Protein 4Q2N (pdb70)

GO terms:
  GO:0005923 bicellular tight junction (C, IDA)
  GO:0048471 perinuclear region of cytoplasm (C, IDA)
  GO:0005515 protein binding (F, IPI)
  GO:0005886 plasma membrane (C, TAS)
  GO:0034451 centriolar satellite (C, IDA)
  GO:0030054 cell junction (C, IDA)
  GO:0016324 apical plasma membrane (C, EXP)
  GO:0070062 extracellular exosome (C, HDA)

B-factor: mean 36.15, std 13.15, range [9.66, 90.25]

Foldseek 3Di:
DFKDKDKFKFAADPPDDQQFDWDDDVAIWTQDGHPPGSVNVSPPDDGGWGWQDKPHRGCPPPDPVVVVVSCVPDDRIIMTMTMDDDDDDDDDD/DKDKDKDKFFDPDDQFFDKDFAQAADPVRHGGAIWGQDGHPPGSCVVRVPDDGGWGWQDKPHDGCGNPDPVVVVVSVVPDDRIIMTMTMDDDPDDDDDD/DKDKDKDKFFDPDDQFFDWDCDVAIWTQDGHPPGSVNVSVPHDGGWGWQDKPNHGCPPPDPVRVVVSVVPDDRIIMTMTMDDDDDDDDDD/DKDKDKDKDKQFADQDQFFDWDADPVVGAIWTQDGHDPHSVNVSVPHDGGWGWQDKQNDGCRPPDPVRVVVSVVPHPRIIMIMTMDMDDDDDDDD/DDKDKDKFKFFAAFPADQFFDWDADQDDVGAIFTQDGHPPGSNNVSPPDDGGWGWQDKPPDGCGNPDPVVVVVSCVVDGRMMMTMTMDDDDDDDDDD/DDKDKDKDKFFADPPGDQQFDWDADQDDCHGAIWTQDGHPPGSNVVSPPDDGGWGWQDKPPHGCGNPDPVRVVVSVVPDDRIIMTMTMDDDDDDDDDD

Secondary structure (DSSP, 8-state):
-EEEEEEEEEE--TT----EEEEE---EEEEEE-TTSHHHHH----TTPEEEEETTEE-TT--HHHHHHHHHT--SEEEEEEEEEE-SEEEE-/-EEEEEEEEE-----SEEEEEESS--TT-PPPEEEEEEE-TTSHHHHHS---TTPEEEEETTEE-TT--HHHHHHHHHT--SEEEEEEEEE---EEEE-/-EEEEEEEEE------EEEEE---EEEEEE-TTSHHHHHS---TTPEEEEETTEE-TT--HHHHHHHHHT--SEEEEEEEEE--SEEEE-/--EEEEEEEEEE------EEEEEE----EEEEEEE-TTSHHHHH----TTPEEEEETTEE-TT--HHHHHHHHHT--SEEEEEEEEEE-SEEEE-/-EEEEEEEEEE--TT---SEEEEEE-----EEEEEEE-TTSHHHHH----TTPEEEEETTEE-TT--HHHHHHHHTT--SEEEEEEEEEE-SEEEE-/-EEEEEEEEEE--TT----EEEEEESS----EEEEEEE-TTSHHHHH----TTPEEEEETTEE-TT--HHHHHHHHHH--SEEEEEEEEEE--EEEE-

Radius of gyration: 31.94 Å; Cα contacts (8 Å, |Δi|>4): 1294; chains: 6; bounding box: 65×60×93 Å

Nearest PDB structures (foldseek):
  4q2n-assembly1_A  TM=1.011E+00  e=4.414E-17  Homo sapiens
  4q2n-assembly3_F  TM=9.699E-01  e=9.865E-16  Homo sapiens
  4q2n-assembly2_C  TM=9.601E-01  e=2.020E-15  Homo sapiens
  4q2n-assembly1_B  TM=9.346E-01  e=7.282E-14  Homo sapiens
  7r2t-assembly1_A  TM=8.825E-01  e=4.309E-07  Homo sapiens

Sequence (572 aa):
SHMMETYNVELVRKDGQQSLGIRIVGYSGIIYVKSIIPGSAAYHNGHIQVNDKIVAVDGVNIQGFANHDVVEVLRNAGQVVHLTLVRRGGGWFLDIHMETYNVELVRKQSLGIRIVVGYVGTSHTGEASGIYVKSIIPGSAAYHNGHIQVNDKIVAVDGVNIQGFANHDVVEVLRNAGQVVHLTLVRRGGGWFLDIHMETYNVELVRKQSLGIRIVGYSGIYVKSIIPGSAAYHNGHIQVNDKIVAVDGVNIQGFANHDVVEVLRNAGQVVHLTLVRRGGGWFLDIGSHMMETYNVELVRKQSLGIRIVGYVGASGIYVKSIIPGSAAYHNGHIQVNDKIVAVDGVNIQGFANHDVVEVLRNAGQVVHLTLVRRGGGWFLDISHMMETYNVVELVRKDGQSLGIRIVGYVGTASGIYVKSIIPGSAAYHNGHIQVNDKIVAVDGVNIQGFANHDVVEVLRNAGQVVHLTLVRRGGGWFLDISHMMETYNVVELVRKDGQSLGIRIVGYVGTSASGIYVKSIIPGSAAYHNGHIQVNDKIVAVDGVNIQGFANHDVVEVLRNAGQVVHLTLVRRGGGWFFLDI

Solvent-accessible surface area: 30443 Å² total; per-residue (Å²): 86,41,40,36,23,20,104,7,95,1,94,39,146,119,94,87,55,2,0,2,89,1,9,0,76,87,20,12,15,1,59,47,39,94,109,49,18,15,1,119,130,37,58,116,10,69,46,51,1,26,6,14,20,3,58,83,64,97,9,107,87,75,46,65,128,56,3,60,87,28,26,157,107,19,40,105,68,0,86,3,27,0,19,41,47,10,37,31,56,118,36,88,17,154,72,32,9,73,105,8,92,0,97,56,191,153,62,0,1,1,82,1,9,3,22,144,36,100,19,79,62,55,47,52,48,16,6,16,1,61,47,26,99,103,78,19,28,0,121,152,34,50,120,9,56,39,46,1,43,3,17,22,4,56,56,52,64,2,98,80,63,46,45,121,62,2,30,92,20,25,183,128,16,40,129,66,0,86,3,30,0,16,38,98,12,72,29,77,96,65,86,23,140,140,67,80,41,108,5,110,3,89,52,191,142,61,0,0,2,101,1,5,1,61,113,19,8,40,2,56,48,32,101,105,48,8,29,1,120,134,44,58,116,11,73,52,51,3,72,4,42,14,2,48,76,69,98,4,157,79,56,36,59,118,47,2,48,97,22,14,184,114,16,48,116,56,0,71,0,24,0,24,41,93,9,30,52,52,84,32,87,15,123,39,56,73,17,50,26,105,8,107,3,86,69,186,149,59,5,0,1,101,1,4,1,30,146,77,99,52,11,10,22,2,50,49,41,92,104,44,6,22,2,121,131,44,61,115,13,59,36,69,5,60,5,51,15,2,50,73,59,57,1,120,70,50,36,48,131,47,0,59,83,18,20,167,103,12,45,125,58,0,77,1,31,0,20,41,101,18,34,35,60,101,40,88,16,83,52,77,33,8,15,92,8,102,2,93,35,137,116,87,52,60,1,1,3,87,2,10,2,20,137,36,155,83,52,16,8,24,3,79,50,36,106,105,50,15,17,1,114,129,42,55,115,9,71,46,54,2,59,4,16,22,5,54,82,56,97,2,106,83,64,58,52,124,68,2,49,64,15,31,176,127,23,32,95,64,0,83,2,23,0,22,41,57,6,24,36,61,86,35,91,23,99,96,136,68,84,42,116,9,99,2,95,42,132,126,93,80,65,0,1,1,100,1,4,2,23,157,27,109,107,70,58,12,6,23,2,57,47,40,95,106,50,16,21,1,123,137,44,55,113,8,68,39,64,1,56,3,20,20,4,47,80,56,94,1,95,80,61,42,51,118,51,2,68,88,23,14,174,116,16,48,115,54,0,91,2,28,0,23,39,78,8,38,38,50,126,33,89,21

Structure (mmCIF, N/CA/C/O backbone):
data_4Q2N
#
_entry.id   4Q2N
#
_cell.length_a   58.957
_cell.length_b   65.156
_cell.length_c   82.543
_cell.angle_alpha   90.000
_cell.angle_beta   101.100
_cell.angle_gamma   90.000
#
_symmetry.space_group_name_H-M   'P 1 21 1'
#
loop_
_entity.id
_entity.type
_entity.pdbx_description
1 polymer 'InaD-like protein'
2 non-polymer 1,2-ETHANEDIOL
3 water water
#
loop_
_atom_site.group_PDB
_atom_site.id
_atom_site.type_symbol
_atom_site.label_atom_id
_atom_site.label_alt_id
_atom_site.label_comp_id
_atom_site.label_asym_id
_atom_site.label_entity_id
_atom_site.label_seq_id
_atom_site.pdbx_PDB_ins_code
_atom_site.Cartn_x
_atom_site.Cartn_y
_atom_site.Cartn_z
_atom_site.occupancy
_atom_site.B_iso_or_equiv
_atom_site.auth_seq_id
_atom_site.auth_comp_id
_atom_site.auth_asym_id
_atom_site.auth_atom_id
_atom_site.pdbx_PDB_model_num
ATOM 1 N N . SER A 1 2 ? 34.795 15.035 31.419 1.00 44.60 359 SER A N 1
ATOM 2 C CA . SER A 1 2 ? 34.135 13.754 30.966 1.00 41.32 359 SER A CA 1
ATOM 3 C C . SER A 1 2 ? 34.659 12.515 31.711 1.00 43.10 359 SER A C 1
ATOM 4 O O . SER A 1 2 ? 35.865 12.353 31.904 1.00 41.93 359 SER A O 1
ATOM 7 N N . HIS A 1 3 ? 33.742 11.636 32.112 1.00 38.99 360 HIS A N 1
ATOM 8 C CA . HIS A 1 3 ? 34.091 10.542 32.979 1.00 31.07 360 HIS A CA 1
ATOM 9 C C . HIS A 1 3 ? 32.930 9.577 33.146 1.00 32.64 360 HIS A C 1
ATOM 10 O O . HIS A 1 3 ? 31.850 9.790 32.572 1.00 28.20 360 HIS A O 1
ATOM 17 N N . MET A 1 4 ? 33.178 8.512 33.922 1.00 18.92 361 MET A N 1
ATOM 18 C CA A MET A 1 4 ? 32.210 7.494 34.309 0.50 22.09 361 MET A CA 1
ATOM 19 C CA B MET A 1 4 ? 32.111 7.607 34.300 0.50 19.99 361 MET A CA 1
ATOM 20 C C . MET A 1 4 ? 31.950 7.664 35.812 1.00 19.08 361 MET A C 1
ATOM 21 O O . MET A 1 4 ? 32.889 7.891 36.558 1.00 18.03 361 MET A O 1
ATOM 30 N N . GLU A 1 5 ? 30.710 7.521 36.248 1.00 16.89 362 GLU A N 1
ATOM 31 C CA . GLU A 1 5 ? 30.387 7.549 37.644 1.00 20.62 362 GLU A CA 1
ATOM 32 C C . GLU A 1 5 ? 29.746 6.224 37.933 1.00 16.58 362 GLU A C 1
ATOM 33 O O . GLU A 1 5 ? 28.829 5.803 37.227 1.00 21.30 362 GLU A O 1
ATOM 39 N N . THR A 1 6 ? 30.223 5.592 38.986 1.00 20.70 363 THR A N 1
ATOM 40 C CA . THR A 1 6 ? 29.625 4.397 39.538 1.00 20.02 363 THR A CA 1
ATOM 41 C C . THR A 1 6 ? 28.957 4.690 40.871 1.00 18.74 363 THR A C 1
ATOM 42 O O . THR A 1 6 ? 29.570 5.261 41.757 1.00 20.70 363 THR A O 1
ATOM 46 N N . TYR A 1 7 ? 27.712 4.233 41.037 1.00 23.09 364 TYR A N 1
ATOM 47 C CA . TYR A 1 7 ? 26.981 4.520 42.269 1.00 21.62 364 TYR A CA 1
ATOM 48 C C . TYR A 1 7 ? 26.058 3.364 42.665 1.00 23.33 364 TYR A C 1
ATOM 49 O O . TYR A 1 7 ? 25.689 2.524 41.822 1.00 20.88 364 TYR A O 1
ATOM 58 N N . ASN A 1 8 ? 25.733 3.288 43.964 1.00 25.61 365 ASN A N 1
ATOM 59 C CA . ASN A 1 8 ? 24.867 2.238 44.512 1.00 26.60 365 ASN A CA 1
ATOM 60 C C . ASN A 1 8 ? 23.548 2.846 44.996 1.00 28.77 365 ASN A C 1
ATOM 61 O O . ASN A 1 8 ? 23.508 3.957 45.554 1.00 28.72 365 ASN A O 1
ATOM 66 N N . VAL A 1 9 ? 22.475 2.101 44.760 1.00 25.42 366 VAL A N 1
ATOM 67 C CA . VAL A 1 9 ? 21.143 2.474 45.216 1.00 31.92 366 VAL A CA 1
ATOM 68 C C . VAL A 1 9 ? 20.520 1.325 46.014 1.00 30.02 366 VAL A C 1
ATOM 69 O O . VAL A 1 9 ? 20.820 0.156 45.789 1.00 23.24 366 VAL A O 1
ATOM 73 N N . GLU A 1 10 ? 19.689 1.705 46.974 1.00 32.47 367 GLU A N 1
ATOM 74 C CA . GLU A 1 10 ? 18.824 0.782 47.689 1.00 35.96 367 GLU A CA 1
ATOM 75 C C . GLU A 1 10 ? 17.376 1.213 47.392 1.00 32.04 367 GLU A C 1
ATOM 76 O O . GLU A 1 10 ? 16.967 2.355 47.710 1.00 31.84 367 GLU A O 1
ATOM 82 N N . LEU A 1 11 ? 16.631 0.315 46.765 1.00 33.74 368 LEU A N 1
ATOM 83 C CA . LEU A 1 11 ? 15.249 0.581 46.349 1.00 34.58 368 LEU A CA 1
ATOM 84 C C . LEU A 1 11 ? 14.330 -0.187 47.260 1.00 33.87 368 LEU A C 1
ATOM 85 O O . LEU A 1 11 ? 14.499 -1.398 47.397 1.00 37.57 368 LEU A O 1
ATOM 90 N N . VAL A 1 12 ? 13.349 0.494 47.850 1.00 35.54 369 VAL A N 1
ATOM 91 C CA . VAL A 1 12 ? 12.423 -0.141 48.807 1.00 38.22 369 VAL A CA 1
ATOM 92 C C . VAL A 1 12 ? 10.993 -0.129 48.251 1.00 39.30 369 VAL A C 1
ATOM 93 O O . VAL A 1 12 ? 10.447 0.932 47.932 1.00 36.67 369 VAL A O 1
ATOM 97 N N . ARG A 1 13 ? 10.408 -1.320 48.132 1.00 38.47 370 ARG A N 1
ATOM 98 C CA . ARG A 1 13 ? 9.049 -1.520 47.608 1.00 40.35 370 ARG A CA 1
ATOM 99 C C . ARG A 1 13 ? 8.283 -2.486 48.510 1.00 44.17 370 ARG A C 1
ATOM 100 O O . ARG A 1 13 ? 8.862 -3.161 49.390 1.00 36.31 370 ARG A O 1
ATOM 108 N N . LYS A 1 14 ? 6.973 -2.508 48.289 1.00 45.88 371 LYS A N 1
ATOM 109 C CA . LYS A 1 14 ? 6.066 -3.429 48.958 1.00 47.03 371 LYS A CA 1
ATOM 110 C C . LYS A 1 14 ? 5.849 -4.677 48.133 1.00 41.95 371 LYS A C 1
ATOM 111 O O . LYS A 1 14 ? 6.157 -4.709 46.937 1.00 42.34 371 LYS A O 1
ATOM 117 N N . ASP A 1 15 ? 5.319 -5.704 48.797 1.00 49.47 372 ASP A N 1
ATOM 118 C CA . ASP A 1 15 ? 4.777 -6.898 48.143 1.00 48.46 372 ASP A CA 1
ATOM 119 C C . ASP A 1 15 ? 3.874 -6.512 46.991 1.00 43.58 372 ASP A C 1
ATOM 120 O O . ASP A 1 15 ? 3.106 -5.562 47.089 1.00 41.23 372 ASP A O 1
ATOM 125 N N . GLY A 1 16 ? 3.997 -7.232 45.886 1.00 44.01 373 GLY A N 1
ATOM 126 C CA . GLY A 1 16 ? 3.211 -6.940 44.709 1.00 43.05 373 GLY A CA 1
ATOM 127 C C . GLY A 1 16 ? 3.735 -5.846 43.792 1.00 41.10 373 GLY A C 1
ATOM 128 O O . GLY A 1 16 ? 3.302 -5.794 42.645 1.00 47.58 373 GLY A O 1
ATOM 129 N N . GLN A 1 17 ? 4.658 -4.986 44.264 1.00 39.25 374 GLN A N 1
ATOM 130 C CA A GLN A 1 17 ? 5.145 -3.837 43.492 0.50 33.73 374 GLN A CA 1
ATOM 131 C CA B GLN A 1 17 ? 5.115 -3.875 43.440 0.50 32.63 374 GLN A CA 1
ATOM 132 C C . GLN A 1 17 ? 6.406 -4.220 42.745 1.00 32.84 374 GLN A C 1
ATOM 133 O O . GLN A 1 17 ? 7.234 -4.959 43.280 1.00 35.52 374 GLN A O 1
ATOM 144 N N . SER A 1 18 ? 6.550 -3.680 41.537 1.00 28.14 375 SER A N 1
ATOM 145 C CA . SER A 1 18 ? 7.791 -3.721 40.782 1.00 26.67 375 SER A CA 1
ATOM 146 C C . SER A 1 18 ? 8.767 -2.666 41.313 1.00 23.42 375 SER A C 1
ATOM 147 O O . SER A 1 18 ? 8.411 -1.824 42.139 1.00 23.61 375 SER A O 1
ATOM 150 N N . LEU A 1 19 ? 9.983 -2.650 40.760 1.00 22.83 376 LEU A N 1
ATOM 151 C CA . LEU A 1 19 ? 10.952 -1.593 41.058 1.00 21.07 376 LEU A CA 1
ATOM 152 C C . LEU A 1 19 ? 10.570 -0.289 40.383 1.00 23.96 376 LEU A C 1
ATOM 153 O O . LEU A 1 19 ? 10.841 0.788 40.914 1.00 20.84 376 LEU A O 1
ATOM 158 N N . GLY A 1 20 ? 9.924 -0.401 39.216 1.00 20.07 377 GLY A N 1
ATOM 159 C CA . GLY A 1 20 ? 9.511 0.752 38.430 1.00 24.84 377 GLY A CA 1
ATOM 160 C C . GLY A 1 20 ? 10.483 1.095 37.341 1.00 22.32 377 GLY A C 1
ATOM 161 O O . GLY A 1 20 ? 10.481 2.215 36.853 1.00 22.75 377 GLY A O 1
ATOM 162 N N . ILE A 1 21 ? 11.290 0.120 36.930 1.00 19.27 378 ILE A N 1
ATOM 163 C CA . ILE A 1 21 ? 12.288 0.313 35.874 1.00 22.12 378 ILE A CA 1
ATOM 164 C C . ILE A 1 21 ? 12.002 -0.567 34.654 1.00 22.59 378 ILE A C 1
ATOM 165 O O . ILE A 1 21 ? 11.781 -1.785 34.785 1.00 21.56 378 ILE A O 1
ATOM 170 N N . ARG A 1 22 ? 11.961 0.060 33.477 1.00 21.08 379 ARG A N 1
ATOM 171 C CA . ARG A 1 22 ? 12.032 -0.672 32.232 1.00 20.34 379 ARG A CA 1
ATOM 172 C C . ARG A 1 22 ? 13.507 -0.704 31.818 1.00 13.42 379 ARG A C 1
ATOM 173 O O . ARG A 1 22 ? 14.137 0.332 31.676 1.00 17.72 379 ARG A O 1
ATOM 181 N N . ILE A 1 23 ? 14.075 -1.899 31.714 1.00 16.77 380 ILE A N 1
ATOM 182 C CA . ILE A 1 23 ? 15.438 -2.043 31.202 1.00 20.10 380 ILE A CA 1
ATOM 183 C C . ILE A 1 23 ? 15.417 -2.321 29.711 1.00 21.40 380 ILE A C 1
ATOM 184 O O . ILE A 1 23 ? 14.462 -2.852 29.158 1.00 21.02 380 ILE A O 1
ATOM 189 N N . VAL A 1 24 ? 16.515 -1.979 29.071 1.00 20.46 381 VAL A N 1
ATOM 190 C CA . VAL A 1 24 ? 16.734 -2.293 27.681 1.00 23.62 381 VAL A CA 1
ATOM 191 C C . VAL A 1 24 ? 18.091 -2.975 27.599 1.00 22.02 381 VAL A C 1
ATOM 192 O O . VAL A 1 24 ? 19.084 -2.522 28.200 1.00 23.19 381 VAL A O 1
ATOM 196 N N . GLY A 1 25 ? 18.097 -4.118 26.940 1.00 23.19 382 GLY A N 1
ATOM 197 C CA . GLY A 1 25 ? 19.285 -4.931 26.818 1.00 29.97 382 GLY A CA 1
ATOM 198 C C . GLY A 1 25 ? 19.748 -4.861 25.391 1.00 37.52 382 GLY A C 1
ATOM 199 O O . GLY A 1 25 ? 18.932 -4.686 24.467 1.00 35.44 382 GLY A O 1
ATOM 200 N N . TYR A 1 26 ? 21.069 -4.959 25.245 1.00 43.36 383 TYR A N 1
ATOM 201 C CA . TYR A 1 26 ? 21.775 -4.948 23.973 1.00 44.68 383 TYR A CA 1
ATOM 202 C C . TYR A 1 26 ? 22.856 -6.008 24.092 1.00 50.15 383 TYR A C 1
ATOM 203 O O . TYR A 1 26 ? 23.571 -6.018 25.100 1.00 44.02 383 TYR A O 1
ATOM 212 N N . SER A 1 36 ? 27.506 -5.880 25.874 1.00 54.67 393 SER A N 1
ATOM 213 C CA . SER A 1 36 ? 27.328 -4.427 26.034 1.00 55.54 393 SER A CA 1
ATOM 214 C C . SER A 1 36 ? 26.446 -3.996 27.219 1.00 49.26 393 SER A C 1
ATOM 215 O O . SER A 1 36 ? 26.671 -2.931 27.764 1.00 57.45 393 SER A O 1
ATOM 218 N N . GLY A 1 37 ? 25.428 -4.774 27.585 1.00 43.05 394 GLY A N 1
ATOM 219 C CA . GLY A 1 37 ? 24.792 -4.625 28.897 1.00 38.82 394 GLY A CA 1
ATOM 220 C C . GLY A 1 37 ? 23.320 -4.270 28.985 1.00 30.92 394 GLY A C 1
ATOM 221 O O . GLY A 1 37 ? 22.598 -4.311 27.997 1.00 27.52 394 GLY A O 1
ATOM 222 N N . ILE A 1 38 ? 22.875 -3.974 30.210 1.00 27.56 395 ILE A N 1
ATOM 223 C CA A ILE A 1 38 ? 21.498 -3.590 30.515 0.50 26.29 395 ILE A CA 1
ATOM 224 C CA B ILE A 1 38 ? 21.493 -3.543 30.408 0.50 24.49 395 ILE A CA 1
ATOM 225 C C . ILE A 1 38 ? 21.437 -2.113 30.935 1.00 18.05 395 ILE A C 1
ATOM 226 O O . ILE A 1 38 ? 22.239 -1.695 31.786 1.00 22.20 395 ILE A O 1
ATOM 235 N N . TYR A 1 39 ? 20.481 -1.362 30.385 1.00 19.63 396 TYR A N 1
ATOM 236 C CA . TYR A 1 39 ? 20.364 0.066 30.629 1.00 23.94 396 TYR A CA 1
ATOM 237 C C . TYR A 1 39 ? 18.967 0.378 31.083 1.00 23.08 396 TYR A C 1
ATOM 238 O O . TYR A 1 39 ? 18.022 -0.368 30.796 1.00 22.13 396 TYR A O 1
ATOM 247 N N . VAL A 1 40 ? 18.847 1.505 31.765 1.00 15.62 397 VAL A N 1
ATOM 248 C CA . VAL A 1 40 ? 17.575 2.018 32.218 1.00 20.78 397 VAL A CA 1
ATOM 249 C C . VAL A 1 40 ? 16.890 2.722 31.022 1.00 20.45 397 VAL A C 1
ATOM 250 O O . VAL A 1 40 ? 17.405 3.725 30.492 1.00 24.14 397 VAL A O 1
ATOM 254 N N . LYS A 1 41 ? 15.754 2.190 30.587 1.00 20.29 398 LYS A N 1
ATOM 255 C CA . LYS A 1 41 ? 15.004 2.785 29.467 1.00 22.60 398 LYS A CA 1
ATOM 256 C C . LYS A 1 41 ? 14.051 3.858 29.965 1.00 20.49 398 LYS A C 1
ATOM 257 O O . LYS A 1 41 ? 13.898 4.913 29.346 1.00 20.93 398 LYS A O 1
ATOM 263 N N . SER A 1 42 ? 13.410 3.581 31.090 1.00 22.35 399 SER A N 1
ATOM 264 C CA . SER A 1 42 ? 12.418 4.472 31.667 1.00 21.97 399 SER A CA 1
ATOM 265 C C . SER A 1 42 ? 12.151 4.082 33.125 1.00 22.71 399 SER A C 1
ATOM 266 O O . SER A 1 42 ? 12.557 3.023 33.589 1.00 20.30 399 SER A O 1
ATOM 269 N N . ILE A 1 43 ? 11.493 4.989 33.826 1.00 19.32 400 ILE A N 1
ATOM 270 C CA . ILE A 1 43 ? 11.252 4.893 35.256 1.00 20.80 400 ILE A CA 1
ATOM 271 C C . ILE A 1 43 ? 9.796 5.285 35.436 1.00 24.23 400 ILE A C 1
ATOM 272 O O . ILE A 1 43 ? 9.378 6.341 34.952 1.00 26.00 400 ILE A O 1
ATOM 277 N N . ILE A 1 44 ? 9.034 4.418 36.090 1.00 20.45 401 ILE A N 1
ATOM 278 C CA . ILE A 1 44 ? 7.599 4.685 36.365 1.00 25.36 401 ILE A CA 1
ATOM 279 C C . ILE A 1 44 ? 7.418 5.741 37.483 1.00 24.00 401 ILE A C 1
ATOM 280 O O . ILE A 1 44 ? 7.966 5.592 38.595 1.00 25.25 401 ILE A O 1
ATOM 285 N N . PRO A 1 45 ? 6.651 6.821 37.204 1.00 29.04 402 PRO A N 1
ATOM 286 C CA . PRO A 1 45 ? 6.559 7.825 38.254 1.00 30.71 402 PRO A CA 1
ATOM 287 C C . PRO A 1 45 ? 5.819 7.261 39.459 1.00 31.39 402 PRO A C 1
ATOM 288 O O . PRO A 1 45 ? 4.925 6.410 39.303 1.00 30.88 402 PRO A O 1
ATOM 292 N N . GLY A 1 46 ? 6.278 7.642 40.641 1.00 30.91 403 GLY A N 1
ATOM 293 C CA . GLY A 1 46 ? 5.696 7.164 41.888 1.00 35.75 403 GLY A CA 1
ATOM 294 C C . GLY A 1 46 ? 6.272 5.842 42.364 1.00 36.34 403 GLY A C 1
ATOM 295 O O . GLY A 1 46 ? 5.954 5.415 43.458 1.00 33.02 403 GLY A O 1
ATOM 296 N N . SER A 1 47 ? 7.114 5.194 41.549 1.00 29.73 404 SER A N 1
ATOM 297 C CA . SER A 1 47 ? 7.690 3.902 41.909 1.00 27.11 404 SER A CA 1
ATOM 298 C C . SER A 1 47 ? 8.838 4.045 42.905 1.00 26.98 404 SER A C 1
ATOM 299 O O . SER A 1 47 ? 9.296 5.158 43.179 1.00 33.62 404 SER A O 1
ATOM 302 N N . ALA A 1 48 ? 9.307 2.905 43.414 1.00 29.58 405 ALA A N 1
ATOM 303 C CA . ALA A 1 48 ? 10.508 2.814 44.238 1.00 28.72 405 ALA A CA 1
ATOM 304 C C . ALA A 1 48 ? 11.693 3.473 43.550 1.00 26.77 405 ALA A C 1
ATOM 305 O O . ALA A 1 48 ? 12.419 4.206 44.189 1.00 29.13 405 ALA A O 1
ATOM 307 N N . ALA A 1 49 ? 11.861 3.211 42.248 1.00 24.55 406 ALA A N 1
ATOM 308 C CA . ALA A 1 49 ? 12.953 3.812 41.449 1.00 23.20 406 ALA A CA 1
ATOM 309 C C . ALA A 1 49 ? 12.791 5.342 41.302 1.00 26.67 406 ALA A C 1
ATOM 310 O O . ALA A 1 49 ? 13.763 6.093 41.388 1.00 27.57 406 ALA A O 1
ATOM 312 N N . TYR A 1 50 ? 11.571 5.802 41.060 1.00 25.84 407 TYR A N 1
ATOM 313 C CA . TYR A 1 50 ? 11.301 7.236 41.000 1.00 27.07 407 TYR A CA 1
ATOM 314 C C . TYR A 1 50 ? 11.641 7.943 42.326 1.00 31.24 407 TYR A C 1
ATOM 315 O O . TYR A 1 50 ? 12.229 9.011 42.324 1.00 30.94 407 TYR A O 1
ATOM 324 N N . HIS A 1 51 ? 11.260 7.336 43.441 1.00 36.58 408 HIS A N 1
ATOM 325 C CA . HIS A 1 51 ? 11.384 7.963 44.769 1.00 37.95 408 HIS A CA 1
ATOM 326 C C . HIS A 1 51 ? 12.799 7.913 45.297 1.00 37.99 408 HIS A C 1
ATOM 327 O O . HIS A 1 51 ? 13.193 8.801 46.049 1.00 44.68 408 HIS A O 1
ATOM 334 N N . ASN A 1 52 ? 13.582 6.919 44.889 1.00 31.90 409 ASN A N 1
ATOM 335 C CA . ASN A 1 52 ? 15.025 6.957 45.140 1.00 30.99 409 ASN A CA 1
ATOM 336 C C . ASN A 1 52 ? 15.642 8.256 44.652 1.00 30.66 409 ASN A C 1
ATOM 337 O O . ASN A 1 52 ? 16.470 8.870 45.344 1.00 31.85 409 ASN A O 1
ATOM 342 N N . GLY A 1 53 ? 15.278 8.657 43.438 1.00 33.99 410 GLY A N 1
ATOM 343 C CA . GLY A 1 53 ? 15.697 9.956 42.913 1.00 34.99 410 GLY A CA 1
ATOM 344 C C . GLY A 1 53 ? 17.093 10.023 42.328 1.00 34.44 410 GLY A C 1
ATOM 345 O O . GLY A 1 53 ? 17.449 11.034 41.748 1.00 39.27 410 GLY A O 1
ATOM 346 N N . HIS A 1 54 ? 17.889 8.960 42.447 1.00 30.82 411 HIS A N 1
ATOM 347 C CA . HIS A 1 54 ? 19.265 8.994 41.916 1.00 31.92 411 HIS A CA 1
ATOM 348 C C . HIS A 1 54 ? 19.417 8.290 40.549 1.00 28.39 411 HIS A C 1
ATOM 349 O O . HIS A 1 54 ? 20.379 8.494 39.836 1.00 33.30 411 HIS A O 1
ATOM 356 N N . ILE A 1 55 ? 18.460 7.462 40.182 1.00 23.11 412 ILE A N 1
ATOM 357 C CA . ILE A 1 55 ? 18.522 6.744 38.894 1.00 24.12 412 ILE A CA 1
ATOM 358 C C . ILE A 1 55 ? 18.066 7.640 37.747 1.00 27.54 412 ILE A C 1
ATOM 359 O O . ILE A 1 55 ? 17.041 8.306 37.807 1.00 24.39 412 ILE A O 1
ATOM 364 N N . GLN A 1 56 ? 18.860 7.625 36.689 1.00 24.96 413 GLN A N 1
ATOM 365 C CA . GLN A 1 56 ? 18.586 8.348 35.478 1.00 25.96 413 GLN A CA 1
ATOM 366 C C . GLN A 1 56 ? 18.506 7.408 34.283 1.00 23.18 413 GLN A C 1
ATOM 367 O O . GLN A 1 56 ? 19.165 6.359 34.226 1.00 18.56 413 GLN A O 1
ATOM 373 N N . VAL A 1 57 ? 17.682 7.800 33.329 1.00 24.94 414 VAL A N 1
ATOM 374 C CA . VAL A 1 57 ? 17.564 7.090 32.063 1.00 22.60 414 VAL A CA 1
ATOM 375 C C . VAL A 1 57 ? 18.931 7.023 31.410 1.00 19.87 414 VAL A C 1
ATOM 376 O O . VAL A 1 57 ? 19.709 7.991 31.391 1.00 21.55 414 VAL A O 1
ATOM 380 N N . ASN A 1 58 ? 19.204 5.826 30.911 1.00 22.65 415 ASN A N 1
ATOM 381 C CA . ASN A 1 58 ? 20.417 5.421 30.259 1.00 20.37 415 ASN A CA 1
ATOM 382 C C . ASN A 1 58 ? 21.549 5.033 31.185 1.00 22.60 415 ASN A C 1
ATOM 383 O O . ASN A 1 58 ? 22.612 4.697 30.716 1.00 20.39 415 ASN A O 1
ATOM 388 N N . ASP A 1 59 ? 21.331 5.036 32.492 1.00 21.57 416 ASP A N 1
ATOM 389 C CA . ASP A 1 59 ? 22.309 4.417 33.401 1.00 17.19 416 ASP A CA 1
ATOM 390 C C . ASP A 1 59 ? 22.386 2.909 33.138 1.00 15.31 416 ASP A C 1
ATOM 391 O O . ASP A 1 59 ? 21.383 2.275 32.863 1.00 16.37 416 ASP A O 1
ATOM 396 N N . LYS A 1 60 ? 23.582 2.376 33.238 1.00 22.94 417 LYS A N 1
ATOM 397 C CA . LYS A 1 60 ? 23.875 0.998 32.937 1.00 22.06 417 LYS A CA 1
ATOM 398 C C . LYS A 1 60 ? 23.877 0.256 34.258 1.00 17.54 417 LYS A C 1
ATOM 399 O O . LYS A 1 60 ? 24.583 0.621 35.207 1.00 21.27 417 LYS A O 1
ATOM 405 N N . ILE A 1 61 ? 23.068 -0.787 34.335 1.00 19.70 418 ILE A N 1
ATOM 406 C CA . ILE A 1 61 ? 23.017 -1.623 35.534 1.00 21.81 418 ILE A CA 1
ATOM 407 C C . ILE A 1 61 ? 24.080 -2.692 35.415 1.00 26.33 418 ILE A C 1
ATOM 408 O O . ILE A 1 61 ? 24.004 -3.527 34.533 1.00 26.55 418 ILE A O 1
ATOM 413 N N . VAL A 1 62 ? 25.041 -2.682 36.347 1.00 26.77 419 VAL A N 1
ATOM 414 C CA . VAL A 1 62 ? 26.172 -3.596 36.317 1.00 26.89 419 VAL A CA 1
ATOM 415 C C . VAL A 1 62 ? 26.186 -4.612 37.471 1.00 20.82 419 VAL A C 1
ATOM 416 O O . VAL A 1 62 ? 26.899 -5.576 37.390 1.00 27.95 419 VAL A O 1
ATOM 420 N N . ALA A 1 63 ? 25.398 -4.400 38.529 1.00 27.48 420 ALA A N 1
ATOM 421 C CA . ALA A 1 63 ? 25.282 -5.352 39.656 1.00 26.23 420 ALA A CA 1
ATOM 422 C C . ALA A 1 63 ? 23.892 -5.268 40.281 1.00 26.79 420 ALA A C 1
ATOM 423 O O . ALA A 1 63 ? 23.330 -4.169 40.398 1.00 25.08 420 ALA A O 1
ATOM 425 N N . VAL A 1 64 ? 23.347 -6.423 40.674 1.00 25.48 421 VAL A N 1
ATOM 426 C CA . VAL A 1 64 ? 22.065 -6.523 41.404 1.00 26.14 421 VAL A CA 1
ATOM 427 C C . VAL A 1 64 ? 22.331 -7.368 42.667 1.00 30.14 421 VAL A C 1
ATOM 428 O O . VAL A 1 64 ? 22.929 -8.417 42.554 1.00 29.46 421 VAL A O 1
ATOM 432 N N . ASP A 1 65 ? 21.931 -6.886 43.854 1.00 29.86 422 ASP A N 1
ATOM 433 C CA . ASP A 1 65 ? 21.955 -7.676 45.123 1.00 33.86 422 ASP A CA 1
ATOM 434 C C . ASP A 1 65 ? 23.242 -8.486 45.341 1.00 38.57 422 ASP A C 1
ATOM 435 O O . ASP A 1 65 ? 23.213 -9.693 45.643 1.00 37.04 422 ASP A O 1
ATOM 440 N N . GLY A 1 66 ? 24.359 -7.789 45.165 1.00 36.45 423 GLY A N 1
ATOM 441 C CA . GLY A 1 66 ? 25.694 -8.344 45.342 1.00 43.03 423 GLY A CA 1
ATOM 442 C C . GLY A 1 66 ? 26.255 -9.118 44.166 1.00 42.61 423 GLY A C 1
ATOM 443 O O . GLY A 1 66 ? 27.384 -9.601 44.235 1.00 44.43 423 GLY A O 1
ATOM 444 N N . VAL A 1 67 ? 25.472 -9.282 43.106 1.00 38.39 424 VAL A N 1
ATOM 445 C CA . VAL A 1 67 ? 25.919 -10.085 41.963 1.00 37.13 424 VAL A CA 1
ATOM 446 C C . VAL A 1 67 ? 26.288 -9.212 40.769 1.00 35.44 424 VAL A C 1
ATOM 447 O O . VAL A 1 67 ? 25.490 -8.381 40.314 1.00 32.85 424 VAL A O 1
ATOM 451 N N . ASN A 1 68 ? 27.499 -9.419 40.261 1.00 32.21 425 ASN A N 1
ATOM 452 C CA . ASN A 1 68 ? 27.981 -8.758 39.049 1.00 35.79 425 ASN A CA 1
ATOM 453 C C . ASN A 1 68 ? 27.334 -9.380 37.806 1.00 36.03 425 ASN A C 1
ATOM 454 O O . ASN A 1 68 ? 27.648 -10.503 37.416 1.00 38.23 425 ASN A O 1
ATOM 459 N N . ILE A 1 69 ? 26.409 -8.646 37.195 1.00 33.39 426 ILE A N 1
ATOM 460 C CA . ILE A 1 69 ? 25.645 -9.156 36.031 1.00 32.14 426 ILE A CA 1
ATOM 461 C C . ILE A 1 69 ? 26.264 -8.820 34.649 1.00 34.64 426 ILE A C 1
ATOM 462 O O . ILE A 1 69 ? 25.662 -9.059 33.615 1.00 30.75 426 ILE A O 1
ATOM 467 N N . GLN A 1 70 ? 27.477 -8.297 34.605 1.00 40.19 427 GLN A N 1
ATOM 468 C CA . GLN A 1 70 ? 28.079 -7.953 33.302 1.00 41.54 427 GLN A CA 1
ATOM 469 C C . GLN A 1 70 ? 28.343 -9.209 32.431 1.00 43.43 427 GLN A C 1
ATOM 470 O O . GLN A 1 70 ? 28.893 -10.206 32.908 1.00 48.78 427 GLN A O 1
ATOM 476 N N . GLY A 1 71 ? 27.930 -9.175 31.160 1.00 43.99 428 GLY A N 1
ATOM 477 C CA . GLY A 1 71 ? 28.051 -10.360 30.269 1.00 42.63 428 GLY A CA 1
ATOM 478 C C . GLY A 1 71 ? 26.894 -11.370 30.319 1.00 46.16 428 GLY A C 1
ATOM 479 O O . GLY A 1 71 ? 26.876 -12.352 29.570 1.00 52.61 428 GLY A O 1
ATOM 480 N N . PHE A 1 72 ? 25.918 -11.123 31.189 1.00 41.70 429 PHE A N 1
ATOM 481 C CA . PHE A 1 72 ? 24.802 -12.053 31.413 1.00 36.19 429 PHE A CA 1
ATOM 482 C C . PHE A 1 72 ? 23.836 -12.110 30.242 1.00 33.33 429 PHE A C 1
ATOM 483 O O . PHE A 1 72 ? 23.528 -11.087 29.645 1.00 34.38 429 PHE A O 1
ATOM 491 N N . ALA A 1 73 ? 23.361 -13.313 29.927 1.00 32.69 430 ALA A N 1
ATOM 492 C CA . ALA A 1 73 ? 22.310 -13.513 28.939 1.00 32.85 430 ALA A CA 1
ATOM 493 C C . ALA A 1 73 ? 20.991 -13.058 29.580 1.00 31.50 430 ALA A C 1
ATOM 494 O O . ALA A 1 73 ? 20.915 -12.916 30.775 1.00 25.47 430 ALA A O 1
ATOM 496 N N . ASN A 1 74 ? 19.975 -12.778 28.777 1.00 30.30 431 ASN A N 1
ATOM 497 C CA . ASN A 1 74 ? 18.665 -12.390 29.301 1.00 27.00 431 ASN A CA 1
ATOM 498 C C . ASN A 1 74 ? 18.198 -13.284 30.457 1.00 22.09 431 ASN A C 1
ATOM 499 O O . ASN A 1 74 ? 17.783 -12.785 31.498 1.00 20.85 431 ASN A O 1
ATOM 504 N N . HIS A 1 75 ? 18.237 -14.599 30.275 1.00 24.88 432 HIS A N 1
ATOM 505 C CA . HIS A 1 75 ? 17.684 -15.491 31.284 1.00 31.40 432 HIS A CA 1
ATOM 506 C C . HIS A 1 75 ? 18.424 -15.455 32.639 1.00 29.03 432 HIS A C 1
ATOM 507 O O . HIS A 1 75 ? 17.825 -15.771 33.668 1.00 27.49 432 HIS A O 1
ATOM 514 N N . ASP A 1 76 ? 19.727 -15.148 32.596 1.00 30.73 433 ASP A N 1
ATOM 515 C CA . ASP A 1 76 ? 20.578 -15.020 33.772 1.00 35.57 433 ASP A CA 1
ATOM 516 C C . ASP A 1 76 ? 20.270 -13.719 34.517 1.00 33.82 433 ASP A C 1
ATOM 517 O O . ASP A 1 76 ? 20.189 -13.716 35.760 1.00 30.80 433 ASP A O 1
ATOM 522 N N . VAL A 1 77 ? 20.062 -12.629 33.768 1.00 32.65 434 VAL A N 1
ATOM 523 C CA . VAL A 1 77 ? 19.507 -11.388 34.364 1.00 28.58 434 VAL A CA 1
ATOM 524 C C . VAL A 1 77 ? 18.154 -11.582 35.044 1.00 28.24 434 VAL A C 1
ATOM 525 O O . VAL A 1 77 ? 17.916 -11.094 36.164 1.00 26.49 434 VAL A O 1
ATOM 529 N N . VAL A 1 78 ? 17.242 -12.258 34.356 1.00 26.16 435 VAL A N 1
ATOM 530 C CA . VAL A 1 78 ? 15.937 -12.587 34.952 1.00 27.03 435 VAL A CA 1
ATOM 531 C C . VAL A 1 78 ? 16.073 -13.391 36.259 1.00 30.70 435 VAL A C 1
ATOM 532 O O . VAL A 1 78 ? 15.396 -13.099 37.262 1.00 22.54 435 VAL A O 1
ATOM 536 N N . GLU A 1 79 ? 16.972 -14.365 36.251 1.00 28.60 436 GLU A N 1
ATOM 537 C CA . GLU A 1 79 ? 17.257 -15.179 37.429 1.00 32.18 436 GLU A CA 1
ATOM 538 C C . GLU A 1 79 ? 17.774 -14.378 38.635 1.00 32.31 436 GLU A C 1
ATOM 539 O O . GLU A 1 79 ? 17.313 -14.621 39.742 1.00 37.46 436 GLU A O 1
ATOM 545 N N . VAL A 1 80 ? 18.698 -13.429 38.435 1.00 33.48 437 VAL A N 1
ATOM 546 C CA . VAL A 1 80 ? 19.176 -12.585 39.572 1.00 33.93 437 VAL A CA 1
ATOM 547 C C . VAL A 1 80 ? 18.049 -11.728 40.175 1.00 36.31 437 VAL A C 1
ATOM 548 O O . VAL A 1 80 ? 17.973 -11.607 41.384 1.00 41.76 437 VAL A O 1
ATOM 552 N N . LEU A 1 81 ? 17.154 -11.174 39.350 1.00 30.63 438 LEU A N 1
ATOM 553 C CA . LEU A 1 81 ? 16.019 -10.371 39.840 1.00 34.16 438 LEU A CA 1
ATOM 554 C C . LEU A 1 81 ? 14.818 -11.151 40.399 1.00 37.64 438 LEU A C 1
ATOM 555 O O . LEU A 1 81 ? 14.004 -10.610 41.172 1.00 30.52 438 LEU A O 1
ATOM 560 N N . ARG A 1 82 ? 14.680 -12.410 40.001 1.00 34.47 439 ARG A N 1
ATOM 561 C CA . ARG A 1 82 ? 13.552 -13.199 40.432 1.00 38.09 439 ARG A CA 1
ATOM 562 C C . ARG A 1 82 ? 13.509 -13.322 41.960 1.00 40.96 439 ARG A C 1
ATOM 563 O O . ARG A 1 82 ? 12.434 -13.326 42.584 1.00 38.03 439 ARG A O 1
ATOM 571 N N . ASN A 1 83 ? 14.690 -13.424 42.555 1.00 33.99 440 ASN A N 1
ATOM 572 C CA . ASN A 1 83 ? 14.809 -13.625 43.989 1.00 46.09 440 ASN A CA 1
ATOM 573 C C . ASN A 1 83 ? 14.829 -12.304 44.803 1.00 45.16 440 ASN A C 1
ATOM 574 O O . ASN A 1 83 ? 14.768 -12.330 46.033 1.00 48.21 440 ASN A O 1
ATOM 579 N N . ALA A 1 84 ? 14.898 -11.176 44.093 1.00 41.71 441 ALA A N 1
ATOM 580 C CA . ALA A 1 84 ? 14.862 -9.819 44.666 1.00 40.16 441 ALA A CA 1
ATOM 581 C C . ALA A 1 84 ? 13.699 -9.633 45.631 1.00 38.01 441 ALA A C 1
ATOM 582 O O . ALA A 1 84 ? 12.546 -9.988 45.300 1.00 37.72 441 ALA A O 1
ATOM 584 N N . GLY A 1 85 ? 13.988 -9.081 46.803 1.00 31.87 442 GLY A N 1
ATOM 585 C CA . GLY A 1 85 ? 12.966 -8.938 47.856 1.00 35.63 442 GLY A CA 1
ATOM 586 C C . GLY A 1 85 ? 12.401 -7.526 47.926 1.00 37.87 442 GLY A C 1
ATOM 587 O O . GLY A 1 85 ? 12.412 -6.804 46.944 1.00 29.34 442 GLY A O 1
ATOM 588 N N . GLN A 1 86 ? 11.898 -7.134 49.094 1.00 35.01 443 GLN A N 1
ATOM 589 C CA . GLN A 1 86 ? 11.389 -5.762 49.321 1.00 36.85 443 GLN A CA 1
ATOM 590 C C . GLN A 1 86 ? 12.469 -4.660 49.184 1.00 32.33 443 GLN A C 1
ATOM 591 O O . GLN A 1 86 ? 12.196 -3.541 48.712 1.00 37.68 443 GLN A O 1
ATOM 597 N N . VAL A 1 87 ? 13.689 -4.969 49.604 1.00 30.14 444 VAL A N 1
ATOM 598 C CA . VAL A 1 87 ? 14.827 -4.046 49.437 1.00 34.55 444 VAL A CA 1
ATOM 599 C C . VAL A 1 87 ? 15.773 -4.663 48.418 1.00 34.67 444 VAL A C 1
ATOM 600 O O . VAL A 1 87 ? 16.195 -5.811 48.577 1.00 34.12 444 VAL A O 1
ATOM 604 N N . VAL A 1 88 ? 16.064 -3.903 47.365 1.00 31.69 445 VAL A N 1
ATOM 605 C CA . VAL A 1 88 ? 16.874 -4.344 46.225 1.00 29.30 445 VAL A CA 1
ATOM 606 C C . VAL A 1 88 ? 18.029 -3.349 46.068 1.00 32.90 445 VAL A C 1
ATOM 607 O O . VAL A 1 88 ? 17.785 -2.127 46.094 1.00 31.01 445 VAL A O 1
ATOM 611 N N . HIS A 1 89 ? 19.258 -3.894 46.005 1.00 24.58 446 HIS A N 1
ATOM 612 C CA . HIS A 1 89 ? 20.506 -3.128 45.801 1.00 23.62 446 HIS A CA 1
ATOM 613 C C . HIS A 1 89 ? 21.041 -3.290 44.350 1.00 24.65 446 HIS A C 1
ATOM 614 O O . HIS A 1 89 ? 21.135 -4.381 43.819 1.00 27.49 446 HIS A O 1
ATOM 621 N N . LEU A 1 90 ? 21.283 -2.154 43.700 1.00 24.19 447 LEU A N 1
ATOM 622 C CA . LEU A 1 90 ? 21.792 -2.070 42.331 1.00 20.82 447 LEU A CA 1
ATOM 623 C C . LEU A 1 90 ? 23.064 -1.217 42.338 1.00 19.16 447 LEU A C 1
ATOM 624 O O . LEU A 1 90 ? 23.177 -0.270 43.125 1.00 21.56 447 LEU A O 1
ATOM 629 N N . THR A 1 91 ? 23.996 -1.582 41.455 1.00 19.79 448 THR A N 1
ATOM 630 C CA . THR A 1 91 ? 25.137 -0.745 41.103 1.00 19.37 448 THR A CA 1
ATOM 631 C C . THR A 1 91 ? 24.940 -0.329 39.671 1.00 23.94 448 THR A C 1
ATOM 632 O O . THR A 1 91 ? 24.741 -1.188 38.798 1.00 22.51 448 THR A O 1
ATOM 636 N N . LEU A 1 92 ? 24.996 0.987 39.439 1.00 17.38 449 LEU A N 1
ATOM 637 C CA . LEU A 1 92 ? 24.853 1.545 38.111 1.00 19.01 449 LEU A CA 1
ATOM 638 C C . LEU A 1 92 ? 26.053 2.378 37.715 1.00 13.46 449 LEU A C 1
ATOM 639 O O . LEU A 1 92 ? 26.764 2.900 38.575 1.00 16.62 449 LEU A O 1
ATOM 644 N N . VAL A 1 93 ? 26.217 2.528 36.397 1.00 17.53 450 VAL A N 1
ATOM 645 C CA . VAL A 1 93 ? 27.297 3.313 35.787 1.00 18.28 450 VAL A CA 1
ATOM 646 C C . VAL A 1 93 ? 26.664 4.333 34.838 1.00 19.51 450 VAL A C 1
ATOM 647 O O . VAL A 1 93 ? 25.716 4.046 34.121 1.00 20.83 450 VAL A O 1
ATOM 651 N N . ARG A 1 94 ? 27.184 5.550 34.901 1.00 25.21 451 ARG A N 1
ATOM 652 C CA . ARG A 1 94 ? 26.644 6.679 34.190 1.00 25.26 451 ARG A CA 1
ATOM 653 C C . ARG A 1 94 ? 27.794 7.441 33.578 1.00 21.61 451 ARG A C 1
ATOM 654 O O . ARG A 1 94 ? 28.830 7.580 34.196 1.00 20.75 451 ARG A O 1
ATOM 662 N N . ARG A 1 95 ? 27.622 7.888 32.352 1.00 22.18 452 ARG A N 1
ATOM 663 C CA . ARG A 1 95 ? 28.582 8.776 31.723 1.00 28.34 452 ARG A CA 1
ATOM 664 C C . ARG A 1 95 ? 28.325 10.173 32.265 1.00 32.41 452 ARG A C 1
ATOM 665 O O . ARG A 1 95 ? 27.173 10.600 32.390 1.00 25.37 452 ARG A O 1
ATOM 673 N N . GLY A 1 96 ? 29.392 10.871 32.614 1.00 25.44 453 GLY A N 1
ATOM 674 C CA . GLY A 1 96 ? 29.289 12.200 33.177 1.00 30.12 453 GLY A CA 1
ATOM 675 C C . GLY A 1 96 ? 30.297 13.109 32.533 1.00 30.30 453 GLY A C 1
ATOM 676 O O . GLY A 1 96 ? 31.085 12.675 31.677 1.00 28.80 453 GLY A O 1
ATOM 677 N N . GLY A 1 97 ? 30.234 14.380 32.911 1.00 30.48 454 GLY A N 1
ATOM 678 C CA . GLY A 1 97 ? 31.070 15.415 32.313 1.00 35.53 454 GLY A CA 1
ATOM 679 C C . GLY A 1 97 ? 30.382 15.817 31.020 1.00 36.38 454 GLY A C 1
ATOM 680 O O . GLY A 1 97 ? 29.163 15.739 30.908 1.00 43.34 454 GLY A O 1
ATOM 681 N N . GLY A 1 98 ? 31.144 16.225 30.031 1.00 37.55 455 GLY A N 1
ATOM 682 C CA . GLY A 1 98 ? 30.535 16.767 28.842 1.00 26.73 455 GLY A CA 1
ATOM 683 C C . GLY A 1 98 ? 29.874 18.116 29.143 1.00 33.60 455 GLY A C 1
ATOM 684 O O . GLY A 1 98 ? 29.478 18.450 30.284 1.00 31.83 455 GLY A O 1
ATOM 685 N N . TRP A 1 99 ? 29.737 18.916 28.112 1.00 27.12 456 TRP A N 1
ATOM 686 C CA . TRP A 1 99 ? 29.003 20.140 28.252 1.00 24.09 456 TRP A CA 1
ATOM 687 C C . TRP A 1 99 ? 27.527 19.856 28.041 1.00 19.57 456 TRP A C 1
ATOM 688 O O . TRP A 1 99 ? 27.173 18.860 27.420 1.00 23.73 456 TRP A O 1
ATOM 699 N N . PHE A 1 100 ? 26.668 20.739 28.537 1.00 21.67 457 PHE A N 1
ATOM 700 C CA . PHE A 1 100 ? 25.242 20.606 28.281 1.00 24.13 457 PHE A CA 1
ATOM 701 C C . PHE A 1 100 ? 24.604 21.932 27.864 1.00 25.72 457 PHE A C 1
ATOM 702 O O . PHE A 1 100 ? 25.134 23.007 28.111 1.00 20.87 457 PHE A O 1
ATOM 710 N N . LEU A 1 101 ? 23.472 21.815 27.194 1.00 27.89 458 LEU A N 1
ATOM 711 C CA . LEU A 1 101 ? 22.740 22.954 26.655 1.00 27.47 458 LEU A CA 1
ATOM 712 C C . LEU A 1 101 ? 21.282 22.565 26.693 1.00 25.42 458 LEU A C 1
ATOM 713 O O . LEU A 1 101 ? 20.920 21.443 26.297 1.00 26.06 458 LEU A O 1
ATOM 718 N N . ASP A 1 102 ? 20.461 23.462 27.232 1.00 28.22 459 ASP A N 1
ATOM 719 C CA . ASP A 1 102 ? 19.013 23.333 27.162 1.00 33.57 459 ASP A CA 1
ATOM 720 C C . ASP A 1 102 ? 18.514 24.104 25.937 1.00 33.09 459 ASP A C 1
ATOM 721 O O . ASP A 1 102 ? 18.654 25.310 25.843 1.00 34.32 459 ASP A O 1
ATOM 726 N N . ILE A 1 103 ? 17.949 23.371 24.987 1.00 30.02 460 ILE A N 1
ATOM 727 C CA . ILE A 1 103 ? 17.484 23.926 23.737 1.00 30.39 460 ILE A CA 1
ATOM 728 C C . ILE A 1 103 ? 15.981 23.707 23.535 1.00 33.23 460 ILE A C 1
ATOM 729 O O . ILE A 1 103 ? 15.453 24.298 22.603 1.00 35.76 460 ILE A O 1
ATOM 735 N N . HIS B 1 3 ? 21.425 -2.597 15.400 1.00 56.21 360 HIS B N 1
ATOM 736 C CA . HIS B 1 3 ? 22.366 -1.636 14.735 1.00 53.77 360 HIS B CA 1
ATOM 737 C C . HIS B 1 3 ? 21.879 -0.189 14.880 1.00 42.11 360 HIS B C 1
ATOM 738 O O . HIS B 1 3 ? 20.943 0.089 15.623 1.00 42.15 360 HIS B O 1
ATOM 745 N N . MET B 1 4 ? 22.520 0.727 14.157 1.00 40.46 361 MET B N 1
ATOM 746 C CA . MET B 1 4 ? 22.296 2.182 14.284 1.00 34.21 361 MET B CA 1
ATOM 747 C C . MET B 1 4 ? 21.334 2.670 13.214 1.00 32.04 361 MET B C 1
ATOM 748 O O . MET B 1 4 ? 21.493 2.406 12.003 1.00 36.49 361 MET B O 1
ATOM 753 N N . GLU B 1 5 ? 20.287 3.322 13.678 1.00 27.65 362 GLU B N 1
ATOM 754 C CA . GLU B 1 5 ? 19.180 3.687 12.844 1.00 32.56 362 GLU B CA 1
ATOM 755 C C . GLU B 1 5 ? 19.159 5.176 12.795 1.00 30.45 362 GLU B C 1
ATOM 756 O O . GLU B 1 5 ? 19.286 5.815 13.831 1.00 24.57 362 GLU B O 1
ATOM 762 N N . THR B 1 6 ? 18.984 5.717 11.595 1.00 27.41 363 THR B N 1
ATOM 763 C CA . THR B 1 6 ? 18.846 7.131 11.404 1.00 27.62 363 THR B CA 1
ATOM 764 C C . THR B 1 6 ? 17.390 7.534 11.179 1.00 29.24 363 THR B C 1
ATOM 765 O O . THR B 1 6 ? 16.656 6.874 10.451 1.00 32.08 363 THR B O 1
ATOM 769 N N . TYR B 1 7 ? 17.004 8.631 11.828 1.00 25.63 364 TYR B N 1
ATOM 770 C CA . TYR B 1 7 ? 15.649 9.171 11.810 1.00 32.64 364 TYR B CA 1
ATOM 771 C C . TYR B 1 7 ? 15.721 10.654 11.489 1.00 29.52 364 TYR B C 1
ATOM 772 O O . TYR B 1 7 ? 16.536 11.363 12.049 1.00 30.13 364 TYR B O 1
ATOM 781 N N . ASN B 1 8 ? 14.838 11.141 10.635 1.00 29.34 365 ASN B N 1
ATOM 782 C CA . ASN B 1 8 ? 14.612 12.587 10.546 1.00 35.56 365 ASN B CA 1
ATOM 783 C C . ASN B 1 8 ? 13.374 12.971 11.352 1.00 41.03 365 ASN B C 1
ATOM 784 O O . ASN B 1 8 ? 12.323 12.267 11.318 1.00 30.51 365 ASN B O 1
ATOM 789 N N . VAL B 1 9 ? 13.523 14.065 12.102 1.00 37.51 366 VAL B N 1
ATOM 790 C CA . VAL B 1 9 ? 12.469 14.592 12.951 1.00 40.37 366 VAL B CA 1
ATOM 791 C C . VAL B 1 9 ? 12.258 16.051 12.616 1.00 42.22 366 VAL B C 1
ATOM 792 O O . VAL B 1 9 ? 13.200 16.771 12.284 1.00 46.57 366 VAL B O 1
ATOM 796 N N . GLU B 1 10 ? 11.003 16.459 12.690 1.00 40.66 367 GLU B N 1
ATOM 797 C CA . GLU B 1 10 ? 10.599 17.834 12.502 1.00 46.35 367 GLU B CA 1
ATOM 798 C C . GLU B 1 10 ? 9.825 18.257 13.735 1.00 45.07 367 GLU B C 1
ATOM 799 O O . GLU B 1 10 ? 8.740 17.748 13.996 1.00 51.95 367 GLU B O 1
ATOM 805 N N . LEU B 1 11 ? 10.403 19.174 14.499 1.00 44.43 368 LEU B N 1
ATOM 806 C CA . LEU B 1 11 ? 9.780 19.720 15.700 1.00 46.60 368 LEU B CA 1
ATOM 807 C C . LEU B 1 11 ? 9.234 21.114 15.425 1.00 49.60 368 LEU B C 1
ATOM 808 O O . LEU B 1 11 ? 9.908 21.951 14.815 1.00 46.82 368 LEU B O 1
ATOM 813 N N . VAL B 1 12 ? 8.018 21.365 15.902 1.00 53.32 369 VAL B N 1
ATOM 814 C CA . VAL B 1 12 ? 7.383 22.667 15.756 1.00 56.74 369 VAL B CA 1
ATOM 815 C C . VAL B 1 12 ? 7.203 23.300 17.132 1.00 57.24 369 VAL B C 1
ATOM 816 O O . VAL B 1 12 ? 6.688 22.660 18.043 1.00 60.33 369 VAL B O 1
ATOM 820 N N . ARG B 1 13 ? 7.640 24.547 17.284 1.00 59.14 370 ARG B N 1
ATOM 821 C CA . ARG B 1 13 ? 7.435 25.298 18.533 1.00 61.46 370 ARG B CA 1
ATOM 822 C C . ARG B 1 13 ? 6.839 26.688 18.255 1.00 61.93 370 ARG B C 1
ATOM 823 O O . ARG B 1 13 ? 6.680 27.070 17.095 1.00 62.25 370 ARG B O 1
ATOM 831 N N . LYS B 1 14 ? 6.516 27.422 19.326 1.00 65.26 371 LYS B N 1
ATOM 832 C CA . LYS B 1 14 ? 6.178 28.852 19.241 1.00 71.46 371 LYS B CA 1
ATOM 833 C C . LYS B 1 14 ? 7.452 29.709 19.243 1.00 69.48 371 LYS B C 1
ATOM 834 O O . LYS B 1 14 ? 7.385 30.945 19.234 1.00 72.94 371 LYS B O 1
ATOM 840 N N . GLN B 1 17 ? 9.945 30.038 22.530 1.00 63.32 374 GLN B N 1
ATOM 841 C CA . GLN B 1 17 ? 9.963 28.797 23.314 1.00 63.83 374 GLN B CA 1
ATOM 842 C C . GLN B 1 17 ? 11.034 27.805 22.859 1.00 55.15 374 GLN B C 1
ATOM 843 O O . GLN B 1 17 ? 11.329 27.682 21.675 1.00 55.61 374 GLN B O 1
ATOM 849 N N . SER B 1 18 ? 11.602 27.094 23.826 1.00 52.50 375 SER B N 1
ATOM 850 C CA . SER B 1 18 ? 12.636 26.099 23.568 1.00 49.14 375 SER B CA 1
ATOM 851 C C . SER B 1 18 ? 12.019 24.732 23.186 1.00 49.67 375 SER B C 1
ATOM 852 O O . SER B 1 18 ? 10.847 24.449 23.503 1.00 48.29 375 SER B O 1
ATOM 855 N N . LEU B 1 19 ? 12.819 23.891 22.521 1.00 42.84 376 LEU B N 1
ATOM 856 C CA . LEU B 1 19 ? 12.380 22.562 22.084 1.00 37.76 376 LEU B CA 1
ATOM 857 C C . LEU B 1 19 ? 12.067 21.579 23.235 1.00 39.57 376 LEU B C 1
ATOM 858 O O . LEU B 1 19 ? 11.267 20.662 23.067 1.00 37.74 376 LEU B O 1
ATOM 863 N N . GLY B 1 20 ? 12.694 21.765 24.394 1.00 37.23 377 GLY B N 1
ATOM 864 C CA . GLY B 1 20 ? 12.495 20.893 25.554 1.00 32.11 377 GLY B CA 1
ATOM 865 C C . GLY B 1 20 ? 13.531 19.788 25.688 1.00 30.66 377 GLY B C 1
ATOM 866 O O . GLY B 1 20 ? 13.283 18.749 26.289 1.00 26.10 377 GLY B O 1
ATOM 867 N N . ILE B 1 21 ? 14.713 20.023 25.148 1.00 29.84 378 ILE B N 1
ATOM 868 C CA . ILE B 1 21 ? 15.735 19.003 25.085 1.00 30.06 378 ILE B CA 1
ATOM 869 C C . ILE B 1 21 ? 16.945 19.550 25.815 1.00 25.54 378 ILE B C 1
ATOM 870 O O . ILE B 1 21 ? 17.335 20.679 25.555 1.00 27.88 378 ILE B O 1
ATOM 875 N N . ARG B 1 22 ? 17.483 18.762 26.756 1.00 28.05 379 ARG B N 1
ATOM 876 C CA . ARG B 1 22 ? 18.864 18.917 27.220 1.00 26.94 379 ARG B CA 1
ATOM 877 C C . ARG B 1 22 ? 19.766 17.993 26.397 1.00 25.75 379 ARG B C 1
ATOM 878 O O . ARG B 1 22 ? 19.572 16.782 26.310 1.00 21.92 379 ARG B O 1
ATOM 886 N N . ILE B 1 23 ? 20.743 18.590 25.763 1.00 20.20 380 ILE B N 1
ATOM 887 C CA . ILE B 1 23 ? 21.714 17.839 25.037 1.00 19.51 380 ILE B CA 1
ATOM 888 C C . ILE B 1 23 ? 23.009 17.899 25.797 1.00 18.11 380 ILE B C 1
ATOM 889 O O . ILE B 1 23 ? 23.277 18.897 26.469 1.00 19.85 380 ILE B O 1
ATOM 894 N N . VAL B 1 24 ? 23.807 16.838 25.646 1.00 18.69 381 VAL B N 1
ATOM 895 C CA A VAL B 1 24 ? 25.149 16.752 26.240 0.50 23.42 381 VAL B CA 1
ATOM 896 C CA B VAL B 1 24 ? 25.126 16.737 26.256 0.50 21.49 381 VAL B CA 1
ATOM 897 C C . VAL B 1 24 ? 26.180 16.423 25.161 1.00 22.08 381 VAL B C 1
ATOM 898 O O . VAL B 1 24 ? 25.934 15.620 24.262 1.00 23.43 381 VAL B O 1
ATOM 905 N N . GLY B 1 25 ? 27.328 17.081 25.215 1.00 23.14 382 GLY B N 1
ATOM 906 C CA . GLY B 1 25 ? 28.390 16.870 24.238 1.00 23.19 382 GLY B CA 1
ATOM 907 C C . GLY B 1 25 ? 29.629 16.237 24.866 1.00 26.91 382 GLY B C 1
ATOM 908 O O . GLY B 1 25 ? 30.204 16.785 25.827 1.00 25.03 382 GLY B O 1
ATOM 909 N N . TYR B 1 26 ? 30.045 15.099 24.307 1.00 25.47 383 TYR B N 1
ATOM 910 C CA . TYR B 1 26 ? 31.269 14.399 24.711 1.00 31.83 383 TYR B CA 1
ATOM 911 C C . TYR B 1 26 ? 32.271 14.380 23.593 1.00 34.41 383 TYR B C 1
ATOM 912 O O . TYR B 1 26 ? 31.946 14.003 22.462 1.00 25.56 383 TYR B O 1
ATOM 921 N N . VAL B 1 27 ? 33.502 14.759 23.921 1.00 37.68 384 VAL B N 1
ATOM 922 C CA . VAL B 1 27 ? 34.585 14.856 22.939 1.00 41.13 384 VAL B CA 1
ATOM 923 C C . VAL B 1 27 ? 35.216 13.512 22.551 1.00 43.77 384 VAL B C 1
ATOM 924 O O . VAL B 1 27 ? 35.667 13.350 21.413 1.00 46.17 384 VAL B O 1
ATOM 928 N N . GLY B 1 28 ? 35.244 12.553 23.477 1.00 47.77 385 GLY B N 1
ATOM 929 C CA . GLY B 1 28 ? 35.878 11.256 23.232 1.00 48.81 385 GLY B CA 1
ATOM 930 C C . GLY B 1 28 ? 34.985 10.052 23.463 1.00 50.18 385 GLY B C 1
ATOM 931 O O . GLY B 1 28 ? 33.773 10.187 23.620 1.00 52.05 385 GLY B O 1
ATOM 932 N N . THR B 1 29 ? 35.605 8.872 23.485 1.00 51.75 386 THR B N 1
ATOM 933 C CA . THR B 1 29 ? 34.927 7.593 23.727 1.00 52.29 386 THR B CA 1
ATOM 934 C C . THR B 1 29 ? 34.749 7.335 25.235 1.00 53.28 386 THR B C 1
ATOM 935 O O . THR B 1 29 ? 35.595 7.717 26.038 1.00 54.33 386 THR B O 1
ATOM 939 N N . SER B 1 30 ? 33.641 6.695 25.608 1.00 51.44 387 SER B N 1
ATOM 940 C CA . SER B 1 30 ? 33.374 6.335 27.011 1.00 54.82 387 SER B CA 1
ATOM 941 C C . SER B 1 30 ? 34.210 5.130 27.437 1.00 58.73 387 SER B C 1
ATOM 942 O O . SER B 1 30 ? 34.798 4.444 26.593 1.00 62.51 387 SER B O 1
ATOM 945 N N . HIS B 1 31 ? 34.256 4.865 28.744 1.00 67.47 388 HIS B N 1
ATOM 946 C CA . HIS B 1 31 ? 34.878 3.631 29.275 1.00 68.96 388 HIS B CA 1
ATOM 947 C C . HIS B 1 31 ? 34.060 2.395 28.904 1.00 71.55 388 HIS B C 1
ATOM 948 O O . HIS B 1 31 ? 34.575 1.276 28.917 1.00 72.51 388 HIS B O 1
ATOM 955 N N . THR B 1 32 ? 32.777 2.609 28.610 1.00 71.13 389 THR B N 1
ATOM 956 C CA . THR B 1 32 ? 31.868 1.568 28.106 1.00 70.89 389 THR B CA 1
ATOM 957 C C . THR B 1 32 ? 32.144 1.237 26.619 1.00 70.13 389 THR B C 1
ATOM 958 O O . THR B 1 32 ? 31.704 0.187 26.119 1.00 70.58 389 THR B O 1
ATOM 962 N N . GLY B 1 33 ? 32.883 2.119 25.936 1.00 67.21 390 GLY B N 1
ATOM 963 C CA . GLY B 1 33 ? 33.180 1.992 24.504 1.00 66.80 390 GLY B CA 1
ATOM 964 C C . GLY B 1 33 ? 32.287 2.852 23.611 1.00 65.24 390 GLY B C 1
ATOM 965 O O . GLY B 1 33 ? 32.392 2.790 22.387 1.00 64.30 390 GLY B O 1
ATOM 966 N N . GLU B 1 34 ? 31.416 3.664 24.214 1.00 64.50 391 GLU B N 1
ATOM 967 C CA . GLU B 1 34 ? 30.458 4.473 23.459 1.00 56.60 391 GLU B CA 1
ATOM 968 C C . GLU B 1 34 ? 31.143 5.692 22.849 1.00 46.86 391 GLU B C 1
ATOM 969 O O . GLU B 1 34 ? 31.994 6.299 23.472 1.00 47.42 391 GLU B O 1
ATOM 975 N N . ALA B 1 35 ? 30.738 6.056 21.637 1.00 46.88 392 ALA B N 1
ATOM 976 C CA . ALA B 1 35 ? 31.436 7.084 20.851 1.00 46.02 392 ALA B CA 1
ATOM 977 C C . ALA B 1 35 ? 31.263 8.522 21.384 1.00 42.10 392 ALA B C 1
ATOM 978 O O . ALA B 1 35 ? 30.327 8.814 22.135 1.00 40.86 392 ALA B O 1
ATOM 980 N N . SER B 1 36 ? 32.188 9.410 21.002 1.00 39.44 393 SER B N 1
ATOM 981 C CA . SER B 1 36 ? 32.009 10.857 21.125 1.00 35.45 393 SER B CA 1
ATOM 982 C C . SER B 1 36 ? 30.682 11.282 20.510 1.00 32.32 393 SER B C 1
ATOM 983 O O . SER B 1 36 ? 30.053 10.481 19.826 1.00 29.52 393 SER B O 1
ATOM 986 N N . GLY B 1 37 ? 30.256 12.531 20.726 1.00 25.39 394 GLY B N 1
ATOM 987 C CA . GLY B 1 37 ? 29.012 13.018 20.099 1.00 27.01 394 GLY B CA 1
ATOM 988 C C . GLY B 1 37 ? 28.108 13.886 20.960 1.00 25.31 394 GLY B C 1
ATOM 989 O O . GLY B 1 37 ? 28.395 14.142 22.137 1.00 25.60 394 GLY B O 1
ATOM 990 N N . ILE B 1 38 ? 26.995 14.298 20.360 1.00 25.46 395 ILE B N 1
ATOM 991 C CA . ILE B 1 38 ? 25.980 15.160 20.974 1.00 22.77 395 ILE B CA 1
ATOM 992 C C . ILE B 1 38 ? 24.749 14.280 21.142 1.00 24.37 395 ILE B C 1
ATOM 993 O O . ILE B 1 38 ? 24.272 13.686 20.176 1.00 22.46 395 ILE B O 1
ATOM 998 N N . TYR B 1 39 ? 24.313 14.133 22.387 1.00 18.77 396 TYR B N 1
ATOM 999 C CA . TYR B 1 39 ? 23.297 13.167 22.770 1.00 21.33 396 TYR B CA 1
ATOM 1000 C C . TYR B 1 39 ? 22.163 13.841 23.542 1.00 21.21 396 TYR B C 1
ATOM 1001 O O . TYR B 1 39 ? 22.364 14.822 24.274 1.00 23.33 396 TYR B O 1
ATOM 1010 N N . VAL B 1 40 ? 20.962 13.304 23.405 1.00 19.43 397 VAL B N 1
ATOM 1011 C CA . VAL B 1 40 ? 19.824 13.769 24.201 1.00 21.16 397 VAL B CA 1
ATOM 1012 C C . VAL B 1 40 ? 19.994 13.201 25.615 1.00 25.80 397 VAL B C 1
ATOM 1013 O O . VAL B 1 40 ? 19.918 11.989 25.824 1.00 26.79 397 VAL B O 1
ATOM 1017 N N . LYS B 1 41 ? 20.195 14.081 26.583 1.00 26.16 398 LYS B N 1
ATOM 1018 C CA . LYS B 1 41 ? 20.398 13.679 27.978 1.00 29.69 398 LYS B CA 1
ATOM 1019 C C . LYS B 1 41 ? 19.046 13.588 28.647 1.00 31.23 398 LYS B C 1
ATOM 1020 O O . LYS B 1 41 ? 18.812 12.727 29.481 1.00 33.44 398 LYS B O 1
ATOM 1026 N N . SER B 1 42 ? 18.149 14.487 28.265 1.00 30.55 399 SER B N 1
ATOM 1027 C CA . SER B 1 42 ? 16.817 14.497 28.825 1.00 28.39 399 SER B CA 1
ATOM 1028 C C . SER B 1 42 ? 15.862 15.324 27.977 1.00 31.06 399 SER B C 1
ATOM 1029 O O . SER B 1 42 ? 16.286 16.098 27.144 1.00 33.81 399 SER B O 1
ATOM 1032 N N . ILE B 1 43 ? 14.568 15.183 28.256 1.00 32.55 400 ILE B N 1
ATOM 1033 C CA . ILE B 1 43 ? 13.483 15.815 27.495 1.00 29.99 400 ILE B CA 1
ATOM 1034 C C . ILE B 1 43 ? 12.430 16.284 28.505 1.00 36.96 400 ILE B C 1
ATOM 1035 O O . ILE B 1 43 ? 12.046 15.517 29.380 1.00 38.93 400 ILE B O 1
ATOM 1040 N N . ILE B 1 44 ? 11.949 17.519 28.375 1.00 39.57 401 ILE B N 1
ATOM 1041 C CA . ILE B 1 44 ? 11.056 18.106 29.378 1.00 40.88 401 ILE B CA 1
ATOM 1042 C C . ILE B 1 44 ? 9.663 17.506 29.125 1.00 47.76 401 ILE B C 1
ATOM 1043 O O . ILE B 1 44 ? 9.164 17.586 27.990 1.00 44.03 401 ILE B O 1
ATOM 1048 N N . PRO B 1 45 ? 9.042 16.895 30.167 1.00 48.73 402 PRO B N 1
ATOM 1049 C CA . PRO B 1 45 ? 7.669 16.431 29.974 1.00 55.94 402 PRO B CA 1
ATOM 1050 C C . PRO B 1 45 ? 6.774 17.608 29.649 1.00 59.84 402 PRO B C 1
ATOM 1051 O O . PRO B 1 45 ? 6.820 18.625 30.335 1.00 65.77 402 PRO B O 1
ATOM 1055 N N . GLY B 1 46 ? 6.017 17.469 28.567 1.00 60.44 403 GLY B N 1
ATOM 1056 C CA . GLY B 1 46 ? 5.096 18.489 28.127 1.00 58.14 403 GLY B CA 1
ATOM 1057 C C . GLY B 1 46 ? 5.631 19.402 27.055 1.00 52.36 403 GLY B C 1
ATOM 1058 O O . GLY B 1 46 ? 4.898 20.250 26.568 1.00 53.17 403 GLY B O 1
ATOM 1059 N N . SER B 1 47 ? 6.908 19.247 26.690 1.00 53.81 404 SER B N 1
ATOM 1060 C CA . SER B 1 47 ? 7.519 20.032 25.611 1.00 47.79 404 SER B CA 1
ATOM 1061 C C . SER B 1 47 ? 7.184 19.466 24.231 1.00 47.00 404 SER B C 1
ATOM 1062 O O . SER B 1 47 ? 6.681 18.339 24.125 1.00 42.53 404 SER B O 1
ATOM 1065 N N . ALA B 1 48 ? 7.494 20.241 23.186 1.00 47.17 405 ALA B N 1
ATOM 1066 C CA . ALA B 1 48 ? 7.461 19.761 21.779 1.00 47.67 405 ALA B CA 1
ATOM 1067 C C . ALA B 1 48 ? 8.346 18.512 21.519 1.00 45.09 405 ALA B C 1
ATOM 1068 O O . ALA B 1 48 ? 7.950 17.582 20.806 1.00 45.17 405 ALA B O 1
ATOM 1070 N N . ALA B 1 49 ? 9.540 18.495 22.097 1.00 40.32 406 ALA B N 1
ATOM 1071 C CA . ALA B 1 49 ? 10.420 17.329 22.022 1.00 38.54 406 ALA B CA 1
ATOM 1072 C C . ALA B 1 49 ? 9.796 16.083 22.672 1.00 40.24 406 ALA B C 1
ATOM 1073 O O . ALA B 1 49 ? 10.036 14.966 22.218 1.00 38.41 406 ALA B O 1
ATOM 1075 N N . TYR B 1 50 ? 8.986 16.280 23.714 1.00 39.28 407 TYR B N 1
ATOM 1076 C CA . TYR B 1 50 ? 8.319 15.168 24.383 1.00 44.53 407 TYR B CA 1
ATOM 1077 C C . TYR B 1 50 ? 7.105 14.737 23.561 1.00 50.63 407 TYR B C 1
ATOM 1078 O O . TYR B 1 50 ? 6.779 13.540 23.496 1.00 51.26 407 TYR B O 1
ATOM 1087 N N . HIS B 1 51 ? 6.427 15.731 22.979 1.00 52.31 408 HIS B N 1
ATOM 1088 C CA . HIS B 1 51 ? 5.226 15.510 22.197 1.00 58.54 408 HIS B CA 1
ATOM 1089 C C . HIS B 1 51 ? 5.465 14.554 21.070 1.00 60.00 408 HIS B C 1
ATOM 1090 O O . HIS B 1 51 ? 4.685 13.616 20.832 1.00 62.62 408 HIS B O 1
ATOM 1097 N N . ASN B 1 52 ? 6.537 14.852 20.348 1.00 61.69 409 ASN B N 1
ATOM 1098 C CA . ASN B 1 52 ? 6.891 14.159 19.132 1.00 62.79 409 ASN B CA 1
ATOM 1099 C C . ASN B 1 52 ? 6.875 12.655 19.367 1.00 65.97 409 ASN B C 1
ATOM 1100 O O . ASN B 1 52 ? 6.460 11.888 18.492 1.00 73.51 409 ASN B O 1
ATOM 1105 N N . GLY B 1 53 ? 7.298 12.246 20.566 1.00 67.72 410 GLY B N 1
ATOM 1106 C CA . GLY B 1 53 ? 7.506 10.834 20.894 1.00 64.27 410 GLY B CA 1
ATOM 1107 C C . GLY B 1 53 ? 8.736 10.355 20.148 1.00 59.70 410 GLY B C 1
ATOM 1108 O O . GLY B 1 53 ? 9.399 9.387 20.558 1.00 53.67 410 GLY B O 1
ATOM 1109 N N . HIS B 1 54 ? 9.054 11.069 19.064 1.00 57.74 411 HIS B N 1
ATOM 1110 C CA . HIS B 1 54 ? 10.078 10.663 18.130 1.00 55.49 411 HIS B CA 1
ATOM 1111 C C . HIS B 1 54 ? 11.485 11.007 18.602 1.00 49.55 411 HIS B C 1
ATOM 1112 O O . HIS B 1 54 ? 12.439 10.706 17.903 1.00 55.35 411 HIS B O 1
ATOM 1119 N N . ILE B 1 55 ? 11.620 11.654 19.757 1.00 44.16 412 ILE B N 1
ATOM 1120 C CA . ILE B 1 55 ? 12.928 11.811 20.388 1.00 39.40 412 ILE B CA 1
ATOM 1121 C C . ILE B 1 55 ? 13.036 10.975 21.662 1.00 34.91 412 ILE B C 1
ATOM 1122 O O . ILE B 1 55 ? 12.178 11.034 22.549 1.00 32.30 412 ILE B O 1
ATOM 1127 N N . GLN B 1 56 ? 14.122 10.215 21.751 1.00 32.96 413 GLN B N 1
ATOM 1128 C CA . GLN B 1 56 ? 14.421 9.454 22.941 1.00 33.62 413 GLN B CA 1
ATOM 1129 C C . GLN B 1 56 ? 15.749 9.832 23.557 1.00 28.97 413 GLN B C 1
ATOM 1130 O O . GLN B 1 56 ? 16.698 10.312 22.870 1.00 25.75 413 GLN B O 1
ATOM 1136 N N . VAL B 1 57 ? 15.835 9.605 24.868 1.00 27.16 414 VAL B N 1
ATOM 1137 C CA . VAL B 1 57 ? 17.081 9.815 25.568 1.00 25.88 414 VAL B CA 1
ATOM 1138 C C . VAL B 1 57 ? 18.192 8.938 24.946 1.00 28.05 414 VAL B C 1
ATOM 1139 O O . VAL B 1 57 ? 17.999 7.752 24.585 1.00 24.50 414 VAL B O 1
ATOM 1143 N N . ASN B 1 58 ? 19.351 9.557 24.846 1.00 22.95 415 ASN B N 1
ATOM 1144 C CA . ASN B 1 58 ? 20.566 8.999 24.249 1.00 28.16 415 ASN B CA 1
ATOM 1145 C C . ASN B 1 58 ? 20.536 8.910 22.724 1.00 22.66 415 ASN B C 1
ATOM 1146 O O . ASN B 1 58 ? 21.442 8.356 22.118 1.00 25.34 415 ASN B O 1
ATOM 1151 N N . ASP B 1 59 ? 19.519 9.492 22.096 1.00 25.33 416 ASP B N 1
ATOM 1152 C CA . ASP B 1 59 ? 19.574 9.717 20.668 1.00 25.59 416 ASP B CA 1
ATOM 1153 C C . ASP B 1 59 ? 20.739 10.664 20.411 1.00 19.96 416 ASP B C 1
ATOM 1154 O O . ASP B 1 59 ? 20.950 11.602 21.171 1.00 23.09 416 ASP B O 1
ATOM 1159 N N . LYS B 1 60 ? 21.500 10.408 19.349 1.00 22.65 417 LYS B N 1
ATOM 1160 C CA . LYS B 1 60 ? 22.645 11.234 18.972 1.00 21.74 417 LYS B CA 1
ATOM 1161 C C . LYS B 1 60 ? 22.237 12.161 17.841 1.00 19.90 417 LYS B C 1
ATOM 1162 O O . LYS B 1 60 ? 21.799 11.693 16.800 1.00 24.25 417 LYS B O 1
ATOM 1168 N N . ILE B 1 61 ? 22.354 13.466 18.055 1.00 16.89 418 ILE B N 1
ATOM 1169 C CA . ILE B 1 61 ? 21.987 14.461 17.073 1.00 18.69 418 ILE B CA 1
ATOM 1170 C C . ILE B 1 61 ? 23.205 14.727 16.205 1.00 19.11 418 ILE B C 1
ATOM 1171 O O . ILE B 1 61 ? 24.293 15.121 16.723 1.00 18.88 418 ILE B O 1
ATOM 1176 N N . VAL B 1 62 ? 23.035 14.457 14.917 1.00 17.75 419 VAL B N 1
ATOM 1177 C CA . VAL B 1 62 ? 24.097 14.628 13.899 1.00 21.61 419 VAL B CA 1
ATOM 1178 C C . VAL B 1 62 ? 23.863 15.757 12.932 1.00 23.32 419 VAL B C 1
ATOM 1179 O O . VAL B 1 62 ? 24.806 16.195 12.288 1.00 21.19 419 VAL B O 1
ATOM 1183 N N . ALA B 1 63 ? 22.620 16.233 12.815 1.00 21.14 420 ALA B N 1
ATOM 1184 C CA . ALA B 1 63 ? 22.352 17.404 11.969 1.00 20.72 420 ALA B CA 1
ATOM 1185 C C . ALA B 1 63 ? 21.177 18.176 12.499 1.00 23.82 420 ALA B C 1
ATOM 1186 O O . ALA B 1 63 ? 20.223 17.599 13.082 1.00 26.04 420 ALA B O 1
ATOM 1188 N N . VAL B 1 64 ? 21.278 19.494 12.341 1.00 30.25 421 VAL B N 1
ATOM 1189 C CA . VAL B 1 64 ? 20.213 20.441 12.687 1.00 32.18 421 VAL B CA 1
ATOM 1190 C C . VAL B 1 64 ? 20.059 21.409 11.508 1.00 34.80 421 VAL B C 1
ATOM 1191 O O . VAL B 1 64 ? 21.012 22.063 11.100 1.00 29.53 421 VAL B O 1
ATOM 1195 N N . ASP B 1 65 ? 18.865 21.481 10.946 1.00 30.52 422 ASP B N 1
ATOM 1196 C CA . ASP B 1 65 ? 18.574 22.430 9.845 1.00 40.37 422 ASP B CA 1
ATOM 1197 C C . ASP B 1 65 ? 19.631 22.416 8.719 1.00 39.75 422 ASP B C 1
ATOM 1198 O O . ASP B 1 65 ? 20.100 23.465 8.266 1.00 33.58 422 ASP B O 1
ATOM 1203 N N . GLY B 1 66 ? 20.018 21.221 8.278 1.00 39.56 423 GLY B N 1
ATOM 1204 C CA . GLY B 1 66 ? 20.946 21.095 7.155 1.00 43.01 423 GLY B CA 1
ATOM 1205 C C . GLY B 1 66 ? 22.414 21.298 7.495 1.00 40.32 423 GLY B C 1
ATOM 1206 O O . GLY B 1 66 ? 23.251 21.261 6.601 1.00 37.77 423 GLY B O 1
ATOM 1207 N N . VAL B 1 67 ? 22.716 21.522 8.778 1.00 34.83 424 VAL B N 1
ATOM 1208 C CA . VAL B 1 67 ? 24.093 21.636 9.296 1.00 31.68 424 VAL B CA 1
ATOM 1209 C C . VAL B 1 67 ? 24.493 20.335 9.946 1.00 25.57 424 VAL B C 1
ATOM 1210 O O . VAL B 1 67 ? 23.868 19.921 10.929 1.00 25.61 424 VAL B O 1
ATOM 1214 N N . ASN B 1 68 ? 25.521 19.680 9.413 1.00 28.34 425 ASN B N 1
ATOM 1215 C CA . ASN B 1 68 ? 26.188 18.552 10.107 1.00 30.38 425 ASN B CA 1
ATOM 1216 C C . ASN B 1 68 ? 26.917 19.093 11.343 1.00 26.03 425 ASN B C 1
ATOM 1217 O O . ASN B 1 68 ? 27.913 19.826 11.229 1.00 28.90 425 ASN B O 1
ATOM 1222 N N . ILE B 1 69 ? 26.404 18.775 12.522 1.00 21.60 426 ILE B N 1
ATOM 1223 C CA . ILE B 1 69 ? 26.979 19.311 13.760 1.00 21.82 426 ILE B CA 1
ATOM 1224 C C . ILE B 1 69 ? 27.944 18.337 14.437 1.00 22.52 426 ILE B C 1
ATOM 1225 O O . ILE B 1 69 ? 28.414 18.596 15.544 1.00 22.74 426 ILE B O 1
ATOM 1230 N N . GLN B 1 70 ? 28.222 17.215 13.783 1.00 26.24 427 GLN B N 1
ATOM 1231 C CA . GLN B 1 70 ? 29.109 16.215 14.354 1.00 25.18 427 GLN B CA 1
ATOM 1232 C C . GLN B 1 70 ? 30.480 16.819 14.619 1.00 28.00 427 GLN B C 1
ATOM 1233 O O . GLN B 1 70 ? 31.059 17.539 13.766 1.00 23.87 427 GLN B O 1
ATOM 1239 N N . GLY B 1 71 ? 30.944 16.598 15.849 1.00 27.86 428 GLY B N 1
ATOM 1240 C CA . GLY B 1 71 ? 32.203 17.156 16.306 1.00 28.09 428 GLY B CA 1
ATOM 1241 C C . GLY B 1 71 ? 32.161 18.598 16.779 1.00 24.01 428 GLY B C 1
ATOM 1242 O O . GLY B 1 71 ? 33.185 19.104 17.186 1.00 24.66 428 GLY B O 1
ATOM 1243 N N . PHE B 1 72 ? 31.001 19.260 16.706 1.00 21.21 429 PHE B N 1
ATOM 1244 C CA . PHE B 1 72 ? 30.866 20.669 17.108 1.00 23.73 429 PHE B CA 1
ATOM 1245 C C . PHE B 1 72 ? 31.003 20.804 18.647 1.00 28.43 429 PHE B C 1
ATOM 1246 O O . PHE B 1 72 ? 30.549 19.963 19.399 1.00 27.10 429 PHE B O 1
ATOM 1254 N N . ALA B 1 73 ? 31.694 21.851 19.062 1.00 27.13 430 ALA B N 1
ATOM 1255 C CA . ALA B 1 73 ? 31.791 22.266 20.438 1.00 30.57 430 ALA B CA 1
ATOM 1256 C C . ALA B 1 73 ? 30.504 23.010 20.835 1.00 28.62 430 ALA B C 1
ATOM 1257 O O . ALA B 1 73 ? 29.641 23.267 20.000 1.00 26.81 430 ALA B O 1
ATOM 1259 N N . ASN B 1 74 ? 30.378 23.344 22.111 1.00 31.31 431 ASN B N 1
ATOM 1260 C CA . ASN B 1 74 ? 29.164 23.931 22.648 1.00 30.14 431 ASN B CA 1
ATOM 1261 C C . ASN B 1 74 ? 28.755 25.220 21.914 1.00 26.22 431 ASN B C 1
ATOM 1262 O O . ASN B 1 74 ? 27.604 25.386 21.528 1.00 27.69 431 ASN B O 1
ATOM 1267 N N . HIS B 1 75 ? 29.695 26.147 21.793 1.00 28.07 432 HIS B N 1
ATOM 1268 C CA . HIS B 1 75 ? 29.432 27.457 21.174 1.00 34.72 432 HIS B CA 1
ATOM 1269 C C . HIS B 1 75 ? 28.982 27.369 19.696 1.00 29.67 432 HIS B C 1
ATOM 1270 O O . HIS B 1 75 ? 28.081 28.099 19.281 1.00 32.90 432 HIS B O 1
ATOM 1277 N N . ASP B 1 76 ? 29.584 26.469 18.921 1.00 27.37 433 ASP B N 1
ATOM 1278 C CA . ASP B 1 76 ? 29.146 26.224 17.521 1.00 30.02 433 ASP B CA 1
ATOM 1279 C C . ASP B 1 76 ? 27.722 25.653 17.456 1.00 29.66 433 ASP B C 1
ATOM 1280 O O . ASP B 1 76 ? 26.919 26.066 16.614 1.00 30.37 433 ASP B O 1
ATOM 1285 N N . VAL B 1 77 ? 27.377 24.723 18.353 1.00 25.40 434 VAL B N 1
ATOM 1286 C CA . VAL B 1 77 ? 25.984 24.282 18.427 1.00 26.16 434 VAL B CA 1
ATOM 1287 C C . VAL B 1 77 ? 25.012 25.431 18.757 1.00 23.32 434 VAL B C 1
ATOM 1288 O O . VAL B 1 77 ? 23.927 25.537 18.150 1.00 24.42 434 VAL B O 1
ATOM 1292 N N . VAL B 1 78 ? 25.373 26.227 19.764 1.00 30.19 435 VAL B N 1
ATOM 1293 C CA . VAL B 1 78 ? 24.588 27.389 20.204 1.00 32.60 435 VAL B CA 1
ATOM 1294 C C . VAL B 1 78 ? 24.292 28.338 19.027 1.00 36.91 435 VAL B C 1
ATOM 1295 O O . VAL B 1 78 ? 23.155 28.811 18.843 1.00 32.00 435 VAL B O 1
ATOM 1299 N N . GLU B 1 79 ? 25.327 28.604 18.231 1.00 31.88 436 GLU B N 1
ATOM 1300 C CA . GLU B 1 79 ? 25.195 29.446 17.056 1.00 36.17 436 GLU B CA 1
ATOM 1301 C C . GLU B 1 79 ? 24.261 28.858 16.021 1.00 32.50 436 GLU B C 1
ATOM 1302 O O . GLU B 1 79 ? 23.507 29.597 15.378 1.00 39.28 436 GLU B O 1
ATOM 1308 N N . VAL B 1 80 ? 24.302 27.539 15.847 1.00 29.39 437 VAL B N 1
ATOM 1309 C CA . VAL B 1 80 ? 23.393 26.875 14.909 1.00 33.19 437 VAL B CA 1
ATOM 1310 C C . VAL B 1 80 ? 21.958 26.965 15.370 1.00 36.62 437 VAL B C 1
ATOM 1311 O O . VAL B 1 80 ? 21.079 27.210 14.564 1.00 35.34 437 VAL B O 1
ATOM 1315 N N . LEU B 1 81 ? 21.727 26.727 16.659 1.00 35.23 438 LEU B N 1
ATOM 1316 C CA . LEU B 1 81 ? 20.395 26.824 17.227 1.00 35.04 438 LEU B CA 1
ATOM 1317 C C . LEU B 1 81 ? 19.796 28.232 17.205 1.00 33.77 438 LEU B C 1
ATOM 1318 O O . LEU B 1 81 ? 18.593 28.375 17.055 1.00 40.52 438 LEU B O 1
ATOM 1323 N N . ARG B 1 82 ? 20.636 29.257 17.338 1.00 36.10 439 ARG B N 1
ATOM 1324 C CA . ARG B 1 82 ? 20.205 30.651 17.238 1.00 45.34 439 ARG B CA 1
ATOM 1325 C C . ARG B 1 82 ? 19.586 31.029 15.897 1.00 46.22 439 ARG B C 1
ATOM 1326 O O . ARG B 1 82 ? 18.826 32.005 15.807 1.00 45.93 439 ARG B O 1
ATOM 1334 N N . ASN B 1 83 ? 19.926 30.275 14.858 1.00 43.36 440 ASN B N 1
ATOM 1335 C CA . ASN B 1 83 ? 19.351 30.478 13.536 1.00 43.92 440 ASN B CA 1
ATOM 1336 C C . ASN B 1 83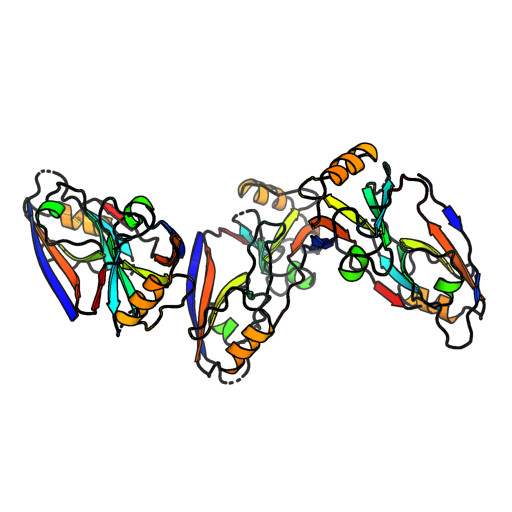 ? 18.071 29.660 13.284 1.00 46.74 440 ASN B C 1
ATOM 1337 O O . ASN B 1 83 ? 17.323 29.948 12.339 1.00 50.19 440 ASN B O 1
ATOM 1342 N N . ALA B 1 84 ? 17.812 28.671 14.145 1.00 44.95 441 ALA B N 1
ATOM 1343 C CA . ALA B 1 84 ? 16.625 27.818 14.026 1.00 44.07 441 ALA B CA 1
ATOM 1344 C C . ALA B 1 84 ? 15.312 28.609 14.106 1.00 51.17 441 ALA B C 1
ATOM 1345 O O . ALA B 1 84 ? 15.190 29.571 14.875 1.00 49.92 441 ALA B O 1
ATOM 1347 N N . GLY B 1 85 ? 14.339 28.197 13.294 1.00 51.44 442 GLY B N 1
ATOM 1348 C CA . GLY B 1 85 ? 13.038 28.868 13.222 1.00 55.48 442 GLY B CA 1
ATOM 1349 C C . GLY B 1 85 ? 11.989 28.113 14.013 1.00 54.25 442 GLY B C 1
ATOM 1350 O O . GLY B 1 85 ? 12.313 27.340 14.921 1.00 48.16 442 GLY B O 1
ATOM 1351 N N . GLN B 1 86 ? 10.727 28.336 13.666 1.00 58.79 443 GLN B N 1
ATOM 1352 C CA . GLN B 1 86 ? 9.612 27.658 14.330 1.00 61.24 443 GLN B CA 1
ATOM 1353 C C . GLN B 1 86 ? 9.566 26.159 13.977 1.00 57.94 443 GLN B C 1
ATOM 1354 O O . GLN B 1 86 ? 9.140 25.352 14.790 1.00 55.56 443 GLN B O 1
ATOM 1360 N N . VAL B 1 87 ? 10.020 25.798 12.777 1.00 59.04 444 VAL B N 1
ATOM 1361 C CA . VAL B 1 87 ? 10.178 24.394 12.393 1.00 55.80 444 VAL B CA 1
ATOM 1362 C C . VAL B 1 87 ? 11.673 24.016 12.397 1.00 50.84 444 VAL B C 1
ATOM 1363 O O . VAL B 1 87 ? 12.457 24.506 11.579 1.00 45.07 444 VAL B O 1
ATOM 1367 N N . VAL B 1 88 ? 12.061 23.149 13.337 1.00 49.66 445 VAL B N 1
ATOM 1368 C CA . VAL B 1 88 ? 13.441 22.721 13.492 1.00 41.09 445 VAL B CA 1
ATOM 1369 C C . VAL B 1 88 ? 13.542 21.285 12.968 1.00 42.91 445 VAL B C 1
ATOM 1370 O O . VAL B 1 88 ? 12.777 20.406 13.384 1.00 38.44 445 VAL B O 1
ATOM 1374 N N . HIS B 1 89 ? 14.455 21.076 12.021 1.00 40.32 446 HIS B N 1
ATOM 1375 C CA . HIS B 1 89 ? 14.705 19.769 11.416 1.00 38.92 446 HIS B CA 1
ATOM 1376 C C . HIS B 1 89 ? 15.948 19.129 12.027 1.00 33.12 446 HIS B C 1
ATOM 1377 O O . HIS B 1 89 ? 17.044 19.696 11.997 1.00 29.19 446 HIS B O 1
ATOM 1384 N N . LEU B 1 90 ? 15.787 17.958 12.617 1.00 35.01 447 LEU B N 1
ATOM 1385 C CA . LEU B 1 90 ? 16.936 17.253 13.169 1.00 31.04 447 LEU B CA 1
ATOM 1386 C C . LEU B 1 90 ? 17.088 15.895 12.497 1.00 29.42 447 LEU B C 1
ATOM 1387 O O . LEU B 1 90 ? 16.090 15.252 12.129 1.00 27.76 447 LEU B O 1
ATOM 1392 N N . THR B 1 91 ? 18.340 15.464 12.369 1.00 25.69 448 THR B N 1
ATOM 1393 C CA . THR B 1 91 ? 18.659 14.065 12.092 1.00 25.65 448 THR B CA 1
ATOM 1394 C C . THR B 1 91 ? 19.337 13.485 13.317 1.00 21.52 448 THR B C 1
ATOM 1395 O O . THR B 1 91 ? 20.270 14.084 13.888 1.00 20.30 448 THR B O 1
ATOM 1399 N N . LEU B 1 92 ? 18.817 12.333 13.748 1.00 23.42 449 LEU B N 1
ATOM 1400 C CA . LEU B 1 92 ? 19.261 11.648 14.954 1.00 24.26 449 LEU B CA 1
ATOM 1401 C C . LEU B 1 92 ? 19.676 10.240 14.578 1.00 19.34 449 LEU B C 1
ATOM 1402 O O . LEU B 1 92 ? 19.148 9.673 13.649 1.00 19.85 449 LEU B O 1
ATOM 1407 N N . VAL B 1 93 ? 20.570 9.676 15.355 1.00 24.43 450 VAL B N 1
ATOM 1408 C CA . VAL B 1 93 ? 20.933 8.286 15.280 1.00 20.99 450 VAL B CA 1
ATOM 1409 C C . VAL B 1 93 ? 20.543 7.598 16.601 1.00 23.77 450 VAL B C 1
ATOM 1410 O O . VAL B 1 93 ? 20.809 8.119 17.699 1.00 21.62 450 VAL B O 1
ATOM 1414 N N . ARG B 1 94 ? 19.898 6.439 16.488 1.00 24.74 451 ARG B N 1
ATOM 1415 C CA . ARG B 1 94 ? 19.381 5.712 17.651 1.00 25.52 451 ARG B CA 1
ATOM 1416 C C . ARG B 1 94 ? 19.794 4.236 17.566 1.00 26.72 451 ARG B C 1
ATOM 1417 O O . ARG B 1 94 ? 19.810 3.658 16.493 1.00 27.77 451 ARG B O 1
ATOM 1425 N N . ARG B 1 95 ? 20.119 3.630 18.706 1.00 27.14 452 ARG B N 1
ATO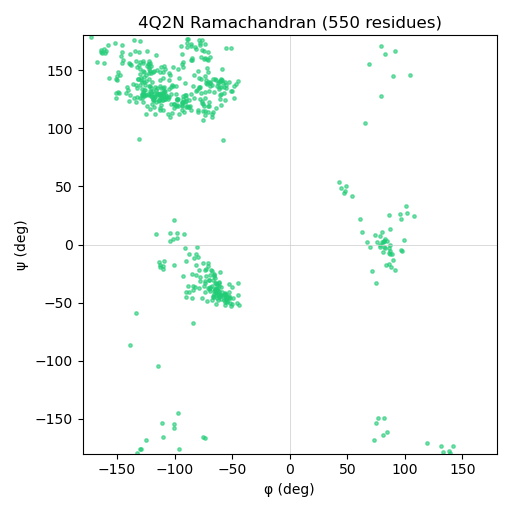M 1426 C CA . ARG B 1 95 ? 20.521 2.234 18.743 1.00 30.50 452 ARG B CA 1
ATOM 1427 C C . ARG B 1 95 ? 19.291 1.328 18.682 1.00 28.43 452 ARG B C 1
ATOM 1428 O O . ARG B 1 95 ? 18.455 1.356 19.565 1.00 35.18 452 ARG B O 1
ATOM 1436 N N . GLY B 1 96 ? 19.174 0.579 17.601 1.00 31.07 453 GLY B N 1
ATOM 1437 C CA . GLY B 1 96 ? 18.098 -0.378 17.437 1.00 38.86 453 GLY B CA 1
ATOM 1438 C C . GLY B 1 96 ? 18.501 -1.722 18.000 1.00 36.70 453 GLY B C 1
ATOM 1439 O O . GLY B 1 96 ? 19.622 -1.891 18.455 1.00 37.00 453 GLY B O 1
ATOM 1440 N N . GLY B 1 97 ? 17.571 -2.667 17.972 1.00 39.46 454 GLY B N 1
ATOM 1441 C CA . GLY B 1 97 ? 17.846 -4.041 18.365 1.00 44.99 454 GLY B CA 1
ATOM 1442 C C . GLY B 1 97 ? 17.655 -4.226 19.852 1.00 41.33 454 GLY B C 1
ATOM 1443 O O . GLY B 1 97 ? 18.039 -5.236 20.409 1.00 47.24 454 GLY B O 1
ATOM 1444 N N . GLY B 1 98 ? 17.036 -3.249 20.489 1.00 27.22 455 GLY B N 1
ATOM 1445 C CA . GLY B 1 98 ? 16.759 -3.332 21.922 1.00 30.48 455 GLY B CA 1
ATOM 1446 C C . GLY B 1 98 ? 15.701 -4.371 22.266 1.00 25.20 455 GLY B C 1
ATOM 1447 O O . GLY B 1 98 ? 14.727 -4.516 21.532 1.00 30.61 455 GLY B O 1
ATOM 1448 N N . TRP B 1 99 ? 15.970 -5.144 23.320 1.00 27.35 456 TRP B N 1
ATOM 1449 C CA . TRP B 1 99 ? 14.941 -5.896 24.032 1.00 32.88 456 TRP B CA 1
ATOM 1450 C C . TRP B 1 99 ? 14.585 -5.212 25.369 1.00 30.08 456 TRP B C 1
ATOM 1451 O O . TRP B 1 99 ? 15.421 -4.575 26.020 1.00 28.13 456 TRP B O 1
ATOM 1462 N N . PHE B 1 100 ? 13.323 -5.317 25.748 1.00 18.83 457 PHE B N 1
ATOM 1463 C CA . PHE B 1 100 ? 12.808 -4.614 26.916 1.00 20.35 457 PHE B CA 1
ATOM 1464 C C . PHE B 1 100 ? 12.293 -5.560 27.959 1.00 22.01 457 PHE B C 1
ATOM 1465 O O . PHE B 1 100 ? 11.779 -6.636 27.623 1.00 19.21 457 PHE B O 1
ATOM 1473 N N . LEU B 1 101 ? 12.423 -5.146 29.223 1.00 22.63 458 LEU B N 1
ATOM 1474 C CA . LEU B 1 101 ? 11.793 -5.832 30.338 1.00 24.88 458 LEU B CA 1
ATOM 1475 C C . LEU B 1 101 ? 11.481 -4.853 31.477 1.00 16.13 458 LEU B C 1
ATOM 1476 O O . LEU B 1 101 ? 12.355 -4.154 31.977 1.00 17.61 458 LEU B O 1
ATOM 1481 N N . ASP B 1 102 ? 10.219 -4.852 31.877 1.00 18.26 459 ASP B N 1
ATOM 1482 C CA . ASP B 1 102 ? 9.777 -4.146 33.066 1.00 20.17 459 ASP B CA 1
ATOM 1483 C C . ASP B 1 102 ? 10.171 -4.913 34.310 1.00 22.95 459 ASP B C 1
ATOM 1484 O O . ASP B 1 102 ? 9.832 -6.093 34.480 1.00 22.54 459 ASP B O 1
ATOM 1489 N N . ILE B 1 103 ? 10.907 -4.247 35.190 1.00 18.43 460 ILE B N 1
ATOM 1490 C CA . ILE B 1 103 ? 11.295 -4.822 36.468 1.00 24.06 460 ILE B CA 1
ATOM 1491 C C . ILE B 1 103 ? 10.880 -3.948 37.643 1.00 25.01 460 ILE B C 1
ATOM 1492 O O . ILE B 1 103 ? 10.958 -4.454 38.769 1.00 22.66 460 ILE B O 1
ATOM 1498 N N . HIS C 1 3 ? 10.763 12.548 -13.708 1.00 50.00 360 HIS C N 1
ATOM 1499 C CA . HIS C 1 3 ? 9.612 11.733 -14.190 1.00 43.45 360 HIS C CA 1
ATOM 1500 C C . HIS C 1 3 ? 9.631 10.269 -13.677 1.00 40.97 360 HIS C C 1
ATOM 1501 O O . HIS C 1 3 ? 10.617 9.812 -13.096 1.00 44.90 360 HIS C O 1
ATOM 1508 N N . MET C 1 4 ? 8.531 9.555 -13.906 1.00 33.25 361 MET C N 1
ATOM 1509 C CA . MET C 1 4 ? 8.386 8.147 -13.538 1.00 33.18 361 MET C CA 1
ATOM 1510 C C . MET C 1 4 ? 8.323 7.302 -14.818 1.00 27.94 361 MET C C 1
ATOM 1511 O O . MET C 1 4 ? 7.626 7.656 -15.743 1.00 25.77 361 MET C O 1
ATOM 1516 N N . GLU C 1 5 ? 9.054 6.191 -14.880 1.00 23.88 362 GLU C N 1
ATOM 1517 C CA . GLU C 1 5 ? 8.957 5.262 -16.006 1.00 27.41 362 GLU C CA 1
ATOM 1518 C C . GLU C 1 5 ? 8.243 3.954 -15.608 1.00 20.84 362 GLU C C 1
ATOM 1519 O O . GLU C 1 5 ? 8.564 3.352 -14.594 1.00 21.74 362 GLU C O 1
ATOM 1525 N N . THR C 1 6 ? 7.279 3.529 -16.414 1.00 21.43 363 THR C N 1
ATOM 1526 C CA . THR C 1 6 ? 6.565 2.296 -16.197 1.00 23.97 363 THR C CA 1
ATOM 1527 C C . THR C 1 6 ? 6.828 1.401 -17.362 1.00 23.69 363 THR C C 1
ATOM 1528 O O . THR C 1 6 ? 6.660 1.805 -18.487 1.00 26.16 363 THR C O 1
ATOM 1532 N N . TYR C 1 7 ? 7.320 0.193 -17.119 1.00 26.04 364 TYR C N 1
ATOM 1533 C CA . TYR C 1 7 ? 7.516 -0.692 -18.255 1.00 28.12 364 TYR C CA 1
ATOM 1534 C C . TYR C 1 7 ? 7.103 -2.125 -17.931 1.00 25.85 364 TYR C C 1
ATOM 1535 O O . TYR C 1 7 ? 6.882 -2.521 -16.754 1.00 21.13 364 TYR C O 1
ATOM 1544 N N . ASN C 1 8 ? 6.944 -2.888 -18.998 1.00 27.58 365 ASN C N 1
ATOM 1545 C CA . ASN C 1 8 ? 6.487 -4.268 -18.931 1.00 29.57 365 ASN C CA 1
ATOM 1546 C C . ASN C 1 8 ? 7.550 -5.197 -19.496 1.00 30.81 365 ASN C C 1
ATOM 1547 O O . ASN C 1 8 ? 8.159 -4.916 -20.518 1.00 27.73 365 ASN C O 1
ATOM 1552 N N . VAL C 1 9 ? 7.847 -6.257 -18.763 1.00 27.52 366 VAL C N 1
ATOM 1553 C CA . VAL C 1 9 ? 8.768 -7.253 -19.243 1.00 31.09 366 VAL C CA 1
ATOM 1554 C C . VAL C 1 9 ? 8.074 -8.612 -19.270 1.00 23.36 366 VAL C C 1
ATOM 1555 O O . VAL C 1 9 ? 7.141 -8.854 -18.522 1.00 26.88 366 VAL C O 1
ATOM 1559 N N . GLU C 1 10 ? 8.574 -9.481 -20.116 1.00 29.22 367 GLU C N 1
ATOM 1560 C CA . GLU C 1 10 ? 8.151 -10.870 -20.185 1.00 33.52 367 GLU C CA 1
ATOM 1561 C C . GLU C 1 10 ? 9.378 -11.728 -20.006 1.00 29.75 367 GLU C C 1
ATOM 1562 O O . GLU C 1 10 ? 10.310 -11.681 -20.818 1.00 30.88 367 GLU C O 1
ATOM 1568 N N . LEU C 1 11 ? 9.359 -12.538 -18.961 1.00 29.49 368 LEU C N 1
ATOM 1569 C CA . LEU C 1 11 ? 10.433 -13.482 -18.691 1.00 28.13 368 LEU C CA 1
ATOM 1570 C C . LEU C 1 11 ? 9.919 -14.895 -18.936 1.00 28.76 368 LEU C C 1
ATOM 1571 O O . LEU C 1 11 ? 8.828 -15.252 -18.486 1.00 29.32 368 LEU C O 1
ATOM 1576 N N . VAL C 1 12 ? 10.721 -15.691 -19.628 1.00 26.90 369 VAL C N 1
ATOM 1577 C CA . VAL C 1 12 ? 10.425 -17.096 -19.912 1.00 36.09 369 VAL C CA 1
ATOM 1578 C C . VAL C 1 12 ? 11.066 -17.966 -18.836 1.00 37.74 369 VAL C C 1
ATOM 1579 O O . VAL C 1 12 ? 12.280 -17.891 -18.626 1.00 37.22 369 VAL C O 1
ATOM 1583 N N . ARG C 1 13 ? 10.254 -18.749 -18.132 1.00 43.54 370 ARG C N 1
ATOM 1584 C CA . ARG C 1 13 ? 10.759 -19.626 -17.066 1.00 50.54 370 ARG C CA 1
ATOM 1585 C C . ARG C 1 13 ? 11.246 -20.933 -17.665 1.00 54.75 370 ARG C C 1
ATOM 1586 O O . ARG C 1 13 ? 10.852 -21.309 -18.775 1.00 52.34 370 ARG C O 1
ATOM 1594 N N . LYS C 1 14 ? 12.081 -21.617 -16.886 1.00 64.24 371 LYS C N 1
ATOM 1595 C CA . LYS C 1 14 ? 12.692 -22.891 -17.247 1.00 70.29 371 LYS C CA 1
ATOM 1596 C C . LYS C 1 14 ? 13.635 -22.703 -18.425 1.00 75.89 371 LYS C C 1
ATOM 1597 O O . LYS C 1 14 ? 14.531 -21.854 -18.363 1.00 75.77 371 LYS C O 1
ATOM 1603 N N . GLN C 1 17 ? 12.907 -23.377 -13.745 1.00 61.33 374 GLN C N 1
ATOM 1604 C CA . GLN C 1 17 ? 14.006 -22.522 -13.316 1.00 60.57 374 GLN C CA 1
ATOM 16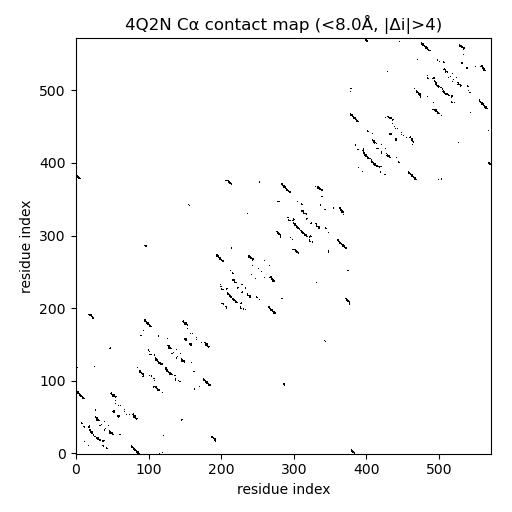05 C C . GLN C 1 17 ? 13.462 -21.207 -12.791 1.00 54.57 374 GLN C C 1
ATOM 1606 O O . GLN C 1 17 ? 12.444 -20.700 -13.298 1.00 56.21 374 GLN C O 1
ATOM 1612 N N . SER C 1 18 ? 14.138 -20.657 -11.783 1.00 53.03 375 SER C N 1
ATOM 1613 C CA . SER C 1 18 ? 13.741 -19.360 -11.212 1.00 46.29 375 SER C CA 1
ATOM 1614 C C . SER C 1 18 ? 13.999 -18.230 -12.210 1.00 40.12 375 SER C C 1
ATOM 1615 O O . SER C 1 18 ? 14.782 -18.364 -13.151 1.00 40.42 375 SER C O 1
ATOM 1618 N N . LEU C 1 19 ? 13.341 -17.110 -11.973 1.00 37.87 376 LEU C N 1
ATOM 1619 C CA . LEU C 1 19 ? 13.455 -15.951 -12.845 1.00 32.95 376 LEU C CA 1
ATOM 1620 C C . LEU C 1 19 ? 14.793 -15.254 -12.684 1.00 27.93 376 LEU C C 1
ATOM 1621 O O . LEU C 1 19 ? 15.311 -14.705 -13.649 1.00 25.47 376 LEU C O 1
ATOM 1626 N N . GLY C 1 20 ? 15.334 -15.286 -11.465 1.00 25.03 377 GLY C N 1
ATOM 1627 C CA . GLY C 1 20 ? 16.656 -14.723 -11.157 1.00 29.25 377 GLY C CA 1
ATOM 1628 C C . GLY C 1 20 ? 16.572 -13.363 -10.496 1.00 28.09 377 GLY C C 1
ATOM 1629 O O . GLY C 1 20 ? 17.449 -12.509 -10.680 1.00 27.43 377 GLY C O 1
ATOM 1630 N N . ILE C 1 21 ? 15.520 -13.164 -9.703 1.00 27.04 378 ILE C N 1
ATOM 1631 C CA . ILE C 1 21 ? 15.310 -11.931 -8.995 1.00 23.91 378 ILE C CA 1
ATOM 1632 C C . ILE C 1 21 ? 15.099 -12.154 -7.501 1.00 23.44 378 ILE C C 1
ATOM 1633 O O . ILE C 1 21 ? 14.285 -12.982 -7.078 1.00 27.72 378 ILE C O 1
ATOM 1638 N N . ARG C 1 22 ? 15.859 -11.408 -6.703 1.00 26.97 379 ARG C N 1
ATOM 1639 C CA . ARG C 1 22 ? 15.574 -11.321 -5.295 1.00 25.99 379 ARG C CA 1
ATOM 1640 C C . ARG C 1 22 ? 14.783 -10.070 -5.124 1.00 19.13 379 ARG C C 1
ATOM 1641 O O . ARG C 1 22 ? 15.269 -8.995 -5.420 1.00 27.27 379 ARG C O 1
ATOM 1649 N N . ILE C 1 23 ? 13.554 -10.209 -4.637 1.00 25.12 380 ILE C N 1
ATOM 1650 C CA . ILE C 1 23 ? 12.739 -9.048 -4.320 1.00 24.00 380 ILE C CA 1
ATOM 1651 C C . ILE C 1 23 ? 12.844 -8.732 -2.803 1.00 27.44 380 ILE C C 1
ATOM 1652 O O . ILE C 1 23 ? 13.105 -9.642 -1.985 1.00 25.54 380 ILE C O 1
ATOM 1657 N N . VAL C 1 24 ? 12.693 -7.448 -2.458 1.00 25.19 381 VAL C N 1
ATOM 1658 C CA . VAL C 1 24 ? 12.588 -6.969 -1.068 1.00 27.46 381 VAL C CA 1
ATOM 1659 C C . VAL C 1 24 ? 11.259 -6.221 -0.866 1.00 27.51 381 VAL C C 1
ATOM 1660 O O . VAL C 1 24 ? 10.895 -5.372 -1.686 1.00 26.52 381 VAL C O 1
ATOM 1664 N N . GLY C 1 25 ? 10.522 -6.538 0.206 1.00 28.04 382 GLY C N 1
ATOM 1665 C CA . GLY C 1 25 ? 9.260 -5.838 0.492 1.00 33.66 382 GLY C CA 1
ATOM 1666 C C . GLY C 1 25 ? 9.304 -4.989 1.748 1.00 37.91 382 GLY C C 1
ATOM 1667 O O . GLY C 1 25 ? 9.691 -5.473 2.804 1.00 44.62 382 GLY C O 1
ATOM 1668 N N . TYR C 1 26 ? 8.904 -3.719 1.623 1.00 41.17 383 TYR C N 1
ATOM 1669 C CA . TYR C 1 26 ? 8.879 -2.756 2.709 1.00 43.64 383 TYR C CA 1
ATOM 1670 C C . TYR C 1 26 ? 7.440 -2.381 2.981 1.00 48.35 383 TYR C C 1
ATOM 1671 O O . TYR C 1 26 ? 6.794 -1.804 2.106 1.00 43.02 383 TYR C O 1
ATOM 1680 N N . SER C 1 36 ? 6.659 2.714 0.802 1.00 49.27 393 SER C N 1
ATOM 1681 C CA . SER C 1 36 ? 6.296 1.308 0.862 1.00 54.50 393 SER C CA 1
ATOM 1682 C C . SER C 1 36 ? 6.393 0.633 -0.515 1.00 53.31 393 SER C C 1
ATOM 1683 O O . SER C 1 36 ? 6.499 1.321 -1.546 1.00 56.09 393 SER C O 1
ATOM 1686 N N . GLY C 1 37 ? 6.361 -0.703 -0.526 1.00 40.95 394 GLY C N 1
ATOM 1687 C CA . GLY C 1 37 ? 6.338 -1.446 -1.777 1.00 41.43 394 GLY C CA 1
ATOM 1688 C C . GLY C 1 37 ? 7.324 -2.586 -1.920 1.00 36.02 394 GLY C C 1
ATOM 1689 O O . GLY C 1 37 ? 8.012 -2.967 -0.969 1.00 35.76 394 GLY C O 1
ATOM 1690 N N . ILE C 1 38 ? 7.354 -3.137 -3.132 1.00 32.33 395 ILE C N 1
ATOM 1691 C CA . ILE C 1 38 ? 8.189 -4.275 -3.484 1.00 31.73 395 ILE C CA 1
ATOM 1692 C C . ILE C 1 38 ? 9.183 -3.898 -4.576 1.00 27.84 395 ILE C C 1
ATOM 1693 O O . ILE C 1 38 ? 8.799 -3.381 -5.608 1.00 25.13 395 ILE C O 1
ATOM 1698 N N . TYR C 1 39 ? 10.460 -4.201 -4.346 1.00 23.39 396 TYR C N 1
ATOM 1699 C CA . TYR C 1 39 ? 11.532 -3.707 -5.194 1.00 19.71 396 TYR C CA 1
ATOM 1700 C C . TYR C 1 39 ? 12.496 -4.825 -5.573 1.00 21.25 396 TYR C C 1
ATOM 1701 O O . TYR C 1 39 ? 12.679 -5.804 -4.837 1.00 22.97 396 TYR C O 1
ATOM 1710 N N . VAL C 1 40 ? 13.131 -4.667 -6.717 1.00 20.97 397 VAL C N 1
ATOM 1711 C CA . VAL C 1 40 ? 14.267 -5.514 -7.099 1.00 20.81 397 VAL C CA 1
ATOM 1712 C C . VAL C 1 40 ? 15.461 -5.258 -6.188 1.00 19.76 397 VAL C C 1
ATOM 1713 O O . VAL C 1 40 ? 16.047 -4.168 -6.205 1.00 23.33 397 VAL C O 1
ATOM 1717 N N . LYS C 1 41 ? 15.827 -6.265 -5.397 1.00 22.48 398 LYS C N 1
ATOM 1718 C CA . LYS C 1 41 ? 17.025 -6.186 -4.557 1.00 25.80 398 LYS C CA 1
ATOM 1719 C C . LYS C 1 41 ? 18.299 -6.557 -5.314 1.00 24.93 398 LYS C C 1
ATOM 1720 O O . LYS C 1 41 ? 19.365 -5.953 -5.099 1.00 26.28 398 LYS C O 1
ATOM 1726 N N . SER C 1 42 ? 18.193 -7.560 -6.170 1.00 23.41 399 SER C N 1
ATOM 1727 C CA . SER C 1 42 ? 19.347 -8.117 -6.870 1.00 28.32 399 SER C CA 1
ATOM 1728 C C . SER C 1 42 ? 18.866 -9.027 -8.001 1.00 27.13 399 SER C C 1
ATOM 1729 O O . SER C 1 42 ? 17.732 -9.484 -8.004 1.00 28.39 399 SER C O 1
ATOM 1732 N N . ILE C 1 43 ? 19.741 -9.208 -8.982 1.00 25.02 400 ILE C N 1
ATOM 1733 C CA . ILE C 1 43 ? 19.481 -9.988 -10.164 1.00 25.30 400 ILE C CA 1
ATOM 1734 C C . ILE C 1 43 ? 20.624 -10.987 -10.313 1.00 22.98 400 ILE C C 1
ATOM 1735 O O . ILE C 1 43 ? 21.777 -10.604 -10.266 1.00 25.97 400 ILE C O 1
ATOM 1740 N N . ILE C 1 44 ? 20.302 -12.260 -10.478 1.00 23.74 401 ILE C N 1
ATOM 1741 C CA . ILE C 1 44 ? 21.308 -13.285 -10.623 1.00 25.14 401 ILE C CA 1
ATOM 1742 C C . ILE C 1 44 ? 21.903 -13.177 -12.022 1.00 28.64 401 ILE C C 1
ATOM 1743 O O . ILE C 1 44 ? 21.163 -13.278 -13.019 1.00 28.15 401 ILE C O 1
ATOM 1748 N N . PRO C 1 45 ? 23.226 -12.913 -12.126 1.00 35.45 402 PRO C N 1
ATOM 1749 C CA . PRO C 1 45 ? 23.825 -12.913 -13.450 1.00 31.60 402 PRO C CA 1
ATOM 1750 C C . PRO C 1 45 ? 23.549 -14.192 -14.223 1.00 32.86 402 PRO C C 1
ATOM 1751 O O . PRO C 1 45 ? 23.587 -15.290 -13.667 1.00 36.37 402 PRO C O 1
ATOM 1755 N N . GLY C 1 46 ? 23.286 -14.036 -15.513 1.00 36.28 403 GLY C N 1
ATOM 1756 C CA . GLY C 1 46 ? 23.045 -15.162 -16.403 1.00 38.70 403 GLY C CA 1
ATOM 1757 C C . GLY C 1 46 ? 21.622 -15.699 -16.362 1.00 34.93 403 GLY C C 1
ATOM 1758 O O . GLY C 1 46 ? 21.341 -16.708 -16.983 1.00 36.67 403 GLY C O 1
ATOM 1759 N N . SER C 1 47 ? 20.737 -15.056 -15.618 1.00 31.12 404 SER C N 1
ATOM 1760 C CA . SER C 1 47 ? 19.332 -15.500 -15.530 1.00 33.40 404 SER C CA 1
ATOM 1761 C C . SER C 1 47 ? 18.453 -14.878 -16.606 1.00 31.68 404 SER C C 1
ATOM 1762 O O . SER C 1 47 ? 18.900 -14.018 -17.375 1.00 33.95 404 SER C O 1
ATOM 1765 N N . ALA C 1 48 ? 17.203 -15.335 -16.671 1.00 32.25 405 ALA C N 1
ATOM 1766 C CA . ALA C 1 48 ? 16.189 -14.707 -17.526 1.00 33.81 405 ALA C CA 1
ATOM 1767 C C . ALA C 1 48 ? 16.030 -13.237 -17.226 1.00 30.92 405 ALA C C 1
ATOM 1768 O O . ALA C 1 48 ? 15.965 -12.456 -18.166 1.00 31.77 405 ALA C O 1
ATOM 1770 N N . ALA C 1 49 ? 15.952 -12.839 -15.937 1.00 27.50 406 ALA C N 1
ATOM 1771 C CA . ALA C 1 49 ? 15.857 -11.409 -15.618 1.00 24.46 406 ALA C CA 1
ATOM 1772 C C . ALA C 1 49 ? 17.074 -10.640 -16.095 1.00 17.93 406 ALA C C 1
ATOM 1773 O O . ALA C 1 49 ? 16.936 -9.484 -16.548 1.00 26.92 406 ALA C O 1
ATOM 1775 N N . TYR C 1 50 ? 18.258 -11.219 -15.892 1.00 20.80 407 TYR C N 1
ATOM 1776 C CA . TYR C 1 50 ? 19.514 -10.598 -16.308 1.00 25.83 407 TYR C CA 1
ATOM 1777 C C . TYR C 1 50 ? 19.536 -10.409 -17.810 1.00 24.81 407 TYR C C 1
ATOM 1778 O O . TYR C 1 50 ? 19.910 -9.353 -18.295 1.00 29.44 407 TYR C O 1
ATOM 1787 N N . HIS C 1 51 ? 19.109 -11.429 -18.545 1.00 30.35 408 HIS C N 1
ATOM 1788 C CA . HIS C 1 51 ? 19.205 -11.394 -20.006 1.00 35.50 408 HIS C CA 1
ATOM 1789 C C . HIS C 1 51 ? 18.210 -10.452 -20.677 1.00 30.74 408 HIS C C 1
ATOM 1790 O O . HIS C 1 51 ? 18.500 -9.938 -21.760 1.00 33.56 408 HIS C O 1
ATOM 1797 N N . ASN C 1 52 ? 17.066 -10.216 -20.033 1.00 30.54 409 ASN C N 1
ATOM 1798 C CA . ASN C 1 52 ? 16.050 -9.271 -20.509 1.00 32.61 409 ASN C CA 1
ATOM 1799 C C . ASN C 1 52 ? 16.685 -7.898 -20.786 1.00 37.60 409 ASN C C 1
ATOM 1800 O O . ASN C 1 52 ? 16.346 -7.230 -21.782 1.00 31.92 409 ASN C O 1
ATOM 1805 N N . GLY C 1 53 ? 17.592 -7.487 -19.892 1.00 35.88 410 GLY C N 1
ATOM 1806 C CA . GLY C 1 53 ? 18.392 -6.279 -20.072 1.00 38.47 410 GLY C CA 1
ATOM 1807 C C . GLY C 1 53 ? 17.767 -4.996 -19.555 1.00 38.72 410 GLY C C 1
ATOM 1808 O O . GLY C 1 53 ? 18.481 -4.008 -19.331 1.00 41.43 410 GLY C O 1
ATOM 1809 N N . HIS C 1 54 ? 16.447 -5.006 -19.372 1.00 36.54 411 HIS C N 1
ATOM 1810 C CA . HIS C 1 54 ? 15.710 -3.822 -18.974 1.00 38.22 411 HIS C CA 1
ATOM 1811 C C . HIS C 1 54 ? 15.543 -3.710 -17.455 1.00 34.68 411 HIS C C 1
ATOM 1812 O O . HIS C 1 54 ? 15.434 -2.607 -16.944 1.00 36.15 411 HIS C O 1
ATOM 1819 N N . ILE C 1 55 ? 15.539 -4.823 -16.735 1.00 29.75 412 ILE C N 1
ATOM 1820 C CA . ILE C 1 55 ? 15.257 -4.763 -15.295 1.00 29.50 412 ILE C CA 1
ATOM 1821 C C . ILE C 1 55 ? 16.491 -4.268 -14.561 1.00 32.25 412 ILE C C 1
ATOM 1822 O O . ILE C 1 55 ? 17.606 -4.767 -14.785 1.00 26.11 412 ILE C O 1
ATOM 1827 N N . GLN C 1 56 ? 16.279 -3.275 -13.701 1.00 27.90 413 GLN C N 1
ATOM 1828 C CA . GLN C 1 56 ? 17.351 -2.675 -12.928 1.00 29.68 413 GLN C CA 1
ATOM 1829 C C . GLN C 1 56 ? 17.043 -2.802 -11.435 1.00 29.42 413 GLN C C 1
ATOM 1830 O O . GLN C 1 56 ? 15.872 -2.806 -10.985 1.00 18.92 413 GLN C O 1
ATOM 1836 N N . VAL C 1 57 ? 18.118 -2.940 -10.679 1.00 27.34 414 VAL C N 1
ATOM 1837 C CA . VAL C 1 57 ? 18.041 -2.963 -9.225 1.00 26.95 414 VAL C CA 1
ATOM 1838 C C . VAL C 1 57 ? 17.342 -1.725 -8.678 1.00 24.62 414 VAL C C 1
ATOM 1839 O O . VAL C 1 57 ? 17.575 -0.609 -9.163 1.00 25.88 414 VAL C O 1
ATOM 1843 N N . ASN C 1 58 ? 16.465 -1.946 -7.693 1.00 21.81 415 ASN C N 1
ATOM 1844 C CA . ASN C 1 58 ? 15.588 -0.907 -7.130 1.00 21.22 415 ASN C CA 1
ATOM 1845 C C . ASN C 1 58 ? 14.342 -0.544 -7.944 1.00 25.51 415 ASN C C 1
ATOM 1846 O O . ASN C 1 58 ? 13.555 0.284 -7.517 1.00 24.11 415 ASN C O 1
ATOM 1851 N N . ASP C 1 59 ? 14.144 -1.147 -9.104 1.00 28.01 416 ASP C N 1
ATOM 1852 C CA . ASP C 1 59 ? 12.858 -0.987 -9.795 1.00 23.82 416 ASP C CA 1
ATOM 1853 C C . ASP C 1 59 ? 11.785 -1.507 -8.856 1.00 22.72 416 ASP C C 1
ATOM 1854 O O . ASP C 1 59 ? 11.994 -2.478 -8.152 1.00 23.62 416 ASP C O 1
ATOM 1859 N N . LYS C 1 60 ? 10.642 -0.841 -8.854 1.00 20.56 417 LYS C N 1
ATOM 1860 C CA . LYS C 1 60 ? 9.500 -1.233 -8.051 1.00 24.90 417 LYS C CA 1
ATOM 1861 C C . LYS C 1 60 ? 8.658 -2.180 -8.893 1.00 23.16 417 LYS C C 1
ATOM 1862 O O . LYS C 1 60 ? 8.278 -1.855 -10.023 1.00 24.12 417 LYS C O 1
ATOM 1868 N N . ILE C 1 61 ? 8.373 -3.361 -8.357 1.00 19.48 418 ILE C N 1
ATOM 1869 C CA . ILE C 1 61 ? 7.448 -4.257 -8.994 1.00 23.92 418 ILE C CA 1
ATOM 1870 C C . ILE C 1 61 ? 6.008 -3.894 -8.554 1.00 24.22 418 ILE C C 1
ATOM 1871 O O . ILE C 1 61 ? 5.670 -4.043 -7.386 1.00 27.95 418 ILE C O 1
ATOM 1876 N N . VAL C 1 62 ? 5.171 -3.468 -9.502 1.00 21.46 419 VAL C N 1
ATOM 1877 C CA . VAL C 1 62 ? 3.803 -3.022 -9.201 1.00 25.91 419 VAL C CA 1
ATOM 1878 C C . VAL C 1 62 ? 2.741 -3.998 -9.691 1.00 26.83 419 VAL C C 1
ATOM 1879 O O . VAL C 1 62 ? 1.588 -3.933 -9.285 1.00 30.49 419 VAL C O 1
ATOM 1883 N N . ALA C 1 63 ? 3.127 -4.937 -10.550 1.00 23.60 420 ALA C N 1
ATOM 1884 C CA . ALA C 1 63 ? 2.154 -5.908 -11.063 1.00 27.47 420 ALA C CA 1
ATOM 1885 C C . ALA C 1 63 ? 2.854 -7.164 -11.530 1.00 23.71 420 ALA C C 1
ATOM 1886 O O . ALA C 1 63 ? 3.984 -7.113 -12.034 1.00 24.91 420 ALA C O 1
ATOM 1888 N N . VAL C 1 64 ? 2.194 -8.300 -11.292 1.00 29.70 421 VAL C N 1
ATOM 1889 C CA . VAL C 1 64 ? 2.687 -9.597 -11.733 1.00 33.03 421 VAL C CA 1
ATOM 1890 C C . VAL C 1 64 ? 1.521 -10.269 -12.456 1.00 33.95 421 VAL C C 1
ATOM 1891 O O . VAL C 1 64 ? 0.414 -10.357 -11.919 1.00 33.38 421 VAL C O 1
ATOM 1895 N N . ASP C 1 65 ? 1.773 -10.687 -13.696 1.00 34.06 422 ASP C N 1
ATOM 1896 C CA . ASP C 1 65 ? 0.730 -11.163 -14.606 1.00 37.60 422 ASP C CA 1
ATOM 1897 C C . ASP C 1 65 ? -0.547 -10.294 -14.567 1.00 45.35 422 ASP C C 1
ATOM 1898 O O . ASP C 1 65 ? -1.662 -10.795 -14.359 1.00 43.52 422 ASP C O 1
ATOM 1903 N N . GLY C 1 66 ? -0.361 -8.982 -14.772 1.00 41.62 423 GLY C N 1
ATOM 1904 C CA . GLY C 1 66 ? -1.456 -8.003 -14.757 1.00 43.38 423 GLY C CA 1
ATOM 1905 C C . GLY C 1 66 ? -2.163 -7.757 -13.432 1.00 44.61 423 GLY C C 1
ATOM 1906 O O . GLY C 1 66 ? -3.101 -6.976 -13.401 1.00 53.52 423 GLY C O 1
ATOM 1907 N N . VAL C 1 67 ? -1.708 -8.420 -12.357 1.00 46.36 424 VAL C N 1
ATOM 1908 C CA . VAL C 1 67 ? -2.261 -8.317 -10.986 1.00 47.75 424 VAL C CA 1
ATOM 1909 C C . VAL C 1 67 ? -1.460 -7.342 -10.084 1.00 45.11 424 VAL C C 1
ATOM 1910 O O . VAL C 1 67 ? -0.263 -7.545 -9.824 1.00 40.22 424 VAL C O 1
ATOM 1914 N N . ASN C 1 68 ? -2.140 -6.315 -9.590 1.00 46.90 425 ASN C N 1
ATOM 1915 C CA . ASN C 1 68 ? -1.551 -5.289 -8.700 1.00 46.18 425 ASN C CA 1
ATOM 1916 C C . ASN C 1 68 ? -1.095 -5.886 -7.362 1.00 44.15 425 ASN C C 1
ATOM 1917 O O . ASN C 1 68 ? -1.927 -6.402 -6.609 1.00 48.66 425 ASN C O 1
ATOM 1922 N N . ILE C 1 69 ? 0.212 -5.817 -7.068 1.00 36.10 426 ILE C N 1
ATOM 1923 C CA . ILE C 1 69 ? 0.767 -6.427 -5.849 1.00 39.02 426 ILE C CA 1
ATOM 1924 C C . ILE C 1 69 ? 1.014 -5.419 -4.697 1.00 42.63 426 ILE C C 1
ATOM 1925 O O . ILE C 1 69 ? 1.796 -5.693 -3.774 1.00 37.31 426 ILE C O 1
ATOM 1930 N N . GLN C 1 70 ? 0.333 -4.269 -4.733 1.00 44.20 427 GLN C N 1
ATOM 1931 C CA . GLN C 1 70 ? 0.372 -3.338 -3.597 1.00 51.68 427 GLN C CA 1
ATOM 1932 C C . GLN C 1 70 ? -0.101 -4.059 -2.335 1.00 56.65 427 GLN C C 1
ATOM 1933 O O . GLN C 1 70 ? -1.153 -4.706 -2.342 1.00 61.92 427 GLN C O 1
ATOM 1939 N N . GLY C 1 71 ? 0.684 -3.944 -1.265 1.00 58.17 428 GLY C N 1
ATOM 1940 C CA . GLY C 1 71 ? 0.315 -4.484 0.051 1.00 57.20 428 GLY C CA 1
ATOM 1941 C C . GLY C 1 71 ? 0.693 -5.938 0.296 1.00 54.67 428 GLY C C 1
ATOM 1942 O O . GLY C 1 71 ? 0.576 -6.435 1.421 1.00 57.34 428 GLY C O 1
ATOM 1943 N N . PHE C 1 72 ? 1.161 -6.627 -0.740 1.00 51.09 429 PHE C N 1
ATOM 1944 C CA . PHE C 1 72 ? 1.387 -8.069 -0.652 1.00 53.42 429 PHE C CA 1
ATOM 1945 C C . PHE C 1 72 ? 2.568 -8.437 0.273 1.00 53.73 429 PHE C C 1
ATOM 1946 O O . PHE C 1 72 ? 3.624 -7.761 0.281 1.00 50.35 429 PHE C O 1
ATOM 1954 N N . ALA C 1 73 ? 2.366 -9.495 1.060 1.00 53.59 430 ALA C N 1
ATOM 1955 C CA . ALA C 1 73 ? 3.436 -10.132 1.828 1.00 54.48 430 ALA C CA 1
ATOM 1956 C C . ALA C 1 73 ? 4.077 -11.208 0.953 1.00 52.56 430 ALA C C 1
ATOM 1957 O O . ALA C 1 73 ? 3.543 -11.530 -0.117 1.00 51.53 430 ALA C O 1
ATOM 1959 N N . ASN C 1 74 ? 5.207 -11.766 1.394 1.00 53.23 431 ASN C N 1
ATOM 1960 C CA . ASN C 1 74 ? 5.927 -12.776 0.588 1.00 51.55 431 ASN C CA 1
ATOM 1961 C C . ASN C 1 74 ? 5.016 -13.884 0.079 1.00 49.29 431 ASN C C 1
ATOM 1962 O O . ASN C 1 74 ? 5.070 -14.219 -1.102 1.00 44.29 431 ASN C O 1
ATOM 1967 N N . HIS C 1 75 ? 4.171 -14.425 0.963 1.00 54.16 432 HIS C N 1
ATOM 1968 C CA . HIS C 1 75 ? 3.278 -15.543 0.622 1.00 54.53 432 HIS C CA 1
ATOM 1969 C C . HIS C 1 75 ? 2.280 -15.199 -0.484 1.00 52.12 432 HIS C C 1
ATOM 1970 O O . HIS C 1 75 ? 1.974 -16.046 -1.320 1.00 52.95 432 HIS C O 1
ATOM 1977 N N . ASP C 1 76 ? 1.795 -13.958 -0.497 1.00 51.80 433 ASP C N 1
ATOM 1978 C CA . ASP C 1 76 ? 0.911 -13.480 -1.567 1.00 53.32 433 ASP C CA 1
ATOM 1979 C C . ASP C 1 76 ? 1.613 -13.436 -2.934 1.00 52.45 433 ASP C C 1
ATOM 1980 O O . ASP C 1 76 ? 1.016 -13.758 -3.963 1.00 52.63 433 ASP C O 1
ATOM 1985 N N . VAL C 1 77 ? 2.875 -13.030 -2.945 1.00 45.70 434 VAL C N 1
ATOM 1986 C CA . VAL C 1 77 ? 3.644 -13.013 -4.175 1.00 41.91 434 VAL C CA 1
ATOM 1987 C C . VAL C 1 77 ? 3.988 -14.434 -4.639 1.00 41.95 434 VAL C C 1
ATOM 1988 O O . VAL C 1 77 ? 4.005 -14.706 -5.846 1.00 38.74 434 VAL C O 1
ATOM 1992 N N . VAL C 1 78 ? 4.280 -15.322 -3.688 1.00 41.92 435 VAL C N 1
ATOM 1993 C CA . VAL C 1 78 ? 4.474 -16.751 -3.970 1.00 45.91 435 VAL C CA 1
ATOM 1994 C C . VAL C 1 78 ? 3.227 -17.347 -4.674 1.00 50.92 435 VAL C C 1
ATOM 1995 O O . VAL C 1 78 ? 3.347 -18.119 -5.643 1.00 47.02 435 VAL C O 1
ATOM 1999 N N . GLU C 1 79 ? 2.040 -16.972 -4.189 1.00 52.61 436 GLU C N 1
ATOM 2000 C CA . GLU C 1 79 ? 0.781 -17.500 -4.725 1.00 54.71 436 GLU C CA 1
ATOM 2001 C C . GLU C 1 79 ? 0.532 -16.980 -6.130 1.00 51.28 436 GLU C C 1
ATOM 2002 O O . GLU C 1 79 ? 0.076 -17.730 -7.001 1.00 50.16 436 GLU C O 1
ATOM 2008 N N . VAL C 1 80 ? 0.836 -15.701 -6.348 1.00 44.26 437 VAL C N 1
ATOM 2009 C CA . VAL C 1 80 ? 0.653 -15.086 -7.651 1.00 48.23 437 VAL C CA 1
ATOM 2010 C C . VAL C 1 80 ? 1.624 -15.689 -8.682 1.00 51.21 437 VAL C C 1
ATOM 2011 O O . VAL C 1 80 ? 1.246 -15.864 -9.845 1.00 47.54 437 VAL C O 1
ATOM 2015 N N . LEU C 1 81 ? 2.848 -16.035 -8.258 1.00 45.72 438 LEU C N 1
ATOM 2016 C CA . LEU C 1 81 ? 3.822 -16.637 -9.176 1.00 48.28 438 LEU C CA 1
ATOM 2017 C C . LEU C 1 81 ? 3.525 -18.098 -9.528 1.00 54.60 438 LEU C C 1
ATOM 2018 O O . LEU C 1 81 ? 3.765 -18.509 -10.660 1.00 57.10 438 LEU C O 1
ATOM 2023 N N . ARG C 1 82 ? 3.003 -18.873 -8.580 1.00 58.01 439 ARG C N 1
ATOM 2024 C CA . ARG C 1 82 ? 2.643 -20.281 -8.835 1.00 63.75 439 ARG C CA 1
ATOM 2025 C C . ARG C 1 82 ? 1.489 -20.443 -9.832 1.00 62.87 439 ARG C C 1
ATOM 2026 O O . ARG C 1 82 ? 1.365 -21.487 -10.479 1.00 59.35 439 ARG C O 1
ATOM 2034 N N . ASN C 1 83 ? 0.649 -19.412 -9.930 1.00 63.38 440 ASN C N 1
ATOM 2035 C CA . ASN C 1 83 ? -0.418 -19.333 -10.932 1.00 65.39 440 ASN C CA 1
ATOM 2036 C C . ASN C 1 83 ? 0.088 -18.856 -12.291 1.00 60.41 440 ASN C C 1
ATOM 2037 O O . ASN C 1 83 ? -0.658 -18.830 -13.264 1.00 57.91 440 ASN C O 1
ATOM 2042 N N . ALA C 1 84 ? 1.344 -18.429 -12.344 1.00 61.25 441 ALA C N 1
ATOM 2043 C CA . ALA C 1 84 ? 1.955 -18.024 -13.598 1.00 58.91 441 ALA C CA 1
ATOM 2044 C C . ALA C 1 84 ? 2.226 -19.254 -14.456 1.00 60.16 441 ALA C C 1
ATOM 2045 O O . ALA C 1 84 ? 2.276 -20.387 -13.959 1.00 63.84 441 ALA C O 1
ATOM 2047 N N . GLY C 1 85 ? 2.371 -19.022 -15.754 1.00 60.36 442 GLY C N 1
ATOM 2048 C CA . GLY C 1 85 ? 2.765 -20.071 -16.693 1.00 57.03 442 GLY C CA 1
ATOM 2049 C C . GLY C 1 85 ? 4.255 -19.994 -16.941 1.00 47.22 442 GLY C C 1
ATOM 2050 O O . GLY C 1 85 ? 5.018 -19.609 -16.054 1.00 49.04 442 GLY C O 1
ATOM 2051 N N . GLN C 1 86 ? 4.655 -20.305 -18.166 1.00 46.98 443 GLN C N 1
ATOM 2052 C CA . GLN C 1 86 ? 6.054 -20.283 -18.577 1.00 46.84 443 GLN C CA 1
ATOM 2053 C C . GLN C 1 86 ? 6.516 -18.872 -18.969 1.00 42.65 443 GLN C C 1
ATOM 2054 O O . GLN C 1 86 ? 7.714 -18.609 -19.147 1.00 44.62 443 GLN C O 1
ATOM 2060 N N . VAL C 1 87 ? 5.565 -17.956 -19.103 1.00 38.27 444 VAL C N 1
ATOM 2061 C CA . VAL C 1 87 ? 5.877 -16.566 -19.338 1.00 28.94 444 VAL C CA 1
ATOM 2062 C C . VAL C 1 87 ? 5.289 -15.811 -18.189 1.00 34.16 444 VAL C C 1
ATOM 2063 O O . VAL C 1 87 ? 4.091 -15.898 -17.919 1.00 32.69 444 VAL C O 1
ATOM 2067 N N . VAL C 1 88 ? 6.167 -15.111 -17.490 1.00 30.86 445 VAL C N 1
ATOM 2068 C CA . VAL C 1 88 ? 5.789 -14.309 -16.370 1.00 34.53 445 VAL C CA 1
ATOM 2069 C C . VAL C 1 88 ? 5.938 -12.882 -16.840 1.00 32.36 445 VAL C C 1
ATOM 2070 O O . VAL C 1 88 ? 6.969 -12.517 -17.385 1.00 27.85 445 VAL C O 1
ATOM 2074 N N . HIS C 1 89 ? 4.851 -12.132 -16.704 1.00 33.50 446 HIS C N 1
ATOM 2075 C CA . HIS C 1 89 ? 4.816 -10.714 -17.005 1.00 29.69 446 HIS C CA 1
ATOM 2076 C C . HIS C 1 89 ? 4.968 -9.888 -15.724 1.00 30.77 446 HIS C C 1
ATOM 2077 O O . HIS C 1 89 ? 4.262 -10.098 -14.722 1.00 31.25 446 HIS C O 1
ATOM 2084 N N . LEU C 1 90 ? 5.897 -8.949 -15.766 1.00 25.95 447 LEU C N 1
ATOM 2085 C CA . LEU C 1 90 ? 6.074 -7.993 -14.699 1.00 25.11 447 LEU C CA 1
ATOM 2086 C C . LEU C 1 90 ? 5.870 -6.570 -15.202 1.00 23.44 447 LEU C C 1
ATOM 2087 O O . LEU C 1 90 ? 6.296 -6.204 -16.291 1.00 21.51 447 LEU C O 1
ATOM 2092 N N . THR C 1 91 ? 5.213 -5.770 -14.383 1.00 19.58 448 THR C N 1
ATOM 2093 C CA . THR C 1 91 ? 5.172 -4.334 -14.601 1.00 26.17 448 THR C CA 1
ATOM 2094 C C . THR C 1 91 ? 6.037 -3.702 -13.533 1.00 18.37 448 THR C C 1
ATOM 2095 O O . THR C 1 91 ? 5.824 -3.905 -12.331 1.00 23.41 448 THR C O 1
ATOM 2099 N N . LEU C 1 92 ? 7.003 -2.911 -13.974 1.00 17.92 449 LEU C N 1
ATOM 2100 C CA . LEU C 1 92 ? 7.936 -2.265 -13.048 1.00 17.09 449 LEU C CA 1
ATOM 2101 C C . LEU C 1 92 ? 7.896 -0.733 -13.218 1.00 21.62 449 LEU C C 1
ATOM 2102 O O . LEU C 1 92 ? 7.609 -0.226 -14.310 1.00 19.70 449 LEU C O 1
ATOM 2107 N N . VAL C 1 93 ? 8.175 -0.024 -12.134 1.00 19.70 450 VAL C N 1
ATOM 2108 C CA . VAL C 1 93 ? 8.267 1.438 -12.127 1.00 24.31 450 VAL C CA 1
ATOM 2109 C C . VAL C 1 93 ? 9.676 1.896 -11.632 1.00 23.21 450 VAL C C 1
ATOM 2110 O O . VAL C 1 93 ? 10.251 1.329 -10.692 1.00 18.90 450 VAL C O 1
ATOM 2114 N N . ARG C 1 94 ? 10.179 2.954 -12.250 1.00 24.60 451 ARG C N 1
ATOM 2115 C CA . ARG C 1 94 ? 11.496 3.505 -12.010 1.00 28.13 451 ARG C CA 1
ATOM 2116 C C . ARG C 1 94 ? 11.437 5.046 -12.045 1.00 29.57 451 ARG C C 1
ATOM 2117 O O . ARG C 1 94 ? 10.766 5.630 -12.895 1.00 26.22 451 ARG C O 1
ATOM 2125 N N . ARG C 1 95 ? 12.092 5.692 -11.091 1.00 32.20 452 ARG C N 1
ATOM 2126 C CA . ARG C 1 95 ? 12.305 7.133 -11.155 1.00 38.69 452 ARG C CA 1
ATOM 2127 C C . ARG C 1 95 ? 13.240 7.394 -12.315 1.00 39.38 452 ARG C C 1
ATOM 2128 O O . ARG C 1 95 ? 14.183 6.639 -12.527 1.00 43.05 452 ARG C O 1
ATOM 2136 N N . GLY C 1 96 ? 12.936 8.421 -13.100 1.00 39.12 453 GLY C N 1
ATOM 2137 C CA . GLY C 1 96 ? 13.786 8.840 -14.208 1.00 44.39 453 GLY C CA 1
ATOM 2138 C C . GLY C 1 96 ? 13.987 10.347 -14.173 1.00 45.69 453 GLY C C 1
ATOM 2139 O O . GLY C 1 96 ? 13.457 11.024 -13.286 1.00 42.08 453 GLY C O 1
ATOM 2140 N N . GLY C 1 97 ? 14.743 10.863 -15.146 1.00 51.20 454 GLY C N 1
ATOM 2141 C CA . GLY C 1 97 ? 15.189 12.268 -15.130 1.00 52.61 454 GLY C CA 1
ATOM 2142 C C . GLY C 1 97 ? 16.341 12.517 -14.152 1.00 55.98 454 GLY C C 1
ATOM 2143 O O . GLY C 1 97 ? 17.171 11.632 -13.890 1.00 55.73 454 GLY C O 1
ATOM 2144 N N . GLY C 1 98 ? 16.396 13.723 -13.598 1.00 55.60 455 GLY C N 1
ATOM 2145 C CA . GLY C 1 98 ? 17.512 14.111 -12.744 1.00 51.32 455 GLY C CA 1
ATOM 2146 C C . GLY C 1 98 ? 18.774 14.359 -13.562 1.00 49.61 455 GLY C C 1
ATOM 2147 O O . GLY C 1 98 ? 18.733 14.459 -14.790 1.00 50.71 455 GLY C O 1
ATOM 2148 N N . TRP C 1 99 ? 19.899 14.482 -12.876 1.00 43.54 456 TRP C N 1
ATOM 2149 C CA . TRP C 1 99 ? 21.193 14.507 -13.539 1.00 46.02 456 TRP C CA 1
ATOM 2150 C C . TRP C 1 99 ? 21.994 13.298 -13.097 1.00 43.51 456 TRP C C 1
ATOM 2151 O O . TRP C 1 99 ? 21.658 12.666 -12.089 1.00 37.74 456 TRP C O 1
ATOM 2162 N N . PHE C 1 100 ? 23.041 13.002 -13.871 1.00 44.08 457 PHE C N 1
ATOM 2163 C CA . PHE C 1 100 ? 23.896 11.833 -13.681 1.00 47.12 457 PHE C CA 1
ATOM 2164 C C . PHE C 1 100 ? 25.357 12.257 -13.689 1.00 46.66 457 PHE C C 1
ATOM 2165 O O . PHE C 1 100 ? 25.734 13.203 -14.389 1.00 46.89 457 PHE C O 1
ATOM 2173 N N . LEU C 1 101 ? 26.168 11.556 -12.900 1.00 40.89 458 LEU C N 1
ATOM 2174 C CA . LEU C 1 101 ? 27.606 11.772 -12.877 1.00 42.73 458 LEU C CA 1
ATOM 2175 C C . LEU C 1 101 ? 28.291 10.448 -12.578 1.00 40.79 458 LEU C C 1
ATOM 2176 O O . LEU C 1 101 ? 27.911 9.753 -11.645 1.00 33.13 458 LEU C O 1
ATOM 2181 N N . ASP C 1 102 ? 29.284 10.098 -13.387 1.00 38.59 459 ASP C N 1
ATOM 2182 C CA . ASP C 1 102 ? 30.113 8.943 -13.094 1.00 40.02 459 ASP C CA 1
ATOM 2183 C C . ASP C 1 102 ? 31.277 9.414 -12.251 1.00 41.30 459 ASP C C 1
ATOM 2184 O O . ASP C 1 102 ? 32.009 10.338 -12.638 1.00 39.83 459 ASP C O 1
ATOM 2189 N N . ILE C 1 103 ? 31.427 8.817 -11.075 1.00 38.54 460 ILE C N 1
ATOM 2190 C CA . ILE C 1 103 ? 32.494 9.210 -10.169 1.00 37.43 460 ILE C CA 1
ATOM 2191 C C . ILE C 1 103 ? 33.388 7.991 -9.896 1.00 41.76 460 ILE C C 1
ATOM 2192 O O . ILE C 1 103 ? 34.516 8.121 -9.387 1.00 36.16 460 ILE C O 1
ATOM 2198 N N . GLY D 1 1 ? 9.110 -1.657 11.391 1.00 50.12 358 GLY D N 1
ATOM 2199 C CA . GLY D 1 1 ? 9.336 -1.874 9.929 1.00 50.87 358 GLY D CA 1
ATOM 2200 C C . GLY D 1 1 ? 10.770 -1.655 9.510 1.00 50.42 358 GLY D C 1
ATOM 2201 O O . GLY D 1 1 ? 11.708 -1.915 10.275 1.00 47.09 358 GLY D O 1
ATOM 2202 N N . SER D 1 2 ? 10.943 -1.179 8.274 1.00 43.25 359 SER D N 1
ATOM 2203 C CA . SER D 1 2 ? 12.244 -0.889 7.762 1.00 44.98 359 SER D CA 1
ATOM 2204 C C . SER D 1 2 ? 12.800 0.352 8.457 1.00 38.50 359 SER D C 1
ATOM 2205 O O . SER D 1 2 ? 12.084 1.108 9.123 1.00 37.86 359 SER D O 1
ATOM 2208 N N . HIS D 1 3 ? 14.096 0.548 8.284 1.00 44.33 360 HIS D N 1
ATOM 2209 C CA . HIS D 1 3 ? 14.816 1.630 8.945 1.00 43.87 360 HIS D CA 1
ATOM 2210 C C . HIS D 1 3 ? 15.889 2.099 7.998 1.00 40.69 360 HIS D C 1
ATOM 2211 O O . HIS D 1 3 ? 16.167 1.425 7.013 1.00 38.19 360 HIS D O 1
ATOM 2218 N N . MET D 1 4 ? 16.456 3.266 8.292 1.00 39.42 361 MET D N 1
ATOM 2219 C CA A MET D 1 4 ? 17.584 3.802 7.549 0.50 37.34 361 MET D CA 1
ATOM 2220 C CA B MET D 1 4 ? 17.593 3.778 7.559 0.50 37.16 361 MET D CA 1
ATOM 2221 C C . MET D 1 4 ? 18.840 3.608 8.406 1.00 40.20 361 MET D C 1
ATOM 2222 O O . MET D 1 4 ? 18.767 3.607 9.636 1.00 37.29 361 MET D O 1
ATOM 2231 N N . GLU D 1 5 ? 19.988 3.468 7.755 1.00 40.22 362 GLU D N 1
ATOM 2232 C CA . GLU D 1 5 ? 21.244 3.359 8.462 1.00 39.76 362 GLU D CA 1
ATOM 2233 C C . GLU D 1 5 ? 22.330 4.159 7.766 1.00 36.41 362 GLU D C 1
ATOM 2234 O O . GLU D 1 5 ? 22.553 4.006 6.566 1.00 36.01 362 GLU D O 1
ATOM 2240 N N . THR D 1 6 ? 23.023 5.005 8.520 1.00 33.86 363 THR D N 1
ATOM 2241 C CA . THR D 1 6 ? 24.108 5.811 7.921 1.00 32.61 363 THR D CA 1
ATOM 2242 C C . THR D 1 6 ? 25.405 5.044 8.058 1.00 37.27 363 THR D C 1
ATOM 2243 O O . THR D 1 6 ? 25.650 4.422 9.094 1.00 36.57 363 THR D O 1
ATOM 2247 N N . TYR D 1 7 ? 26.233 5.069 7.014 1.00 36.02 364 TYR D N 1
ATOM 2248 C CA . TYR D 1 7 ? 27.539 4.423 7.074 1.00 35.72 364 TYR D CA 1
ATOM 2249 C C . TYR D 1 7 ? 28.572 5.217 6.268 1.00 38.26 364 TYR D C 1
ATOM 2250 O O . TYR D 1 7 ? 28.220 6.037 5.406 1.00 35.63 364 TYR D O 1
ATOM 2259 N N . ASN D 1 8 ? 29.844 4.993 6.600 1.00 41.97 365 ASN D N 1
ATOM 2260 C CA . ASN D 1 8 ? 30.977 5.581 5.877 1.00 40.17 365 ASN D CA 1
ATOM 2261 C C . ASN D 1 8 ? 31.756 4.502 5.126 1.00 39.68 365 ASN D C 1
ATOM 2262 O O . ASN D 1 8 ? 31.794 3.343 5.549 1.00 40.21 365 ASN D O 1
ATOM 2267 N N . VAL D 1 9 ? 32.410 4.906 4.048 1.00 32.99 366 VAL D N 1
ATOM 2268 C CA . VAL D 1 9 ? 33.305 4.044 3.296 1.00 37.39 366 VAL D CA 1
ATOM 2269 C C . VAL D 1 9 ? 34.539 4.857 2.910 1.00 41.00 366 VAL D C 1
ATOM 2270 O O . VAL D 1 9 ? 34.477 6.088 2.819 1.00 37.25 366 VAL D O 1
ATOM 2274 N N . GLU D 1 10 ? 35.656 4.163 2.684 1.00 41.49 367 GLU D N 1
ATOM 2275 C CA . GLU D 1 10 ? 36.861 4.788 2.144 1.00 43.20 367 GLU D CA 1
ATOM 2276 C C . GLU D 1 10 ? 37.257 4.085 0.834 1.00 43.40 367 GLU D C 1
ATOM 2277 O O . GLU D 1 10 ? 37.524 2.885 0.786 1.00 36.87 367 GLU D O 1
ATOM 2283 N N . LEU D 1 11 ? 37.227 4.829 -0.255 1.00 39.64 368 LEU D N 1
ATOM 2284 C CA . LEU D 1 11 ? 37.476 4.230 -1.544 1.00 44.33 368 LEU D CA 1
ATOM 2285 C C . LEU D 1 11 ? 38.826 4.770 -2.001 1.00 47.00 368 LEU D C 1
ATOM 2286 O O . LEU D 1 11 ? 38.993 5.974 -2.190 1.00 48.57 368 LEU D O 1
ATOM 2291 N N . VAL D 1 12 ? 39.796 3.873 -2.141 1.00 50.46 369 VAL D N 1
ATOM 2292 C CA . VAL D 1 12 ? 41.133 4.269 -2.536 1.00 56.07 369 VAL D CA 1
ATOM 2293 C C . VAL D 1 12 ? 41.080 4.492 -4.040 1.00 57.21 369 VAL D C 1
ATOM 2294 O O . VAL D 1 12 ? 40.475 3.692 -4.766 1.00 53.56 369 VAL D O 1
ATOM 2298 N N . ARG D 1 13 ? 41.666 5.603 -4.491 1.00 60.22 370 ARG D N 1
ATOM 2299 C CA . ARG D 1 13 ? 41.780 5.902 -5.925 1.00 61.44 370 ARG D CA 1
ATOM 2300 C C . ARG D 1 13 ? 42.849 5.014 -6.569 1.00 61.80 370 ARG D C 1
ATOM 2301 O O . ARG D 1 13 ? 43.859 4.706 -5.935 1.00 58.61 370 ARG D O 1
ATOM 2309 N N . LYS D 1 14 ? 42.626 4.605 -7.821 1.00 63.10 371 LYS D N 1
ATOM 2310 C CA . LYS D 1 14 ? 43.602 3.782 -8.553 1.00 68.93 371 LYS D CA 1
ATOM 2311 C C . LYS D 1 14 ? 43.841 4.283 -9.976 1.00 68.01 371 LYS D C 1
ATOM 2312 O O . LYS D 1 14 ? 44.982 4.561 -10.357 1.00 71.82 371 LYS D O 1
ATOM 2318 N N . GLN D 1 17 ? 41.614 4.952 -13.394 1.00 65.18 374 GLN D N 1
ATOM 2319 C CA . GLN D 1 17 ? 40.447 4.233 -12.882 1.00 63.58 374 GLN D CA 1
ATOM 2320 C C . GLN D 1 17 ? 39.603 5.065 -11.896 1.00 60.58 374 GLN D C 1
ATOM 2321 O O . GLN D 1 17 ? 40.122 5.594 -10.899 1.00 61.90 374 GLN D O 1
ATOM 2327 N N . SER D 1 18 ? 38.298 5.144 -12.169 1.00 54.84 375 SER D N 1
ATOM 2328 C CA . SER D 1 18 ? 37.347 5.869 -11.312 1.00 51.86 375 SER D CA 1
ATOM 2329 C C . SER D 1 18 ? 36.999 5.078 -10.045 1.00 50.51 375 SER D C 1
ATOM 2330 O O . SER D 1 18 ? 37.447 3.933 -9.889 1.00 51.50 375 SER D O 1
ATOM 2333 N N . LEU D 1 19 ? 36.197 5.698 -9.166 1.00 42.86 376 LEU D N 1
ATOM 2334 C CA . LEU D 1 19 ? 35.654 5.063 -7.952 1.00 39.02 376 LEU D CA 1
ATOM 2335 C C . LEU D 1 19 ? 34.674 3.926 -8.258 1.00 37.72 376 LEU D C 1
ATOM 2336 O O . LEU D 1 19 ? 34.656 2.910 -7.563 1.00 37.69 376 LEU D O 1
ATOM 2341 N N . GLY D 1 20 ? 33.834 4.130 -9.267 1.00 36.35 377 GLY D N 1
ATOM 2342 C CA . GLY D 1 20 ? 32.969 3.087 -9.785 1.00 31.13 377 GLY D CA 1
ATOM 2343 C C . GLY D 1 20 ? 31.512 3.252 -9.455 1.00 31.96 377 GLY D C 1
ATOM 2344 O O . GLY D 1 20 ? 30.776 2.276 -9.456 1.00 31.29 377 GLY D O 1
ATOM 2345 N N . ILE D 1 21 ? 31.081 4.488 -9.196 1.00 30.12 378 ILE D N 1
ATOM 2346 C CA . ILE D 1 21 ? 29.680 4.774 -8.878 1.00 32.63 378 ILE D CA 1
ATOM 2347 C C . ILE D 1 21 ? 29.104 5.759 -9.900 1.00 30.61 378 ILE D C 1
ATOM 2348 O O . ILE D 1 21 ? 29.692 6.810 -10.138 1.00 34.31 378 ILE D O 1
ATOM 2353 N N . ARG D 1 22 ? 27.967 5.417 -10.511 1.00 31.41 379 ARG D N 1
ATOM 2354 C CA . ARG D 1 22 ? 27.145 6.446 -11.152 1.00 30.38 379 ARG D CA 1
ATOM 2355 C C . ARG D 1 22 ? 26.138 6.934 -10.101 1.00 32.19 379 ARG D C 1
ATOM 2356 O O . ARG D 1 22 ? 25.390 6.157 -9.520 1.00 27.76 379 ARG D O 1
ATOM 2364 N N . ILE D 1 23 ? 26.170 8.237 -9.848 1.00 31.86 380 ILE D N 1
ATOM 2365 C CA . ILE D 1 23 ? 25.238 8.881 -8.935 1.00 33.27 380 ILE D CA 1
ATOM 2366 C C . ILE D 1 23 ? 24.171 9.570 -9.782 1.00 30.96 380 ILE D C 1
ATOM 2367 O O . ILE D 1 23 ? 24.425 9.904 -10.946 1.00 30.80 380 ILE D O 1
ATOM 2372 N N . VAL D 1 24 ? 22.984 9.719 -9.208 1.00 30.81 381 VAL D N 1
ATOM 2373 C CA . VAL D 1 24 ? 21.882 10.486 -9.801 1.00 34.62 381 VAL D CA 1
ATOM 2374 C C . VAL D 1 24 ? 21.371 11.495 -8.760 1.00 37.35 381 VAL D C 1
ATOM 2375 O O . VAL D 1 24 ? 21.158 11.146 -7.596 1.00 33.12 381 VAL D O 1
ATOM 2379 N N . GLY D 1 25 ? 21.181 12.738 -9.183 1.00 32.21 382 GLY D N 1
ATOM 2380 C CA . GLY D 1 25 ? 20.626 13.776 -8.320 1.00 38.36 382 GLY D CA 1
ATOM 2381 C C . GLY D 1 25 ? 19.216 14.182 -8.718 1.00 40.07 382 GLY D C 1
ATOM 2382 O O . GLY D 1 25 ? 18.924 14.404 -9.898 1.00 40.64 382 GLY D O 1
ATOM 2383 N N . TYR D 1 26 ? 18.351 14.304 -7.717 1.00 44.89 383 TYR D N 1
ATOM 2384 C CA . TYR D 1 26 ? 16.962 14.682 -7.910 1.00 48.68 383 TYR D CA 1
ATOM 2385 C C . TYR D 1 26 ? 16.641 15.955 -7.140 1.00 52.12 383 TYR D C 1
ATOM 2386 O O . TYR D 1 26 ? 16.977 16.073 -5.955 1.00 44.18 383 TYR D O 1
ATOM 2395 N N . VAL D 1 27 ? 15.953 16.877 -7.808 1.00 58.79 384 VAL D N 1
ATOM 2396 C CA . VAL D 1 27 ? 15.613 18.186 -7.245 1.00 64.05 384 VAL D CA 1
ATOM 2397 C C . VAL D 1 27 ? 14.326 18.163 -6.394 1.00 69.57 384 VAL D C 1
ATOM 2398 O O . VAL D 1 27 ? 14.167 18.995 -5.497 1.00 76.70 384 VAL D O 1
ATOM 2402 N N . GLY D 1 28 ? 13.425 17.215 -6.654 1.00 68.99 385 GLY D N 1
ATOM 2403 C CA . GLY D 1 28 ? 12.167 17.120 -5.904 1.00 70.72 385 GLY D CA 1
ATOM 2404 C C . GLY D 1 28 ? 11.873 15.721 -5.393 1.00 69.35 385 GLY D C 1
ATOM 2405 O O . GLY D 1 28 ? 10.728 15.401 -5.059 1.00 68.42 385 GLY D O 1
ATOM 2406 N N . ALA D 1 35 ? 11.593 11.520 -2.590 1.00 62.64 392 ALA D N 1
ATOM 2407 C CA . ALA D 1 35 ? 12.505 12.205 -1.674 1.00 61.13 392 ALA D CA 1
ATOM 2408 C C . ALA D 1 35 ? 13.710 12.832 -2.421 1.00 60.13 392 ALA D C 1
ATOM 2409 O O . ALA D 1 35 ? 14.424 12.159 -3.171 1.00 62.37 392 ALA D O 1
ATOM 2411 N N . SER D 1 36 ? 13.913 14.129 -2.202 1.00 56.15 393 SER D N 1
ATOM 2412 C CA . SER D 1 36 ? 14.993 14.918 -2.802 1.00 52.98 393 SER D CA 1
ATOM 2413 C C . SER D 1 36 ? 16.391 14.334 -2.436 1.00 52.08 393 SER D C 1
ATOM 2414 O O . SER D 1 36 ? 16.538 13.712 -1.375 1.00 55.12 393 SER D O 1
ATOM 2417 N N . GLY D 1 37 ? 17.402 14.504 -3.299 1.00 47.12 394 GLY D N 1
ATOM 2418 C CA . GLY D 1 37 ? 18.765 14.086 -2.957 1.00 41.91 394 GLY D CA 1
ATOM 2419 C C . GLY D 1 37 ? 19.644 13.462 -4.040 1.00 43.62 394 GLY D C 1
ATOM 2420 O O . GLY D 1 37 ? 19.283 13.449 -5.216 1.00 36.78 394 GLY D O 1
ATOM 2421 N N . ILE D 1 38 ? 20.818 12.975 -3.619 1.00 34.73 395 ILE D N 1
ATOM 2422 C CA . ILE D 1 38 ? 21.808 12.354 -4.503 1.00 30.63 395 ILE D CA 1
ATOM 2423 C C . ILE D 1 38 ? 21.956 10.901 -4.045 1.00 30.13 395 ILE D C 1
ATOM 2424 O O . ILE D 1 38 ? 22.120 10.614 -2.847 1.00 29.32 395 ILE D O 1
ATOM 2429 N N . TYR D 1 39 ? 21.803 9.991 -4.991 1.00 29.25 396 TYR D N 1
ATOM 2430 C CA . TYR D 1 39 ? 21.721 8.553 -4.713 1.00 30.35 396 TYR D CA 1
ATOM 2431 C C . TYR D 1 39 ? 22.677 7.775 -5.594 1.00 23.82 396 TYR D C 1
ATOM 2432 O O . TYR D 1 39 ? 23.032 8.218 -6.679 1.00 28.02 396 TYR D O 1
ATOM 2441 N N . VAL D 1 40 ? 23.049 6.584 -5.157 1.00 29.53 397 VAL D N 1
ATOM 2442 C CA . VAL D 1 40 ? 23.759 5.629 -6.027 1.00 28.59 397 VAL D CA 1
ATOM 2443 C C . VAL D 1 40 ? 22.804 5.070 -7.101 1.00 33.93 397 VAL D C 1
ATOM 2444 O O . VAL D 1 40 ? 21.783 4.436 -6.777 1.00 32.17 397 VAL D O 1
ATOM 2448 N N . LYS D 1 41 ? 23.131 5.307 -8.370 1.00 33.67 398 LYS D N 1
ATOM 2449 C CA . LYS D 1 41 ? 22.328 4.789 -9.499 1.00 35.20 398 LYS D CA 1
ATOM 2450 C C . LYS D 1 41 ? 22.864 3.405 -9.888 1.00 35.13 398 LYS D C 1
ATOM 2451 O O . LYS D 1 41 ? 22.095 2.466 -10.076 1.00 34.42 398 LYS D O 1
ATOM 2457 N N . SER D 1 42 ? 24.184 3.266 -9.976 1.00 32.42 399 SER D N 1
ATOM 2458 C CA . SER D 1 42 ? 24.759 1.970 -10.306 1.00 32.54 399 SER D CA 1
ATOM 2459 C C . SER D 1 42 ? 26.219 1.880 -9.875 1.00 30.31 399 SER D C 1
ATOM 2460 O O . SER D 1 42 ? 26.832 2.880 -9.514 1.00 29.86 399 SER D O 1
ATOM 2463 N N . ILE D 1 43 ? 26.740 0.653 -9.873 1.00 26.53 400 ILE D N 1
ATOM 2464 C CA . ILE D 1 43 ? 28.100 0.368 -9.421 1.00 31.71 400 ILE D CA 1
ATOM 2465 C C . ILE D 1 43 ? 28.800 -0.426 -10.519 1.00 29.88 400 ILE D C 1
ATOM 2466 O O . ILE D 1 43 ? 28.284 -1.448 -10.960 1.00 27.36 400 ILE D O 1
ATOM 2471 N N . ILE D 1 44 ? 29.951 0.064 -10.959 1.00 33.42 401 ILE D N 1
ATOM 2472 C CA . ILE D 1 44 ? 30.790 -0.618 -11.949 1.00 34.00 401 ILE D CA 1
ATOM 2473 C C . ILE D 1 44 ? 31.437 -1.886 -11.339 1.00 39.17 401 ILE D C 1
ATOM 2474 O O . ILE D 1 44 ? 32.201 -1.799 -10.349 1.00 38.39 401 ILE D O 1
ATOM 2479 N N . PRO D 1 45 ? 31.138 -3.069 -11.920 1.00 35.41 402 PRO D N 1
ATOM 2480 C CA . PRO D 1 45 ? 31.697 -4.308 -11.383 1.00 35.16 402 PRO D CA 1
ATOM 2481 C C . PRO D 1 45 ? 33.210 -4.283 -11.416 1.00 34.24 402 PRO D C 1
ATOM 2482 O O . PRO D 1 45 ? 33.785 -3.860 -12.420 1.00 36.18 402 PRO D O 1
ATOM 2486 N N . GLY D 1 46 ? 33.839 -4.708 -10.321 1.00 36.54 403 GLY D N 1
ATOM 2487 C CA . GLY D 1 46 ? 35.297 -4.744 -10.226 1.00 41.99 403 GLY D CA 1
ATOM 2488 C C . GLY D 1 46 ? 35.938 -3.435 -9.805 1.00 40.75 403 GLY D C 1
ATOM 2489 O O . GLY D 1 46 ? 37.163 -3.344 -9.710 1.00 40.72 403 GLY D O 1
ATOM 2490 N N . SER D 1 47 ? 35.109 -2.432 -9.517 1.00 42.08 404 SER D N 1
ATOM 2491 C CA . SER D 1 47 ? 35.576 -1.101 -9.141 1.00 40.65 404 SER D CA 1
ATOM 2492 C C . SER D 1 47 ? 35.844 -1.032 -7.648 1.00 39.12 404 SER D C 1
ATOM 2493 O O . SER D 1 47 ? 35.480 -1.956 -6.899 1.00 32.64 404 SER D O 1
ATOM 2496 N N . ALA D 1 48 ? 36.448 0.070 -7.213 1.00 40.02 405 ALA D N 1
ATOM 2497 C CA . ALA D 1 48 ? 36.662 0.308 -5.776 1.00 38.08 405 ALA D CA 1
ATOM 2498 C C . ALA D 1 48 ? 35.313 0.246 -5.030 1.00 36.20 405 ALA D C 1
ATOM 2499 O O . ALA D 1 48 ? 35.218 -0.391 -3.992 1.00 30.67 405 ALA D O 1
ATOM 2501 N N . ALA D 1 49 ? 34.265 0.848 -5.607 1.00 31.55 406 ALA D N 1
ATOM 2502 C CA . ALA D 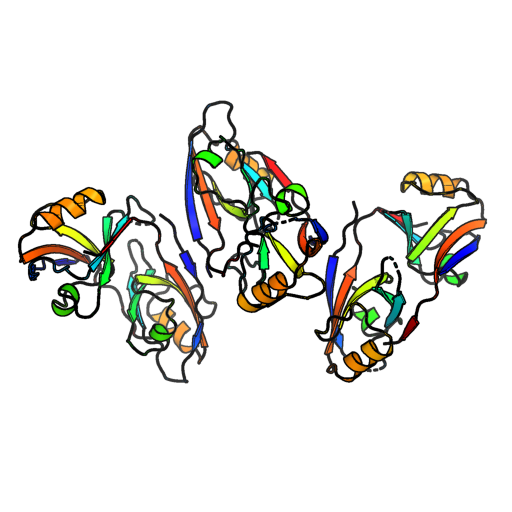1 49 ? 32.916 0.821 -5.023 1.00 30.70 406 ALA D CA 1
ATOM 2503 C C . ALA D 1 49 ? 32.349 -0.601 -4.914 1.00 27.33 406 ALA D C 1
ATOM 2504 O O . ALA D 1 49 ? 31.815 -0.974 -3.879 1.00 32.44 406 ALA D O 1
ATOM 2506 N N . TYR D 1 50 ? 32.533 -1.408 -5.961 1.00 30.76 407 TYR D N 1
ATOM 2507 C CA . TYR D 1 50 ? 32.144 -2.825 -5.973 1.00 32.71 407 TYR D CA 1
ATOM 2508 C C . TYR D 1 50 ? 32.867 -3.681 -4.931 1.00 38.36 407 TYR D C 1
ATOM 2509 O O . TYR D 1 50 ? 32.254 -4.518 -4.257 1.00 38.44 407 TYR D O 1
ATOM 2518 N N . HIS D 1 51 ? 34.180 -3.528 -4.861 1.00 38.20 408 HIS D N 1
ATOM 2519 C CA . HIS D 1 51 ? 34.988 -4.323 -3.942 1.00 39.38 408 HIS D CA 1
ATOM 2520 C C . HIS D 1 51 ? 34.827 -3.907 -2.482 1.00 40.05 408 HIS D C 1
ATOM 2521 O O . HIS D 1 51 ? 35.137 -4.696 -1.603 1.00 40.30 408 HIS D O 1
ATOM 2528 N N . ASN D 1 52 ? 34.359 -2.683 -2.220 1.00 41.65 409 ASN D N 1
ATOM 2529 C CA . ASN D 1 52 ? 33.972 -2.302 -0.854 1.00 38.66 409 ASN D CA 1
ATOM 2530 C C . ASN D 1 52 ? 33.009 -3.350 -0.283 1.00 40.93 409 ASN D C 1
ATOM 2531 O O . ASN D 1 52 ? 33.164 -3.790 0.849 1.00 42.73 409 ASN D O 1
ATOM 2536 N N . GLY D 1 53 ? 32.021 -3.741 -1.082 1.00 42.62 410 GLY D N 1
ATOM 2537 C CA . GLY D 1 53 ? 31.057 -4.769 -0.684 1.00 45.83 410 GLY D CA 1
ATOM 2538 C C . GLY D 1 53 ? 29.830 -4.225 0.034 1.00 45.08 410 GLY D C 1
ATOM 2539 O O . GLY D 1 53 ? 28.844 -4.936 0.182 1.00 49.21 410 GLY D O 1
ATOM 2540 N N . HIS D 1 54 ? 29.860 -2.970 0.470 1.00 42.81 411 HIS D N 1
ATOM 2541 C CA . HIS D 1 54 ? 28.772 -2.450 1.310 1.00 44.48 411 HIS D CA 1
ATOM 2542 C C . HIS D 1 54 ? 27.954 -1.322 0.704 1.00 38.92 411 HIS D C 1
ATOM 2543 O O . HIS D 1 54 ? 27.112 -0.772 1.389 1.00 44.29 411 HIS D O 1
ATOM 2550 N N . ILE D 1 55 ? 28.136 -1.003 -0.576 1.00 35.29 412 ILE D N 1
ATOM 2551 C CA . ILE D 1 55 ? 27.338 0.065 -1.204 1.00 32.76 412 ILE D CA 1
ATOM 2552 C C . ILE D 1 55 ? 26.236 -0.565 -2.043 1.00 36.28 412 ILE D C 1
ATOM 2553 O O . ILE D 1 55 ? 26.478 -1.522 -2.752 1.00 34.73 412 ILE D O 1
ATOM 2558 N N . GLN D 1 56 ? 25.020 -0.027 -1.952 1.00 35.87 413 GLN D N 1
ATOM 2559 C CA . GLN D 1 56 ? 23.891 -0.537 -2.721 1.00 36.22 413 GLN D CA 1
ATOM 2560 C C . GLN D 1 56 ? 23.273 0.559 -3.574 1.00 37.61 413 GLN D C 1
ATOM 2561 O O . GLN D 1 56 ? 23.371 1.729 -3.245 1.00 36.39 413 GLN D O 1
ATOM 2567 N N . VAL D 1 57 ? 22.622 0.145 -4.654 1.00 34.86 414 VAL D N 1
ATOM 2568 C CA . VAL D 1 57 ? 21.869 1.030 -5.512 1.00 35.44 414 VAL D CA 1
ATOM 2569 C C . VAL D 1 57 ? 20.755 1.657 -4.691 1.00 33.80 414 VAL D C 1
ATOM 2570 O O . VAL D 1 57 ? 20.091 0.974 -3.923 1.00 29.09 414 VAL D O 1
ATOM 2574 N N . ASN D 1 58 ? 20.605 2.969 -4.845 1.00 32.68 415 ASN D N 1
ATOM 2575 C CA . ASN D 1 58 ? 19.630 3.774 -4.128 1.00 33.21 415 ASN D CA 1
ATOM 2576 C C . ASN D 1 58 ? 20.073 4.151 -2.707 1.00 35.78 415 ASN D C 1
ATOM 2577 O O . ASN D 1 58 ? 19.316 4.789 -1.982 1.00 38.76 415 ASN D O 1
ATOM 2582 N N . ASP D 1 59 ? 21.279 3.770 -2.291 1.00 30.65 416 ASP D N 1
ATOM 2583 C CA . ASP D 1 59 ? 21.823 4.349 -1.078 1.00 28.32 416 ASP D CA 1
ATOM 2584 C C . ASP D 1 59 ? 21.944 5.848 -1.333 1.00 31.58 416 ASP D C 1
ATOM 2585 O O . ASP D 1 59 ? 22.292 6.254 -2.420 1.00 26.50 416 ASP D O 1
ATOM 2590 N N . LYS D 1 60 ? 21.622 6.657 -0.330 1.00 34.17 417 LYS D N 1
ATOM 2591 C CA . LYS D 1 60 ? 21.688 8.106 -0.449 1.00 29.63 417 LYS D CA 1
ATOM 2592 C C . LYS D 1 60 ? 23.060 8.602 -0.046 1.00 26.76 417 LYS D C 1
ATOM 2593 O O . LYS D 1 60 ? 23.539 8.262 1.014 1.00 29.82 417 LYS D O 1
ATOM 2599 N N . ILE D 1 61 ? 23.698 9.414 -0.888 1.00 26.33 418 ILE D N 1
ATOM 2600 C CA . ILE D 1 61 ? 25.011 9.982 -0.577 1.00 25.31 418 ILE D CA 1
ATOM 2601 C C . ILE D 1 61 ? 24.782 11.337 0.152 1.00 27.36 418 ILE D C 1
ATOM 2602 O O . ILE D 1 61 ? 24.207 12.242 -0.412 1.00 28.48 418 ILE D O 1
ATOM 2607 N N . VAL D 1 62 ? 25.237 11.464 1.404 1.00 29.27 419 VAL D N 1
ATOM 2608 C CA . VAL D 1 62 ? 25.025 12.696 2.183 1.00 32.79 419 VAL D CA 1
ATOM 2609 C C . VAL D 1 62 ? 26.305 13.511 2.427 1.00 34.60 419 VAL D C 1
ATOM 2610 O O . VAL D 1 62 ? 26.243 14.708 2.730 1.00 31.18 419 VAL D O 1
ATOM 2614 N N . ALA D 1 63 ? 27.459 12.860 2.314 1.00 30.82 420 ALA D N 1
ATOM 2615 C CA . ALA D 1 63 ? 28.734 13.579 2.403 1.00 31.16 420 ALA D CA 1
ATOM 2616 C C . ALA D 1 63 ? 29.803 12.933 1.562 1.00 31.75 420 ALA D C 1
ATOM 2617 O O . ALA D 1 63 ? 29.783 11.722 1.356 1.00 31.90 420 ALA D O 1
ATOM 2619 N N . VAL D 1 64 ? 30.716 13.771 1.053 1.00 30.80 421 VAL D N 1
ATOM 2620 C CA . VAL D 1 64 ? 31.865 13.345 0.254 1.00 28.65 421 VAL D CA 1
ATOM 2621 C C . VAL D 1 64 ? 33.049 14.188 0.694 1.00 35.03 421 VAL D C 1
ATOM 2622 O O . VAL D 1 64 ? 32.959 15.426 0.709 1.00 36.13 421 VAL D O 1
ATOM 2626 N N . ASP D 1 65 ? 34.126 13.528 1.121 1.00 35.42 422 ASP D N 1
ATOM 2627 C CA . ASP D 1 65 ? 35.347 14.218 1.586 1.00 36.80 422 ASP D CA 1
ATOM 2628 C C . ASP D 1 65 ? 35.081 15.258 2.701 1.00 36.46 422 ASP D C 1
ATOM 2629 O O . ASP D 1 65 ? 35.631 16.359 2.693 1.00 39.29 422 ASP D O 1
ATOM 2634 N N . GLY D 1 66 ? 34.217 14.896 3.645 1.00 33.51 423 GLY D N 1
ATOM 2635 C CA . GLY D 1 66 ? 33.837 15.777 4.737 1.00 39.69 423 GLY D CA 1
ATOM 2636 C C . GLY D 1 66 ? 32.874 16.899 4.373 1.00 38.14 423 GLY D C 1
ATOM 2637 O O . GLY D 1 66 ? 32.537 17.724 5.222 1.00 44.97 423 GLY D O 1
ATOM 2638 N N . VAL D 1 67 ? 32.428 16.954 3.127 1.00 33.22 424 VAL D N 1
ATOM 2639 C CA . VAL D 1 67 ? 31.611 18.073 2.662 1.00 35.66 424 VAL D CA 1
ATOM 2640 C C . VAL D 1 67 ? 30.149 17.614 2.589 1.00 35.54 424 VAL D C 1
ATOM 2641 O O . VAL D 1 67 ? 29.833 16.564 2.020 1.00 32.22 424 VAL D O 1
ATOM 2645 N N . ASN D 1 68 ? 29.264 18.392 3.193 1.00 38.81 425 ASN D N 1
ATOM 2646 C CA . ASN D 1 68 ? 27.832 18.135 3.097 1.00 38.95 425 ASN D CA 1
ATOM 2647 C C . ASN D 1 68 ? 27.354 18.455 1.676 1.00 36.64 425 ASN D C 1
ATOM 2648 O O . ASN D 1 68 ? 27.406 19.598 1.250 1.00 33.39 425 ASN D O 1
ATOM 2653 N N . ILE D 1 69 ? 26.924 17.440 0.930 1.00 31.51 426 ILE D N 1
ATOM 2654 C CA . ILE D 1 69 ? 26.560 17.649 -0.469 1.00 37.79 426 ILE D CA 1
ATOM 2655 C C . ILE D 1 69 ? 25.043 17.834 -0.718 1.00 45.63 426 ILE D C 1
ATOM 2656 O O . ILE D 1 69 ? 24.594 17.848 -1.886 1.00 33.53 426 ILE D O 1
ATOM 2661 N N . GLN D 1 70 ? 24.270 17.989 0.365 1.00 45.83 427 GLN D N 1
ATOM 2662 C CA . GLN D 1 70 ? 22.822 18.264 0.259 1.00 47.51 427 GLN D CA 1
ATOM 2663 C C . GLN D 1 70 ? 22.604 19.520 -0.582 1.00 46.10 427 GLN D C 1
ATOM 2664 O O . GLN D 1 70 ? 23.196 20.565 -0.308 1.00 47.62 427 GLN D O 1
ATOM 2670 N N . GLY D 1 71 ? 21.799 19.383 -1.636 1.00 46.91 428 GLY D N 1
ATOM 2671 C CA . GLY D 1 71 ? 21.517 20.472 -2.567 1.00 47.66 428 GLY D CA 1
ATOM 2672 C C . GLY D 1 71 ? 22.561 20.696 -3.648 1.00 48.56 428 GLY D C 1
ATOM 2673 O O . GLY D 1 71 ? 22.429 21.627 -4.437 1.00 48.90 428 GLY D O 1
ATOM 2674 N N . PHE D 1 72 ? 23.596 19.859 -3.701 1.00 43.35 429 PHE D N 1
ATOM 2675 C CA . PHE D 1 72 ? 24.668 20.024 -4.695 1.00 47.90 429 PHE D CA 1
ATOM 2676 C C . PHE D 1 72 ? 24.230 19.635 -6.109 1.00 47.74 429 PHE D C 1
ATOM 2677 O O . PHE D 1 72 ? 23.550 18.631 -6.304 1.00 44.90 429 PHE D O 1
ATOM 2685 N N . ALA D 1 73 ? 24.652 20.432 -7.084 1.00 49.10 430 ALA D N 1
ATOM 2686 C CA . ALA D 1 73 ? 24.531 20.087 -8.484 1.00 53.23 430 ALA D CA 1
ATOM 2687 C C . ALA D 1 73 ? 25.753 19.288 -8.939 1.00 52.09 430 ALA D C 1
ATOM 2688 O O . ALA D 1 73 ? 26.696 19.067 -8.175 1.00 48.73 430 ALA D O 1
ATOM 2690 N N . ASN D 1 74 ? 25.716 18.867 -10.196 1.00 51.58 431 ASN D N 1
ATOM 2691 C CA . ASN D 1 74 ? 26.782 18.084 -10.808 1.00 52.41 431 ASN D CA 1
ATOM 2692 C C . ASN D 1 74 ? 28.155 18.723 -10.609 1.00 52.38 431 ASN D C 1
ATOM 2693 O O . ASN D 1 74 ? 29.091 18.063 -10.152 1.00 49.05 431 ASN D O 1
ATOM 2698 N N . HIS D 1 75 ? 28.258 20.005 -10.979 1.00 53.69 432 HIS D N 1
ATOM 2699 C CA . HIS D 1 75 ? 29.523 20.759 -10.918 1.00 53.16 432 HIS D CA 1
ATOM 2700 C C . HIS D 1 75 ? 30.063 20.860 -9.487 1.00 49.86 432 HIS D C 1
ATOM 2701 O O . HIS D 1 75 ? 31.283 20.859 -9.276 1.00 54.96 432 HIS D O 1
ATOM 2708 N N . ASP D 1 76 ? 29.151 20.919 -8.520 1.00 39.78 433 ASP D N 1
ATOM 2709 C CA . ASP D 1 76 ? 29.513 20.959 -7.105 1.00 43.61 433 ASP D CA 1
ATOM 2710 C C . ASP D 1 76 ? 30.212 19.699 -6.634 1.00 39.50 433 ASP D C 1
ATOM 2711 O O . ASP D 1 76 ? 31.194 19.766 -5.879 1.00 38.64 433 ASP D O 1
ATOM 2716 N N . VAL D 1 77 ? 29.694 18.548 -7.072 1.00 42.53 434 VAL D N 1
ATOM 2717 C CA . VAL D 1 77 ? 30.242 17.247 -6.709 1.00 38.99 434 VAL D CA 1
ATOM 2718 C C . VAL D 1 77 ? 31.612 17.031 -7.382 1.00 38.58 434 VAL D C 1
ATOM 2719 O O . VAL D 1 77 ? 32.519 16.450 -6.782 1.00 41.93 434 VAL D O 1
ATOM 2723 N N . VAL D 1 78 ? 31.756 17.475 -8.633 1.00 42.89 435 VAL D N 1
ATOM 2724 C CA . VAL D 1 78 ? 33.022 17.303 -9.368 1.00 40.70 435 VAL D CA 1
ATOM 2725 C C . VAL D 1 78 ? 34.162 18.097 -8.710 1.00 44.59 435 VAL D C 1
ATOM 2726 O O . VAL D 1 78 ? 35.300 17.616 -8.635 1.00 44.46 435 VAL D O 1
ATOM 2730 N N . GLU D 1 79 ? 33.841 19.299 -8.224 1.00 46.51 436 GLU D N 1
ATOM 2731 C CA . GLU D 1 79 ? 34.811 20.161 -7.548 1.00 47.13 436 GLU D CA 1
ATOM 2732 C C . GLU D 1 79 ? 35.268 19.573 -6.202 1.00 42.83 436 GLU D C 1
ATOM 2733 O O . GLU D 1 79 ? 36.464 19.511 -5.939 1.00 42.89 436 GLU D O 1
ATOM 2739 N N . VAL D 1 80 ? 34.332 19.123 -5.377 1.00 40.48 437 VAL D N 1
ATOM 2740 C CA . VAL D 1 80 ? 34.687 18.395 -4.150 1.00 42.34 437 VAL D CA 1
ATOM 2741 C C . VAL D 1 80 ? 35.590 17.201 -4.460 1.00 43.25 437 VAL D C 1
ATOM 2742 O O . VAL D 1 80 ? 36.629 17.020 -3.817 1.00 41.94 437 VAL D O 1
ATOM 2746 N N . LEU D 1 81 ? 35.204 16.394 -5.447 1.00 39.92 438 LEU D N 1
ATOM 2747 C CA . LEU D 1 81 ? 36.008 15.228 -5.819 1.00 45.69 438 LEU D CA 1
ATOM 2748 C C . LEU D 1 81 ? 37.378 15.627 -6.357 1.00 46.76 438 LEU D C 1
ATOM 2749 O O . LEU D 1 81 ? 38.361 14.957 -6.066 1.00 49.54 438 LEU D O 1
ATOM 2754 N N . ARG D 1 82 ? 37.437 16.711 -7.135 1.00 52.46 439 ARG D N 1
ATOM 2755 C CA . ARG D 1 82 ? 38.708 17.245 -7.654 1.00 54.30 439 ARG D CA 1
ATOM 2756 C C . ARG D 1 82 ? 39.730 17.472 -6.555 1.00 52.82 439 ARG D C 1
ATOM 2757 O O . ARG D 1 82 ? 40.951 17.348 -6.792 1.00 46.85 439 ARG D O 1
ATOM 2765 N N . ASN D 1 83 ? 39.227 17.851 -5.373 1.00 51.11 440 ASN D N 1
ATOM 2766 C CA . ASN D 1 83 ? 40.064 18.241 -4.231 1.00 52.57 440 ASN D CA 1
ATOM 2767 C C . ASN D 1 83 ? 40.168 17.180 -3.128 1.00 52.33 440 ASN D C 1
ATOM 2768 O O . ASN D 1 83 ? 40.802 17.429 -2.107 1.00 50.08 440 ASN D O 1
ATOM 2773 N N . ALA D 1 84 ? 39.562 16.008 -3.317 1.00 48.62 441 ALA D N 1
ATOM 2774 C CA . ALA D 1 84 ? 39.722 14.922 -2.345 1.00 48.30 441 ALA D CA 1
ATOM 2775 C C . ALA D 1 84 ? 41.067 14.216 -2.584 1.00 53.81 441 ALA D C 1
ATOM 2776 O O . ALA D 1 84 ? 41.551 14.180 -3.714 1.00 51.27 441 ALA D O 1
ATOM 2778 N N . GLY D 1 85 ? 41.675 13.681 -1.521 1.00 56.72 442 GLY D N 1
ATOM 2779 C CA . GLY D 1 85 ? 42.947 12.950 -1.636 1.00 57.68 442 GLY D CA 1
ATOM 2780 C C . GLY D 1 85 ? 42.767 11.570 -2.269 1.00 58.23 442 GLY D C 1
ATOM 2781 O O . GLY D 1 85 ? 41.706 11.256 -2.824 1.00 50.01 442 GLY D O 1
ATOM 2782 N N . GLN D 1 86 ? 43.791 10.724 -2.158 1.00 61.74 443 GLN D N 1
ATOM 2783 C CA . GLN D 1 86 ? 43.735 9.375 -2.755 1.00 60.70 443 GLN D CA 1
ATOM 2784 C C . GLN D 1 86 ? 42.770 8.423 -2.026 1.00 55.15 443 GLN D C 1
ATOM 2785 O O . GLN D 1 86 ? 42.382 7.397 -2.588 1.00 55.14 443 GLN D O 1
ATOM 2791 N N . VAL D 1 87 ? 42.405 8.752 -0.783 1.00 51.23 444 VAL D N 1
ATOM 2792 C CA . VAL D 1 87 ? 41.316 8.064 -0.091 1.00 49.34 444 VAL D CA 1
ATOM 2793 C C . VAL D 1 87 ? 40.088 8.976 -0.089 1.00 45.74 444 VAL D C 1
ATOM 2794 O O . VAL D 1 87 ? 40.087 10.008 0.576 1.00 44.20 444 VAL D O 1
ATOM 2798 N N . VAL D 1 88 ? 39.060 8.598 -0.859 1.00 35.65 445 VAL D N 1
ATOM 2799 C CA . VAL D 1 88 ? 37.817 9.365 -0.937 1.00 40.84 445 VAL D CA 1
ATOM 2800 C C . VAL D 1 88 ? 36.820 8.838 0.109 1.00 41.69 445 VAL D C 1
ATOM 2801 O O . VAL D 1 88 ? 36.349 7.697 0.037 1.00 42.23 445 VAL D O 1
ATOM 2805 N N . HIS D 1 89 ? 36.520 9.680 1.084 1.00 40.55 446 HIS D N 1
ATOM 2806 C CA . HIS D 1 89 ? 35.560 9.359 2.131 1.00 38.22 446 HIS D CA 1
ATOM 2807 C C . HIS D 1 89 ? 34.172 9.709 1.629 1.00 38.21 446 HIS D C 1
ATOM 2808 O O . HIS D 1 89 ? 33.966 10.811 1.139 1.00 37.41 446 HIS D O 1
ATOM 2815 N N . LEU D 1 90 ? 33.231 8.774 1.739 1.00 33.79 447 LEU D N 1
ATOM 2816 C CA . LEU D 1 90 ? 31.812 9.055 1.483 1.00 34.65 447 LEU D CA 1
ATOM 2817 C C . LEU D 1 90 ? 30.978 8.560 2.667 1.00 30.28 447 LEU D C 1
ATOM 2818 O O . LEU D 1 90 ? 31.311 7.556 3.305 1.00 29.32 447 LEU D O 1
ATOM 2823 N N . THR D 1 91 ? 29.942 9.321 2.986 1.00 31.74 448 THR D N 1
ATOM 2824 C CA . THR D 1 91 ? 28.929 8.934 3.980 1.00 28.51 448 THR D CA 1
ATOM 2825 C C . THR D 1 91 ? 27.625 8.718 3.177 1.00 26.71 448 THR D C 1
ATOM 2826 O O . THR D 1 91 ? 27.218 9.568 2.371 1.00 28.27 448 THR D O 1
ATOM 2830 N N . LEU D 1 92 ? 26.993 7.577 3.392 1.00 24.92 449 LEU D N 1
ATOM 2831 C CA . LEU D 1 92 ? 25.790 7.203 2.669 1.00 27.83 449 LEU D CA 1
ATOM 2832 C C . LEU D 1 92 ? 24.718 6.743 3.631 1.00 31.35 449 LEU D C 1
ATOM 2833 O O . LEU D 1 92 ? 25.001 6.508 4.795 1.00 33.21 449 LEU D O 1
ATOM 2838 N N . VAL D 1 93 ? 23.482 6.648 3.135 1.00 29.73 450 VAL D N 1
ATOM 2839 C CA . VAL D 1 93 ? 22.369 6.143 3.940 1.00 29.52 450 VAL D CA 1
ATOM 2840 C C . VAL D 1 93 ? 21.684 4.998 3.171 1.00 33.50 450 VAL D C 1
ATOM 2841 O O . VAL D 1 93 ? 21.296 5.142 2.011 1.00 34.93 450 VAL D O 1
ATOM 2845 N N . ARG D 1 94 ? 21.526 3.864 3.838 1.00 32.75 451 ARG D N 1
ATOM 2846 C CA . ARG D 1 94 ? 20.988 2.653 3.205 1.00 33.16 451 ARG D CA 1
ATOM 2847 C C . ARG D 1 94 ? 19.665 2.372 3.902 1.00 31.28 451 ARG D C 1
ATOM 2848 O O . ARG D 1 94 ? 19.515 2.759 5.036 1.00 30.03 451 ARG D O 1
ATOM 2856 N N . ARG D 1 95 ? 18.700 1.774 3.208 1.00 34.02 452 ARG D N 1
ATOM 2857 C CA . ARG D 1 95 ? 17.477 1.250 3.843 1.00 34.04 452 ARG D CA 1
ATOM 2858 C C . ARG D 1 95 ? 17.645 -0.238 4.120 1.00 33.88 452 ARG D C 1
ATOM 2859 O O . ARG D 1 95 ? 18.260 -0.951 3.340 1.00 41.41 452 ARG D O 1
ATOM 2867 N N . GLY D 1 96 ? 17.102 -0.697 5.249 1.00 40.67 453 GLY D N 1
ATOM 2868 C CA . GLY D 1 96 ? 17.277 -2.083 5.685 1.00 39.58 453 GLY D CA 1
ATOM 2869 C C . GLY D 1 96 ? 16.032 -2.568 6.385 1.00 35.26 453 GLY D C 1
ATOM 2870 O O . GLY D 1 96 ? 15.124 -1.796 6.646 1.00 42.61 453 GLY D O 1
ATOM 2871 N N . GLY D 1 97 ? 15.990 -3.858 6.689 1.00 41.08 454 GLY D N 1
ATOM 2872 C CA . GLY D 1 97 ? 14.772 -4.481 7.140 1.00 44.91 454 GLY D CA 1
ATOM 2873 C C . GLY D 1 97 ? 13.916 -4.803 5.936 1.00 43.85 454 GLY D C 1
ATOM 2874 O O . GLY D 1 97 ? 14.386 -4.777 4.794 1.00 45.36 454 GLY D O 1
ATOM 2875 N N . GLY D 1 98 ? 12.645 -5.080 6.164 1.00 40.37 455 GLY D N 1
ATOM 2876 C CA . GLY D 1 98 ? 11.809 -5.558 5.072 1.00 43.47 455 GLY D CA 1
ATOM 2877 C C . GLY D 1 98 ? 12.073 -7.040 4.833 1.00 47.61 455 GLY D C 1
ATOM 2878 O O . GLY D 1 98 ? 12.995 -7.622 5.408 1.00 48.72 455 GLY D O 1
ATOM 2879 N N . TRP D 1 99 ? 11.255 -7.663 3.998 1.00 42.74 456 TRP D N 1
ATOM 2880 C CA . TRP D 1 99 ? 11.360 -9.111 3.787 1.00 41.61 456 TRP D CA 1
ATOM 2881 C C . TRP D 1 99 ? 11.901 -9.389 2.396 1.00 37.75 456 TRP D C 1
ATOM 2882 O O . TRP D 1 99 ? 11.787 -8.540 1.524 1.00 32.17 456 TRP D O 1
ATOM 2893 N N . PHE D 1 100 ? 12.552 -10.542 2.219 1.00 35.75 457 PHE D N 1
ATOM 2894 C CA . PHE D 1 100 ? 13.180 -10.920 0.942 1.00 34.47 457 PHE D CA 1
ATOM 2895 C C . PHE D 1 100 ? 12.513 -12.188 0.398 1.00 34.09 457 PHE D C 1
ATOM 2896 O O . PHE D 1 100 ? 12.060 -13.034 1.168 1.00 34.08 457 PHE D O 1
ATOM 2904 N N . LEU D 1 101 ? 12.476 -12.306 -0.922 1.00 33.25 458 LEU D N 1
ATOM 2905 C CA . LEU D 1 101 ? 11.997 -13.517 -1.576 1.00 30.44 458 LEU D CA 1
ATOM 2906 C C . LEU D 1 101 ? 12.713 -13.651 -2.919 1.00 29.16 458 LEU D C 1
ATOM 2907 O O . LEU D 1 101 ? 12.808 -12.686 -3.683 1.00 26.78 458 LEU D O 1
ATOM 2912 N N . ASP D 1 102 ? 13.268 -14.839 -3.173 1.00 31.19 459 ASP D N 1
ATOM 2913 C CA . ASP D 1 102 ? 13.829 -15.166 -4.479 1.00 29.66 459 ASP D CA 1
ATOM 2914 C C . ASP D 1 102 ? 12.759 -15.734 -5.391 1.00 29.80 459 ASP D C 1
ATOM 2915 O O . ASP D 1 102 ? 12.127 -16.745 -5.047 1.00 31.45 459 ASP D O 1
ATOM 2920 N N . ILE D 1 103 ? 12.596 -15.094 -6.557 1.00 26.41 460 ILE D N 1
ATOM 2921 C CA . ILE D 1 103 ? 11.640 -15.516 -7.596 1.00 29.57 460 ILE D CA 1
ATOM 2922 C C . ILE D 1 103 ? 12.367 -15.847 -8.897 1.00 28.95 460 ILE D C 1
ATOM 2923 O O . ILE D 1 103 ? 11.846 -16.580 -9.764 1.00 27.02 460 ILE D O 1
ATOM 2929 N N . SER E 1 2 ? 26.999 9.037 47.949 1.00 39.79 359 SER E N 1
ATOM 2930 C CA . SER E 1 2 ? 28.421 8.729 47.591 1.00 44.78 359 SER E CA 1
ATOM 2931 C C . SER E 1 2 ? 28.524 8.008 46.226 1.00 41.05 359 SER E C 1
ATOM 2932 O O . SER E 1 2 ? 27.591 7.312 45.815 1.00 42.85 359 SER E O 1
ATOM 2935 N N . HIS E 1 3 ? 29.648 8.188 45.540 1.00 31.96 360 HIS E N 1
ATOM 2936 C CA . HIS E 1 3 ? 29.887 7.560 44.227 1.00 29.44 360 HIS E CA 1
ATOM 2937 C C . HIS E 1 3 ? 31.395 7.564 43.894 1.00 28.31 360 HIS E C 1
ATOM 2938 O O . HIS E 1 3 ? 32.211 8.228 44.564 1.00 29.83 360 HIS E O 1
ATOM 2945 N N . MET E 1 4 ? 31.749 6.815 42.858 1.00 19.77 361 MET E N 1
ATOM 2946 C CA A MET E 1 4 ? 33.111 6.705 42.337 0.50 22.10 361 MET E CA 1
ATOM 2947 C CA B MET E 1 4 ? 33.121 6.788 42.356 0.50 20.91 361 MET E CA 1
ATOM 2948 C C . MET E 1 4 ? 33.133 7.388 40.962 1.00 21.98 361 MET E C 1
ATOM 2949 O O . MET E 1 4 ? 32.178 7.277 40.211 1.00 26.19 361 MET E O 1
ATOM 2958 N N . GLU E 1 5 ? 34.202 8.109 40.656 1.00 19.21 362 GLU E N 1
ATOM 2959 C CA . GLU E 1 5 ? 34.363 8.754 39.364 1.00 19.52 362 GLU E CA 1
ATOM 2960 C C . GLU E 1 5 ? 35.607 8.186 38.774 1.00 20.32 362 GLU E C 1
ATOM 2961 O O . GLU E 1 5 ? 36.633 8.119 39.456 1.00 20.54 362 GLU E O 1
ATOM 2967 N N . THR E 1 6 ? 35.508 7.727 37.531 1.00 19.32 363 THR E N 1
ATOM 2968 C CA . THR E 1 6 ? 36.631 7.163 36.817 1.00 19.55 363 THR E CA 1
ATOM 2969 C C . THR E 1 6 ? 36.876 8.009 35.618 1.00 19.22 363 THR E C 1
ATOM 2970 O O . THR E 1 6 ? 35.981 8.260 34.814 1.00 19.40 363 THR E O 1
ATOM 2974 N N . TYR E 1 7 ? 38.088 8.495 35.493 1.00 17.88 364 TYR E N 1
ATOM 2975 C CA . TYR E 1 7 ? 38.370 9.377 34.390 1.00 23.89 364 TYR E CA 1
ATOM 2976 C C . TYR E 1 7 ? 39.718 9.078 33.746 1.00 25.66 364 TYR E C 1
ATOM 2977 O O . TYR E 1 7 ? 40.624 8.509 34.374 1.00 16.30 364 TYR E O 1
ATOM 2986 N N . ASN E 1 8 ? 39.807 9.441 32.466 1.00 19.78 365 ASN E N 1
ATOM 2987 C CA . ASN E 1 8 ? 41.041 9.336 31.664 1.00 20.25 365 ASN E CA 1
ATOM 2988 C C . ASN E 1 8 ? 41.642 10.732 31.490 1.00 22.29 365 ASN E C 1
ATOM 2989 O O . ASN E 1 8 ? 40.905 11.676 31.233 1.00 23.69 365 ASN E O 1
ATOM 2994 N N . VAL E 1 9 ? 42.950 10.872 31.703 1.00 19.27 366 VAL E N 1
ATOM 2995 C CA A VAL E 1 9 ? 43.668 12.127 31.468 0.50 20.65 366 VAL E CA 1
ATOM 2996 C CA B VAL E 1 9 ? 43.643 12.132 31.422 0.50 19.56 366 VAL E CA 1
ATOM 2997 C C . VAL E 1 9 ? 44.798 11.866 30.458 1.00 19.55 366 VAL E C 1
ATOM 2998 O O . VAL E 1 9 ? 45.403 10.802 30.466 1.00 19.33 366 VAL E O 1
ATOM 3005 N N . GLU E 1 10 ? 45.071 12.849 29.625 1.00 20.50 367 GLU E N 1
ATOM 3006 C CA . GLU E 1 10 ? 46.203 12.871 28.724 1.00 19.43 367 GLU E CA 1
ATOM 3007 C C . GLU E 1 10 ? 47.161 13.961 29.179 1.00 22.34 367 GLU E C 1
ATOM 3008 O O . GLU E 1 10 ? 46.821 15.130 29.182 1.00 21.42 367 GLU E O 1
ATOM 3014 N N . LEU E 1 11 ? 48.368 13.608 29.565 1.00 21.58 368 LEU E N 1
ATOM 3015 C CA . LEU E 1 11 ? 49.333 14.648 29.926 1.00 24.86 368 LEU E CA 1
ATOM 3016 C C . LEU E 1 11 ? 50.444 14.738 28.901 1.00 22.03 368 LEU E C 1
ATOM 3017 O O . LEU E 1 11 ? 50.883 13.751 28.386 1.00 22.34 368 LEU E O 1
ATOM 3022 N N . VAL E 1 12 ? 50.908 15.936 28.618 1.00 22.72 369 VAL E N 1
ATOM 3023 C CA . VAL E 1 12 ? 51.948 16.114 27.621 1.00 28.09 369 VAL E CA 1
ATOM 3024 C C . VAL E 1 12 ? 53.185 16.699 28.311 1.00 31.34 369 VAL E C 1
ATOM 3025 O O . VAL E 1 12 ? 53.079 17.622 29.130 1.00 27.67 369 VAL E O 1
ATOM 3029 N N . ARG E 1 13 ? 54.349 16.156 27.998 1.00 32.59 370 ARG E N 1
ATOM 3030 C CA . ARG E 1 13 ? 55.613 16.778 28.408 1.00 37.80 370 ARG E CA 1
ATOM 3031 C C . ARG E 1 13 ? 56.739 16.564 27.384 1.00 39.68 370 ARG E C 1
ATOM 3032 O O . ARG E 1 13 ? 56.649 15.666 26.551 1.00 36.67 370 ARG E O 1
ATOM 3040 N N . LYS E 1 14 ? 57.807 17.373 27.473 1.00 37.52 371 LYS E N 1
ATOM 3041 C CA . LYS E 1 14 ? 58.996 17.194 26.632 1.00 42.48 371 LYS E CA 1
ATOM 3042 C C . LYS E 1 14 ? 59.793 15.958 27.076 1.00 37.93 371 LYS E C 1
ATOM 3043 O O . LYS E 1 14 ? 59.739 15.561 28.230 1.00 38.45 371 LYS E O 1
ATOM 3049 N N . ASP E 1 15 ? 60.512 15.315 26.163 1.00 45.23 372 ASP E N 1
ATOM 3050 C CA . ASP E 1 15 ? 61.231 14.080 26.524 1.00 44.88 372 ASP E CA 1
ATOM 3051 C C . ASP E 1 15 ? 62.226 14.366 27.639 1.00 42.40 372 ASP E C 1
ATOM 3052 O O . ASP E 1 15 ? 63.101 15.209 27.480 1.00 40.91 372 ASP E O 1
ATOM 3057 N N . GLY E 1 16 ? 62.057 13.688 28.773 1.00 42.51 373 GLY E N 1
ATOM 3058 C CA . GLY E 1 16 ? 62.919 13.874 29.945 1.00 42.69 373 GLY E CA 1
ATOM 3059 C C . GLY E 1 16 ? 62.385 14.809 31.021 1.00 42.53 373 GLY E C 1
ATOM 3060 O O . GLY E 1 16 ? 63.014 14.957 32.075 1.00 42.25 373 GLY E O 1
ATOM 3061 N N . GLN E 1 17 ? 61.252 15.463 30.753 1.00 37.41 374 GLN E N 1
ATOM 3062 C CA . GLN E 1 17 ? 60.559 16.309 31.755 1.00 39.72 374 GLN E CA 1
ATOM 3063 C C . GLN E 1 17 ? 59.532 15.457 32.532 1.00 34.79 374 GLN E C 1
ATOM 3064 O O . GLN E 1 17 ? 58.730 14.759 31.945 1.00 34.20 374 GLN E O 1
ATOM 3070 N N . SER E 1 18 ? 59.568 15.492 33.853 1.00 29.06 375 SER E N 1
ATOM 3071 C CA . SER E 1 18 ? 58.648 14.685 34.618 1.00 33.27 375 SER E CA 1
ATOM 3072 C C . SER E 1 18 ? 57.221 15.284 34.577 1.00 32.32 375 SER E C 1
ATOM 3073 O O . SER E 1 18 ? 56.999 16.468 34.284 1.00 34.27 375 SER E O 1
ATOM 3076 N N . LEU E 1 19 ? 56.256 14.438 34.878 1.00 29.15 376 LEU E N 1
ATOM 3077 C CA . LEU E 1 19 ? 54.842 14.824 34.865 1.00 27.74 376 LEU E CA 1
ATOM 3078 C C . LEU E 1 19 ? 54.432 15.776 35.986 1.00 26.35 376 LEU E C 1
ATOM 3079 O O . LEU E 1 19 ? 53.512 16.577 35.820 1.00 22.44 376 LEU E O 1
ATOM 3084 N N . GLY E 1 20 ? 55.100 15.680 37.133 1.00 24.33 377 GLY E N 1
ATOM 3085 C CA . GLY E 1 20 ? 54.814 16.546 38.266 1.00 27.31 377 GLY E CA 1
ATOM 3086 C C . GLY E 1 20 ? 53.979 15.936 39.385 1.00 28.06 377 GLY E C 1
ATOM 3087 O O . GLY E 1 20 ? 53.321 16.669 40.115 1.00 26.58 377 GLY E O 1
ATOM 3088 N N . ILE E 1 21 ? 54.058 14.604 39.532 1.00 23.06 378 ILE E N 1
ATOM 3089 C CA . ILE E 1 21 ? 53.292 13.837 40.510 1.00 24.45 378 ILE E CA 1
ATOM 3090 C C . ILE E 1 21 ? 54.171 12.956 41.406 1.00 25.13 378 ILE E C 1
ATOM 3091 O O . ILE E 1 21 ? 55.063 12.237 40.908 1.00 26.87 378 ILE E O 1
ATOM 3096 N N . ARG E 1 22 ? 53.928 12.999 42.727 1.00 24.70 379 ARG E N 1
ATOM 3097 C CA . ARG E 1 22 ? 54.452 11.964 43.632 1.00 23.37 379 ARG E CA 1
ATOM 3098 C C . ARG E 1 22 ? 53.330 10.989 43.815 1.00 20.75 379 ARG E C 1
ATOM 3099 O O . ARG E 1 22 ? 52.221 11.378 44.212 1.00 23.32 379 ARG E O 1
ATOM 3107 N N . ILE E 1 23 ? 53.622 9.728 43.525 1.00 22.26 380 ILE E N 1
ATOM 3108 C CA . ILE E 1 23 ? 52.703 8.640 43.784 1.00 19.72 380 ILE E CA 1
ATOM 3109 C C . ILE E 1 23 ? 53.117 7.785 45.004 1.00 21.21 380 ILE E C 1
ATOM 3110 O O . ILE E 1 23 ? 54.310 7.636 45.301 1.00 23.99 380 ILE E O 1
ATOM 3115 N N . VAL E 1 24 ? 52.122 7.261 45.711 1.00 19.34 381 VAL E N 1
ATOM 3116 C CA . VAL E 1 24 ? 52.354 6.337 46.823 1.00 26.66 381 VAL E CA 1
ATOM 3117 C C . VAL E 1 24 ? 51.653 4.991 46.577 1.00 22.38 381 VAL E C 1
ATOM 3118 O O . VAL E 1 24 ? 50.495 4.929 46.147 1.00 23.29 381 VAL E O 1
ATOM 3122 N N . GLY E 1 25 ? 52.345 3.901 46.861 1.00 22.88 382 GLY E N 1
ATOM 3123 C CA . GLY E 1 25 ? 51.735 2.572 46.764 1.00 24.71 382 GLY E CA 1
ATOM 3124 C C . GLY E 1 25 ? 51.551 1.839 48.065 1.00 30.24 382 GLY E C 1
ATOM 3125 O O . GLY E 1 25 ? 52.506 1.672 48.836 1.00 36.58 382 GLY E O 1
ATOM 3126 N N . TYR E 1 26 ? 50.332 1.359 48.308 1.00 31.53 383 TYR E N 1
ATOM 3127 C CA . TYR E 1 26 ? 50.027 0.580 49.507 1.00 38.89 383 TYR E CA 1
ATOM 3128 C C . TYR E 1 26 ? 49.573 -0.826 49.106 1.00 45.44 383 TYR E C 1
ATOM 3129 O O . TYR E 1 26 ? 48.647 -0.976 48.290 1.00 35.25 383 TYR E O 1
ATOM 3138 N N . VAL E 1 27 ? 50.223 -1.836 49.689 1.00 49.21 384 VAL E N 1
ATOM 3139 C CA . VAL E 1 27 ? 49.952 -3.245 49.385 1.00 53.47 384 VAL E CA 1
ATOM 3140 C C . VAL E 1 27 ? 48.655 -3.721 50.049 1.00 57.61 384 VAL E C 1
ATOM 3141 O O . VAL E 1 27 ? 47.826 -4.375 49.417 1.00 60.89 384 VAL E O 1
ATOM 3145 N N . GLY E 1 28 ? 48.476 -3.386 51.322 1.00 62.06 385 GLY E N 1
ATOM 3146 C CA . GLY E 1 28 ? 47.398 -3.968 52.100 1.00 62.88 385 GLY E CA 1
ATOM 3147 C C . GLY E 1 28 ? 46.138 -3.139 52.189 1.00 64.34 385 GLY E C 1
ATOM 3148 O O . GLY E 1 28 ? 46.013 -2.076 51.572 1.00 64.01 385 GLY E O 1
ATOM 3149 N N . THR E 1 29 ? 45.201 -3.659 52.967 1.00 64.90 386 THR E N 1
ATOM 3150 C CA . THR E 1 29 ? 44.030 -2.922 53.385 1.00 67.65 386 THR E CA 1
ATOM 3151 C C . THR E 1 29 ? 44.387 -2.084 54.620 1.00 68.08 386 THR E C 1
ATOM 3152 O O . THR E 1 29 ? 44.397 -0.848 54.575 1.00 63.38 386 THR E O 1
ATOM 3156 N N . ALA E 1 35 ? 42.152 -0.084 51.876 1.00 50.66 392 ALA E N 1
ATOM 3157 C CA . ALA E 1 35 ? 41.918 -0.121 50.421 1.00 51.44 392 ALA E CA 1
ATOM 3158 C C . ALA E 1 35 ? 43.234 0.078 49.662 1.00 51.07 392 ALA E C 1
ATOM 3159 O O . ALA E 1 35 ? 43.621 1.210 49.366 1.00 53.93 392 ALA E O 1
ATOM 3161 N N . SER E 1 36 ? 43.922 -1.025 49.366 1.00 47.55 393 SER E N 1
ATOM 3162 C CA . SER E 1 36 ? 45.231 -1.000 48.679 1.00 42.07 393 SER E CA 1
ATOM 3163 C C . SER E 1 36 ? 45.183 -0.250 47.353 1.00 33.34 393 SER E C 1
ATOM 3164 O O . SER E 1 36 ? 44.105 0.046 46.846 1.00 38.45 393 SER E O 1
ATOM 3167 N N . GLY E 1 37 ? 46.345 0.025 46.772 1.00 25.73 394 GLY E N 1
ATOM 3168 C CA . GLY E 1 37 ? 46.390 0.785 45.545 1.00 27.04 394 GLY E CA 1
ATOM 3169 C C . GLY E 1 37 ? 47.490 1.815 45.477 1.00 30.52 394 GLY E C 1
ATOM 3170 O O . GLY E 1 37 ? 48.283 1.955 46.404 1.00 33.04 394 GLY E O 1
ATOM 3171 N N . ILE E 1 38 ? 47.500 2.543 44.360 1.00 24.23 395 ILE E N 1
ATOM 3172 C CA . ILE E 1 38 ? 48.516 3.542 44.007 1.00 22.34 395 ILE E CA 1
ATOM 3173 C C . ILE E 1 38 ? 47.801 4.888 43.885 1.00 22.41 395 ILE E C 1
ATOM 3174 O O . ILE E 1 38 ? 46.842 4.986 43.125 1.00 24.19 395 ILE E O 1
ATOM 3179 N N . TYR E 1 39 ? 48.256 5.902 44.618 1.00 22.39 396 TYR E N 1
ATOM 3180 C CA . TYR E 1 39 ? 47.519 7.161 44.790 1.00 20.67 396 TYR E CA 1
ATOM 3181 C C . TYR E 1 39 ? 48.405 8.331 44.534 1.00 22.94 396 TYR E C 1
ATOM 3182 O O . TYR E 1 39 ? 49.608 8.257 44.708 1.00 23.59 396 TYR E O 1
ATOM 3191 N N . VAL E 1 40 ? 47.804 9.440 44.142 1.00 23.20 397 VAL E N 1
ATOM 3192 C CA . VAL E 1 40 ? 48.522 10.686 44.019 1.00 15.36 397 VAL E CA 1
ATOM 3193 C C . VAL E 1 40 ? 48.750 11.261 45.425 1.00 29.67 397 VAL E C 1
ATOM 3194 O O . VAL E 1 40 ? 47.785 11.487 46.145 1.00 26.70 397 VAL E O 1
ATOM 3198 N N . LYS E 1 41 ? 50.022 11.471 45.792 1.00 25.71 398 LYS E N 1
ATOM 3199 C CA . LYS E 1 41 ? 50.425 12.084 47.052 1.00 26.95 398 LYS E CA 1
ATOM 3200 C C . LYS E 1 41 ? 50.546 13.599 46.929 1.00 23.77 398 LYS E C 1
ATOM 3201 O O . LYS E 1 41 ? 50.173 14.345 47.832 1.00 30.00 398 LYS E O 1
ATOM 3207 N N . SER E 1 42 ? 51.098 14.063 45.825 1.00 24.38 399 SER E N 1
ATOM 3208 C CA . SER E 1 42 ? 51.319 15.485 45.641 1.00 25.76 399 SER E CA 1
ATOM 3209 C C . SER E 1 42 ? 51.515 15.823 44.167 1.00 25.45 399 SER E C 1
ATOM 3210 O O . SER E 1 42 ? 51.945 14.985 43.380 1.00 20.57 399 SER E O 1
ATOM 3213 N N . ILE E 1 43 ? 51.231 17.078 43.833 1.00 25.26 400 ILE E N 1
ATOM 3214 C CA . ILE E 1 43 ? 51.419 17.620 42.511 1.00 26.82 400 ILE E CA 1
ATOM 3215 C C . ILE E 1 43 ? 52.329 18.841 42.549 1.00 28.66 400 ILE E C 1
ATOM 3216 O O . ILE E 1 43 ? 52.091 19.755 43.330 1.00 27.15 400 ILE E O 1
ATOM 3221 N N . ILE E 1 44 ? 53.364 18.868 41.704 1.00 27.49 401 ILE E N 1
ATOM 3222 C CA . ILE E 1 44 ? 54.283 20.020 41.660 1.00 31.74 401 ILE E CA 1
ATOM 3223 C C . ILE E 1 44 ? 53.631 21.241 40.943 1.00 32.80 401 ILE E C 1
ATOM 3224 O O . ILE E 1 44 ? 53.262 21.146 39.778 1.00 29.75 401 ILE E O 1
ATOM 3229 N N . PRO E 1 45 ? 53.500 22.398 41.626 1.00 34.14 402 PRO E N 1
ATOM 3230 C CA . PRO E 1 45 ? 52.929 23.533 40.892 1.00 34.32 402 PRO E CA 1
ATOM 3231 C C . PRO E 1 45 ? 53.704 23.873 39.603 1.00 36.32 402 PRO E C 1
ATOM 3232 O O . PRO E 1 45 ? 54.926 23.790 39.562 1.00 34.25 402 PRO E O 1
ATOM 3236 N N . GLY E 1 46 ? 52.980 24.206 38.546 1.00 34.73 403 GLY E N 1
ATOM 3237 C CA . GLY E 1 46 ? 53.595 24.537 37.272 1.00 38.59 403 GLY E CA 1
ATOM 3238 C C . GLY E 1 46 ? 53.867 23.359 36.357 1.00 37.66 403 GLY E C 1
ATOM 3239 O O . GLY E 1 46 ? 54.299 23.552 35.220 1.00 36.16 403 GLY E O 1
ATOM 3240 N N . SER E 1 47 ? 53.619 22.145 36.852 1.00 31.61 404 SER E N 1
ATOM 3241 C CA . SER E 1 47 ? 53.947 20.928 36.125 1.00 31.60 404 SER E CA 1
ATOM 3242 C C . SER E 1 47 ? 52.842 20.612 35.111 1.00 30.99 404 SER E C 1
ATOM 3243 O O . SER E 1 47 ? 51.769 21.231 35.120 1.00 31.50 404 SER E O 1
ATOM 3246 N N . ALA E 1 48 ? 53.112 19.644 34.243 1.00 29.65 405 ALA E N 1
ATOM 3247 C CA . ALA E 1 48 ? 52.146 19.169 33.252 1.00 27.02 405 ALA E CA 1
ATOM 3248 C C . ALA E 1 48 ? 50.899 18.664 33.981 1.00 27.79 405 ALA E C 1
ATOM 3249 O O . ALA E 1 48 ? 49.772 18.928 33.556 1.00 28.93 405 ALA E O 1
ATOM 3251 N N . ALA E 1 49 ? 51.104 17.962 35.100 1.00 28.57 406 ALA E N 1
ATOM 3252 C CA . ALA E 1 49 ? 49.983 17.388 35.865 1.00 27.13 406 ALA E CA 1
ATOM 3253 C C . ALA E 1 49 ? 49.165 18.495 36.534 1.00 26.61 406 ALA E C 1
ATOM 3254 O O . ALA E 1 49 ? 47.918 18.439 36.569 1.00 21.69 406 ALA E O 1
ATOM 3256 N N . TYR E 1 50 ? 49.874 19.525 37.010 1.00 28.18 407 TYR E N 1
ATOM 3257 C CA . TYR E 1 50 ? 49.264 20.713 37.580 1.00 27.22 407 TYR E CA 1
ATOM 3258 C C . TYR E 1 50 ? 48.440 21.492 36.552 1.00 26.36 407 TYR E C 1
ATOM 3259 O O . TYR E 1 50 ? 47.290 21.830 36.801 1.00 28.26 407 TYR E O 1
ATOM 3268 N N . HIS E 1 51 ? 49.030 21.785 35.404 1.00 34.51 408 HIS E N 1
ATOM 3269 C CA . HIS E 1 51 ? 48.354 22.591 34.380 1.00 35.79 408 HIS E CA 1
ATOM 3270 C C . HIS E 1 51 ? 47.252 21.828 33.638 1.00 34.06 408 HIS E C 1
ATOM 3271 O O . HIS E 1 51 ? 46.312 22.422 33.139 1.00 35.41 408 HIS E O 1
ATOM 3278 N N . ASN E 1 52 ? 47.314 20.512 33.641 1.00 34.48 409 ASN E N 1
ATOM 3279 C CA . ASN E 1 52 ? 46.161 19.700 33.198 1.00 33.12 409 ASN E CA 1
ATOM 3280 C C . ASN E 1 52 ? 44.866 20.019 33.952 1.00 32.82 409 ASN E C 1
ATOM 3281 O O . ASN E 1 52 ? 43.787 20.173 33.345 1.00 32.08 409 ASN E O 1
ATOM 3286 N N . GLY E 1 53 ? 44.958 20.100 35.275 1.00 27.39 410 GLY E N 1
ATOM 3287 C CA . GLY E 1 53 ? 43.831 20.534 36.083 1.00 29.90 410 GLY E CA 1
ATOM 3288 C C . GLY E 1 53 ? 42.915 19.437 36.586 1.00 33.36 410 GLY E C 1
ATOM 3289 O O . GLY E 1 53 ? 42.220 19.616 37.587 1.00 34.70 410 GLY E O 1
ATOM 3290 N N . HIS E 1 54 ? 42.917 18.283 35.930 1.00 28.20 411 HIS E N 1
ATOM 3291 C CA . HIS E 1 54 ? 41.945 17.245 36.282 1.00 36.35 411 HIS E CA 1
ATOM 3292 C C . HIS E 1 54 ? 42.385 16.376 37.467 1.00 38.73 411 HIS E C 1
ATOM 3293 O O . HIS E 1 54 ? 41.556 16.049 38.317 1.00 36.26 411 HIS E O 1
ATOM 3300 N N . ILE E 1 55 ? 43.689 16.096 37.568 1.00 25.77 412 ILE E N 1
ATOM 3301 C CA . ILE E 1 55 ? 44.225 15.269 38.643 1.00 26.69 412 ILE E CA 1
ATOM 3302 C C . ILE E 1 55 ? 44.216 15.979 40.014 1.00 26.41 412 ILE E C 1
ATOM 3303 O O . ILE E 1 55 ? 44.555 17.160 40.148 1.00 29.05 412 ILE E O 1
ATOM 3308 N N . GLN E 1 56 ? 43.829 15.216 41.025 1.00 25.40 413 GLN E N 1
ATOM 3309 C CA . GLN E 1 56 ? 43.667 15.705 42.372 1.00 26.54 413 GLN E CA 1
ATOM 3310 C C . GLN E 1 56 ? 44.456 14.779 43.290 1.00 28.28 413 GLN E C 1
ATOM 3311 O O . GLN E 1 56 ? 44.538 13.542 43.095 1.00 21.30 413 GLN E O 1
ATOM 3317 N N . VAL E 1 57 ? 45.111 15.400 44.270 1.00 28.35 414 VAL E N 1
ATOM 3318 C CA . VAL E 1 57 ? 45.749 14.642 45.324 1.00 26.88 414 VAL E CA 1
ATOM 3319 C C . VAL E 1 57 ? 44.760 13.606 45.877 1.00 23.58 414 VAL E C 1
ATOM 3320 O O . VAL E 1 57 ? 43.582 13.908 46.080 1.00 27.94 414 VAL E O 1
ATOM 3324 N N . ASN E 1 58 ? 45.262 12.380 46.081 1.00 23.88 415 ASN E N 1
ATOM 3325 C CA . ASN E 1 58 ? 44.494 11.190 46.503 1.00 22.82 415 ASN E CA 1
ATOM 3326 C C . ASN E 1 58 ? 43.679 10.455 45.449 1.00 22.58 415 ASN E C 1
ATOM 3327 O O . ASN E 1 58 ? 43.020 9.460 45.767 1.00 23.20 415 ASN E O 1
ATOM 3332 N N . ASP E 1 59 ? 43.679 10.913 44.197 1.00 21.25 416 ASP E N 1
ATOM 3333 C CA . ASP E 1 59 ? 43.163 10.065 43.138 1.00 19.68 416 ASP E CA 1
ATOM 3334 C C . ASP E 1 59 ? 43.945 8.748 43.050 1.00 21.71 416 ASP E C 1
ATOM 3335 O O . ASP E 1 59 ? 45.164 8.749 43.209 1.00 22.80 416 ASP E O 1
ATOM 3340 N N . LYS E 1 60 ? 43.232 7.646 42.776 1.00 17.91 417 LYS E N 1
ATOM 3341 C CA . LYS E 1 60 ? 43.843 6.323 42.626 1.00 21.12 417 LYS E CA 1
ATOM 3342 C C . LYS E 1 60 ? 44.153 6.034 41.152 1.00 19.38 417 LYS E C 1
ATOM 3343 O O . LYS E 1 60 ? 43.254 6.064 40.316 1.00 20.75 417 LYS E O 1
ATOM 3349 N N . ILE E 1 61 ? 45.424 5.744 40.838 1.00 18.97 418 ILE E N 1
ATOM 3350 C CA . ILE E 1 61 ? 45.830 5.407 39.448 1.00 17.98 418 ILE E CA 1
ATOM 3351 C C . ILE E 1 61 ? 45.633 3.919 39.199 1.00 16.25 418 ILE E C 1
ATOM 3352 O O . ILE E 1 61 ? 46.231 3.082 39.850 1.00 23.05 418 ILE E O 1
ATOM 3357 N N . VAL E 1 62 ? 44.775 3.600 38.222 1.00 16.26 419 VAL E N 1
ATOM 3358 C CA . VAL E 1 62 ? 44.402 2.215 37.942 1.00 17.99 419 VAL E CA 1
ATOM 3359 C C . VAL E 1 62 ? 44.931 1.731 36.583 1.00 12.12 419 VAL E C 1
ATOM 3360 O O . VAL E 1 62 ? 45.072 0.523 36.389 1.00 14.93 419 VAL E O 1
ATOM 3364 N N . ALA E 1 63 ? 45.274 2.673 35.687 1.00 17.52 420 ALA E N 1
ATOM 3365 C CA . ALA E 1 63 ? 45.910 2.331 34.392 1.00 16.08 420 ALA E CA 1
ATOM 3366 C C . ALA E 1 63 ? 46.869 3.431 33.944 1.00 15.66 420 ALA E C 1
ATOM 3367 O O . ALA E 1 63 ? 46.643 4.619 34.202 1.00 18.40 420 ALA E O 1
ATOM 3369 N N . VAL E 1 64 ? 47.938 3.022 33.285 1.00 17.58 421 VAL E N 1
ATOM 3370 C CA . VAL E 1 64 ? 48.874 3.930 32.600 1.00 10.91 421 VAL E CA 1
ATOM 3371 C C . VAL E 1 64 ? 49.145 3.402 31.195 1.00 17.69 421 VAL E C 1
ATOM 3372 O O . VAL E 1 64 ? 49.493 2.231 31.032 1.00 17.25 421 VAL E O 1
ATOM 3376 N N . ASP E 1 65 ? 48.957 4.267 30.196 1.00 15.92 422 ASP E N 1
ATOM 3377 C CA . ASP E 1 65 ? 49.258 3.979 28.788 1.00 18.32 422 ASP E CA 1
ATOM 3378 C C . ASP E 1 65 ? 48.711 2.601 28.323 1.00 25.23 422 ASP E C 1
ATOM 3379 O O . ASP E 1 65 ? 49.410 1.806 27.697 1.00 23.20 422 ASP E O 1
ATOM 3384 N N . GLY E 1 66 ? 47.479 2.294 28.691 1.00 23.03 423 GLY E N 1
ATOM 3385 C CA . GLY E 1 66 ? 46.854 1.023 28.298 1.00 27.12 423 GLY E CA 1
ATOM 3386 C C . GLY E 1 66 ? 47.213 -0.231 29.090 1.00 28.69 423 GLY E C 1
ATOM 3387 O O . GLY E 1 66 ? 46.869 -1.329 28.669 1.00 24.01 423 GLY E O 1
ATOM 3388 N N . VAL E 1 67 ? 47.899 -0.074 30.222 1.00 19.73 424 VAL E N 1
ATOM 3389 C CA . VAL E 1 67 ? 48.268 -1.172 31.077 1.00 21.37 424 VAL E CA 1
ATOM 3390 C C . VAL E 1 67 ? 47.442 -1.007 32.349 1.00 15.57 424 VAL E C 1
ATOM 3391 O O . VAL E 1 67 ? 47.495 0.041 32.980 1.00 17.94 424 VAL E O 1
ATOM 3395 N N . ASN E 1 68 ? 46.724 -2.059 32.725 1.00 18.61 425 ASN E N 1
ATOM 3396 C CA . ASN E 1 68 ? 46.030 -2.151 34.010 1.00 20.47 425 ASN E CA 1
ATOM 3397 C C . ASN E 1 68 ? 47.116 -2.383 35.069 1.00 19.77 425 ASN E C 1
ATOM 3398 O O . ASN E 1 68 ? 47.758 -3.413 35.062 1.00 20.99 425 ASN E O 1
ATOM 3403 N N . ILE E 1 69 ? 47.356 -1.406 35.941 1.00 17.08 426 ILE E N 1
ATOM 3404 C CA . ILE E 1 69 ? 48.465 -1.470 36.897 1.00 18.12 426 ILE E CA 1
ATOM 3405 C C . ILE E 1 69 ? 47.968 -1.799 38.318 1.00 15.77 426 ILE E C 1
ATOM 3406 O O . ILE E 1 69 ? 48.716 -1.737 39.307 1.00 17.08 426 ILE E O 1
ATOM 3411 N N . GLN E 1 70 ? 46.698 -2.174 38.430 1.00 21.73 427 GLN E N 1
ATOM 3412 C CA . GLN E 1 70 ? 46.134 -2.524 39.725 1.00 23.00 427 GLN E CA 1
ATOM 3413 C C . GLN E 1 70 ? 46.867 -3.739 40.320 1.00 23.90 427 GLN E C 1
ATOM 3414 O O . GLN E 1 70 ? 47.116 -4.728 39.627 1.00 23.75 427 GLN E O 1
ATOM 3420 N N . GLY E 1 71 ? 47.183 -3.646 41.617 1.00 24.23 428 GLY E N 1
ATOM 3421 C CA . GLY E 1 71 ? 48.075 -4.604 42.272 1.00 26.77 428 GLY E CA 1
ATOM 3422 C C . GLY E 1 71 ? 49.566 -4.625 41.921 1.00 21.65 428 GLY E C 1
ATOM 3423 O O . GLY E 1 71 ? 50.318 -5.406 42.488 1.00 24.31 428 GLY E O 1
ATOM 3424 N N . PHE E 1 72 ? 50.004 -3.791 40.986 1.00 20.32 429 PHE E N 1
ATOM 3425 C CA . PHE E 1 72 ? 51.393 -3.730 40.607 1.00 19.58 429 PHE E CA 1
ATOM 3426 C C . PHE E 1 72 ? 52.235 -3.257 41.788 1.00 20.77 429 PHE E C 1
ATOM 3427 O O . PHE E 1 72 ? 51.840 -2.380 42.554 1.00 22.86 429 PHE E O 1
ATOM 3435 N N . ALA E 1 73 ? 53.403 -3.857 41.910 1.00 22.02 430 ALA E N 1
ATOM 3436 C CA . ALA E 1 73 ? 54.373 -3.456 42.898 1.00 24.45 430 ALA E CA 1
ATOM 3437 C C . ALA E 1 73 ? 55.226 -2.309 42.325 1.00 22.24 430 ALA E C 1
ATOM 3438 O O . ALA E 1 73 ? 55.175 -2.014 41.128 1.00 20.46 430 ALA E O 1
ATOM 3440 N N . ASN E 1 74 ? 56.071 -1.726 43.168 1.00 23.46 431 ASN E N 1
ATOM 3441 C CA . ASN E 1 74 ? 56.900 -0.588 42.776 1.00 22.77 431 ASN E CA 1
ATOM 3442 C C . ASN E 1 74 ? 57.689 -0.855 41.496 1.00 21.44 431 ASN E C 1
ATOM 3443 O O . ASN E 1 74 ? 57.605 -0.065 40.580 1.00 21.85 431 ASN E O 1
ATOM 3448 N N . HIS E 1 75 ? 58.390 -1.987 41.439 1.00 20.97 432 HIS E N 1
ATOM 3449 C CA . HIS E 1 75 ? 59.224 -2.368 40.297 1.00 23.38 432 HIS E CA 1
ATOM 3450 C C . HIS E 1 75 ? 58.441 -2.388 38.977 1.00 21.50 432 HIS E C 1
ATOM 3451 O O . HIS E 1 75 ? 58.919 -1.872 37.965 1.00 19.35 432 HIS E O 1
ATOM 3458 N N . ASP E 1 76 ? 57.260 -3.005 38.990 1.00 23.81 433 ASP E N 1
ATOM 3459 C CA . ASP E 1 76 ? 56.408 -3.107 37.809 1.00 23.77 433 ASP E CA 1
ATOM 3460 C C . ASP E 1 76 ? 55.818 -1.766 37.389 1.00 16.51 433 ASP E C 1
ATOM 3461 O O . ASP E 1 76 ? 55.670 -1.484 36.182 1.00 16.81 433 ASP E O 1
ATOM 3466 N N . VAL E 1 77 ? 55.474 -0.924 38.360 1.00 16.78 434 VAL E N 1
ATOM 3467 C CA . VAL E 1 77 ? 55.044 0.413 37.980 1.00 20.47 434 VAL E CA 1
ATOM 3468 C C . VAL E 1 77 ? 56.200 1.150 37.286 1.00 15.84 434 VAL E C 1
ATOM 3469 O O . VAL E 1 77 ? 56.002 1.793 36.266 1.00 21.02 434 VAL E O 1
ATOM 3473 N N . VAL E 1 78 ? 57.387 1.073 37.849 1.00 18.51 435 VAL E N 1
ATOM 3474 C CA . VAL E 1 78 ? 58.570 1.676 37.203 1.00 16.50 435 VAL E CA 1
ATOM 3475 C C . VAL E 1 78 ? 58.769 1.161 35.767 1.00 19.14 435 VAL E C 1
ATOM 3476 O O . VAL E 1 78 ? 58.989 1.934 34.852 1.00 14.61 435 VAL E O 1
ATOM 3480 N N . GLU E 1 79 ? 58.675 -0.146 35.557 1.00 16.14 436 GLU E N 1
ATOM 3481 C CA . GLU E 1 79 ? 58.797 -0.708 34.197 1.00 18.02 436 GLU E CA 1
ATOM 3482 C C . GLU E 1 79 ? 57.820 -0.111 33.183 1.00 20.21 436 GLU E C 1
ATOM 3483 O O . GLU E 1 79 ? 58.210 0.186 32.043 1.00 19.01 436 GLU E O 1
ATOM 3489 N N . VAL E 1 80 ? 56.560 0.060 33.570 1.00 19.07 437 VAL E N 1
ATOM 3490 C CA . VAL E 1 80 ? 55.550 0.676 32.659 1.00 16.71 437 VAL E CA 1
ATOM 3491 C C . VAL E 1 80 ? 55.983 2.093 32.321 1.00 17.31 437 VAL E C 1
ATOM 3492 O O . VAL E 1 80 ? 55.957 2.502 31.170 1.00 23.21 437 VAL E O 1
ATOM 3496 N N . LEU E 1 81 ? 56.407 2.833 33.329 1.00 20.00 438 LEU E N 1
ATOM 3497 C CA . LEU E 1 81 ? 56.791 4.237 33.149 1.00 23.23 438 LEU E CA 1
ATOM 3498 C C . LEU E 1 81 ? 58.053 4.467 32.309 1.00 20.63 438 LEU E C 1
ATOM 3499 O O . LEU E 1 81 ? 58.235 5.552 31.747 1.00 25.52 438 LEU E O 1
ATOM 3504 N N . ARG E 1 82 ? 58.921 3.462 32.215 1.00 25.84 439 ARG E N 1
ATOM 3505 C CA . ARG E 1 82 ? 60.084 3.541 31.313 1.00 28.20 439 ARG E CA 1
ATOM 3506 C C . ARG E 1 82 ? 59.673 3.446 29.846 1.00 20.33 439 ARG E C 1
ATOM 3507 O O . ARG E 1 82 ? 60.473 3.721 28.979 1.00 27.20 439 ARG E O 1
ATOM 3515 N N . ASN E 1 83 ? 58.449 2.990 29.567 1.00 19.46 440 ASN E N 1
ATOM 3516 C CA . ASN E 1 83 ? 57.938 2.969 28.210 1.00 26.44 440 ASN E CA 1
ATOM 3517 C C . ASN E 1 83 ? 57.202 4.277 27.891 1.00 25.50 440 ASN E C 1
ATOM 3518 O O . ASN E 1 83 ? 56.700 4.434 26.785 1.00 28.12 440 ASN E O 1
ATOM 3523 N N . ALA E 1 84 ? 57.084 5.186 28.860 1.00 29.57 441 ALA E N 1
ATOM 3524 C CA . ALA E 1 84 ? 56.232 6.368 28.676 1.00 25.99 441 ALA E CA 1
ATOM 3525 C C . ALA E 1 84 ? 56.950 7.414 27.819 1.00 31.66 441 ALA E C 1
ATOM 3526 O O . ALA E 1 84 ? 58.186 7.586 27.866 1.00 33.50 441 ALA E O 1
ATOM 3528 N N . GLY E 1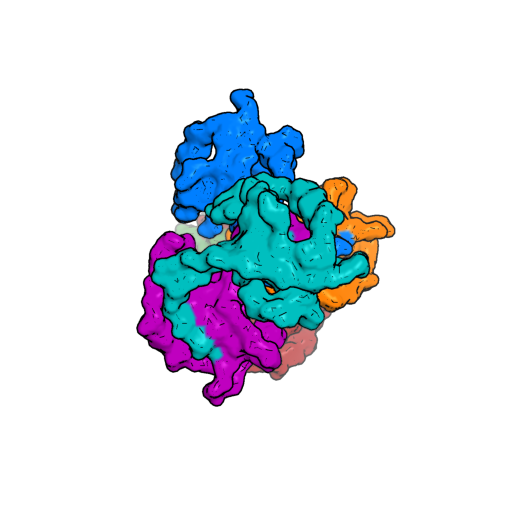 85 ? 56.168 8.078 26.988 1.00 28.38 442 GLY E N 1
ATOM 3529 C CA . GLY E 1 85 ? 56.696 9.042 26.040 1.00 29.69 442 GLY E CA 1
ATOM 3530 C C . GLY E 1 85 ? 56.287 10.444 26.399 1.00 27.05 442 GLY E C 1
ATOM 3531 O O . GLY E 1 85 ? 56.048 10.753 27.569 1.00 22.97 442 GLY E O 1
ATOM 3532 N N . GLN E 1 86 ? 56.218 11.308 25.393 1.00 28.92 443 GLN E N 1
ATOM 3533 C CA . GLN E 1 86 ? 55.802 12.701 25.593 1.00 28.32 443 GLN E CA 1
ATOM 3534 C C . GLN E 1 86 ? 54.372 12.795 26.011 1.00 26.23 443 GLN E C 1
ATOM 3535 O O . GLN E 1 86 ? 54.015 13.721 26.730 1.00 31.23 443 GLN E O 1
ATOM 3541 N N . VAL E 1 87 ? 53.552 11.843 25.556 1.00 17.38 444 VAL E N 1
ATOM 3542 C CA . VAL E 1 87 ? 52.138 11.812 25.873 1.00 20.16 444 VAL E CA 1
ATOM 3543 C C . VAL E 1 87 ? 51.821 10.603 26.766 1.00 21.67 444 VAL E C 1
ATOM 3544 O O . VAL E 1 87 ? 52.020 9.466 26.381 1.00 22.55 444 VAL E O 1
ATOM 3548 N N . VAL E 1 88 ? 51.385 10.881 27.986 1.00 16.96 445 VAL E N 1
ATOM 3549 C CA . VAL E 1 88 ? 51.073 9.850 28.964 1.00 17.47 445 VAL E CA 1
ATOM 3550 C C . VAL E 1 88 ? 49.584 9.842 29.297 1.00 17.12 445 VAL E C 1
ATOM 3551 O O . VAL E 1 88 ? 48.998 10.890 29.636 1.00 23.91 445 VAL E O 1
ATOM 3555 N N . HIS E 1 89 ? 48.976 8.658 29.218 1.00 20.15 446 HIS E N 1
ATOM 3556 C CA . HIS E 1 89 ? 47.544 8.487 29.453 1.00 18.26 446 HIS E CA 1
ATOM 3557 C C . HIS E 1 89 ? 47.419 7.752 30.759 1.00 19.65 446 HIS E C 1
ATOM 3558 O O . HIS E 1 89 ? 48.130 6.768 30.987 1.00 17.05 446 HIS E O 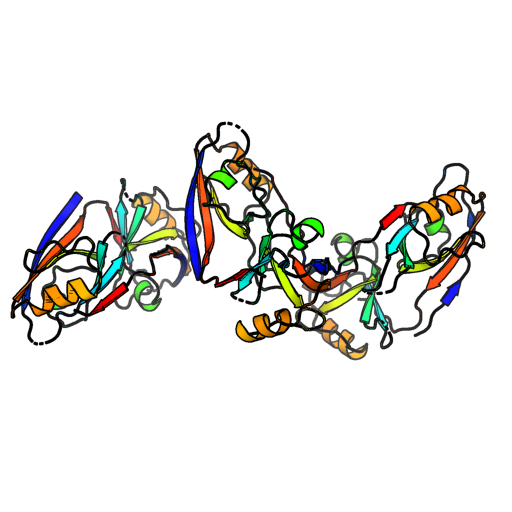1
ATOM 3565 N N . LEU E 1 90 ? 46.552 8.269 31.630 1.00 16.74 447 LEU E N 1
ATOM 3566 C CA . LEU E 1 90 ? 46.294 7.727 32.980 1.00 15.66 447 LEU E CA 1
ATOM 3567 C C . LEU E 1 90 ? 44.788 7.561 33.163 1.00 15.17 447 LEU E C 1
ATOM 3568 O O . LEU E 1 90 ? 44.000 8.378 32.641 1.00 16.04 447 LEU E O 1
ATOM 3573 N N . THR E 1 91 ? 44.393 6.475 33.828 1.00 17.56 448 THR E N 1
ATOM 3574 C CA . THR E 1 91 ? 43.010 6.332 34.291 1.00 16.29 448 THR E CA 1
ATOM 3575 C C . THR E 1 91 ? 43.084 6.483 35.817 1.00 18.04 448 THR E C 1
ATOM 3576 O O . THR E 1 91 ? 43.886 5.824 36.476 1.00 17.93 448 THR E O 1
ATOM 3580 N N . LEU E 1 92 ? 42.268 7.382 36.347 1.00 12.50 449 LEU E N 1
ATOM 3581 C CA . LEU E 1 92 ? 42.185 7.606 37.789 1.00 16.75 449 LEU E CA 1
ATOM 3582 C C . LEU E 1 92 ? 40.792 7.388 38.315 1.00 14.30 449 LEU E C 1
ATOM 3583 O O . LEU E 1 92 ? 39.807 7.547 37.575 1.00 16.37 449 LEU E O 1
ATOM 3588 N N . VAL E 1 93 ? 40.728 7.087 39.613 1.00 19.65 450 VAL E N 1
ATOM 3589 C CA . VAL E 1 93 ? 39.488 6.857 40.300 1.00 20.90 450 VAL E CA 1
ATOM 3590 C C . VAL E 1 93 ? 39.443 7.771 41.511 1.00 18.87 450 VAL E C 1
ATOM 3591 O O . VAL E 1 93 ? 40.391 7.865 42.266 1.00 17.12 450 VAL E O 1
ATOM 3595 N N . ARG E 1 94 ? 38.312 8.443 41.699 1.00 20.65 451 ARG E N 1
ATOM 3596 C CA . ARG E 1 94 ? 38.145 9.394 42.780 1.00 20.26 451 ARG E CA 1
ATOM 3597 C C . ARG E 1 94 ? 36.838 9.060 43.450 1.00 20.97 451 ARG E C 1
ATOM 3598 O O . ARG E 1 94 ? 35.858 8.746 42.773 1.00 18.30 451 ARG E O 1
ATOM 3606 N N . ARG E 1 95 ? 36.812 9.189 44.769 1.00 18.85 452 ARG E N 1
ATOM 3607 C CA . ARG E 1 95 ? 35.582 9.109 45.524 1.00 22.97 452 ARG E CA 1
ATOM 3608 C C . ARG E 1 95 ? 34.837 10.449 45.383 1.00 22.70 452 ARG E C 1
ATOM 3609 O O . ARG E 1 95 ? 35.423 11.512 45.468 1.00 20.02 452 ARG E O 1
ATOM 3617 N N . GLY E 1 96 ? 33.543 10.402 45.159 1.00 21.38 453 GLY E N 1
ATOM 3618 C CA . GLY E 1 96 ? 32.755 11.601 45.155 1.00 23.32 453 GLY E CA 1
ATOM 3619 C C . GLY E 1 96 ? 31.541 11.458 46.015 1.00 27.64 453 GLY E C 1
ATOM 3620 O O . GLY E 1 96 ? 31.314 10.415 46.652 1.00 20.90 453 GLY E O 1
ATOM 3621 N N . GLY E 1 97 ? 30.738 12.509 45.978 1.00 27.03 454 GLY E N 1
ATOM 3622 C CA . GLY E 1 97 ? 29.591 12.638 46.843 1.00 32.05 454 GLY E CA 1
ATOM 3623 C C . GLY E 1 97 ? 30.099 13.216 48.143 1.00 31.00 454 GLY E C 1
ATOM 3624 O O . GLY E 1 97 ? 31.207 13.795 48.214 1.00 41.07 454 GLY E O 1
ATOM 3625 N N . GLY E 1 98 ? 29.296 13.053 49.166 1.00 30.18 455 GLY E N 1
ATOM 3626 C CA . GLY E 1 98 ? 29.664 13.547 50.470 1.00 27.66 455 GLY E CA 1
ATOM 3627 C C . GLY E 1 98 ? 29.121 14.957 50.639 1.00 22.63 455 GLY E C 1
ATOM 3628 O O . GLY E 1 98 ? 28.673 15.607 49.689 1.00 21.83 455 GLY E O 1
ATOM 3629 N N . TRP E 1 99 ? 29.142 15.415 51.875 1.00 23.78 456 TRP E N 1
ATOM 3630 C CA . TRP E 1 99 ? 28.939 16.798 52.142 1.00 23.52 456 TRP E CA 1
ATOM 3631 C C . TRP E 1 99 ? 30.293 17.514 52.192 1.00 20.13 456 TRP E C 1
ATOM 3632 O O . TRP E 1 99 ? 31.327 16.915 52.491 1.00 22.42 456 TRP E O 1
ATOM 3643 N N . PHE E 1 100 ? 30.262 18.801 51.877 1.00 23.25 457 PHE E N 1
ATOM 3644 C CA . PHE E 1 100 ? 31.462 19.635 51.921 1.00 23.24 457 PHE E CA 1
ATOM 3645 C C . PHE E 1 100 ? 31.273 20.881 52.761 1.00 24.76 457 PHE E C 1
ATOM 3646 O O . PHE E 1 100 ? 30.217 21.540 52.714 1.00 22.53 457 PHE E O 1
ATOM 3654 N N . LEU E 1 101 ? 32.320 21.200 53.513 1.00 17.83 458 LEU E N 1
ATOM 3655 C CA . LEU E 1 101 ? 32.397 22.444 54.281 1.00 21.20 458 LEU E CA 1
ATOM 3656 C C . LEU E 1 101 ? 33.750 23.080 54.052 1.00 18.54 458 LEU E C 1
ATOM 3657 O O . LEU E 1 101 ? 34.776 22.418 54.085 1.00 17.58 458 LEU E O 1
ATOM 3662 N N . ASP E 1 102 ? 33.735 24.379 53.863 1.00 16.19 459 ASP E N 1
ATOM 3663 C CA . ASP E 1 102 ? 34.959 25.184 53.939 1.00 18.00 459 ASP E CA 1
ATOM 3664 C C . ASP E 1 102 ? 35.044 25.771 55.341 1.00 23.61 459 ASP E C 1
ATOM 3665 O O . ASP E 1 102 ? 34.203 26.576 55.734 1.00 22.78 459 ASP E O 1
ATOM 3670 N N . ILE E 1 103 ? 36.036 25.315 56.101 1.00 18.06 460 ILE E N 1
ATOM 3671 C CA . ILE E 1 103 ? 36.213 25.734 57.483 1.00 19.35 460 ILE E CA 1
ATOM 3672 C C . ILE E 1 103 ? 37.520 26.519 57.681 1.00 24.67 460 ILE E C 1
ATOM 3673 O O . ILE E 1 103 ? 37.699 27.065 58.779 1.00 19.10 460 ILE E O 1
ATOM 3679 N N . SER F 1 2 ? 53.324 -0.243 55.739 1.00 51.99 359 SER F N 1
ATOM 3680 C CA . SER F 1 2 ? 52.181 0.691 55.913 1.00 46.47 359 SER F CA 1
ATOM 3681 C C . SER F 1 2 ? 51.774 0.812 57.383 1.00 45.63 359 SER F C 1
ATOM 3682 O O . SER F 1 2 ? 51.796 -0.147 58.109 1.00 43.75 359 SER F O 1
ATOM 3685 N N . HIS F 1 3 ? 51.369 2.006 57.785 1.00 42.64 360 HIS F N 1
ATOM 3686 C CA . HIS F 1 3 ? 50.863 2.265 59.142 1.00 36.48 360 HIS F CA 1
ATOM 3687 C C . HIS F 1 3 ? 49.993 3.520 59.152 1.00 31.08 360 HIS F C 1
ATOM 3688 O O . HIS F 1 3 ? 49.901 4.240 58.152 1.00 34.20 360 HIS F O 1
ATOM 3695 N N . MET F 1 4 ? 49.348 3.748 60.299 1.00 23.52 361 MET F N 1
ATOM 3696 C CA A MET F 1 4 ? 48.496 4.878 60.557 0.50 27.75 361 MET F CA 1
ATOM 3697 C CA B MET F 1 4 ? 48.549 4.924 60.495 0.50 25.58 361 MET F CA 1
ATOM 3698 C C . MET F 1 4 ? 49.256 5.797 61.515 1.00 27.21 361 MET F C 1
ATOM 3699 O O . MET F 1 4 ? 49.920 5.309 62.442 1.00 32.50 361 MET F O 1
ATOM 3708 N N . GLU F 1 5 ? 49.155 7.104 61.302 1.00 23.14 362 GLU F N 1
ATOM 3709 C CA . GLU F 1 5 ? 49.773 8.107 62.156 1.00 26.29 362 GLU F CA 1
ATOM 3710 C C . GLU F 1 5 ? 48.658 8.953 62.708 1.00 25.11 362 GLU F C 1
ATOM 3711 O O . GLU F 1 5 ? 47.835 9.425 61.941 1.00 26.64 362 GLU F O 1
ATOM 3717 N N . THR F 1 6 ? 48.602 9.108 64.020 1.00 20.92 363 THR F N 1
ATOM 3718 C CA . THR F 1 6 ? 47.636 10.004 64.664 1.00 23.03 363 THR F CA 1
ATOM 3719 C C . THR F 1 6 ? 48.376 11.210 65.213 1.00 21.73 363 THR F C 1
ATOM 3720 O O . THR F 1 6 ? 49.357 11.059 65.949 1.00 23.07 363 THR F O 1
ATOM 3724 N N . TYR F 1 7 ? 47.940 12.413 64.851 1.00 25.71 364 TYR F N 1
ATOM 3725 C CA . TYR F 1 7 ? 48.676 13.587 65.274 1.00 26.83 364 TYR F CA 1
ATOM 3726 C C . TYR F 1 7 ? 47.702 14.684 65.671 1.00 32.07 364 TYR F C 1
ATOM 3727 O O . TYR F 1 7 ? 46.528 14.680 65.257 1.00 24.82 364 TYR F O 1
ATOM 3736 N N . ASN F 1 8 ? 48.198 15.579 66.521 1.00 29.46 365 ASN F N 1
ATOM 3737 C CA . ASN F 1 8 ? 47.448 16.724 67.018 1.00 27.42 365 ASN F CA 1
ATOM 3738 C C . ASN F 1 8 ? 48.066 17.970 66.471 1.00 32.70 365 ASN F C 1
ATOM 3739 O O . ASN F 1 8 ? 49.305 18.098 66.407 1.00 34.14 365 ASN F O 1
ATOM 3744 N N . VAL F 1 9 ? 47.218 18.887 66.028 1.00 28.46 366 VAL F N 1
ATOM 3745 C CA A VAL F 1 9 ? 47.686 20.167 65.538 0.50 29.92 366 VAL F CA 1
ATOM 3746 C CA B VAL F 1 9 ? 47.686 20.176 65.525 0.50 28.38 366 VAL F CA 1
ATOM 3747 C C . VAL F 1 9 ? 46.902 21.284 66.224 1.00 29.79 366 VAL F C 1
ATOM 3748 O O . VAL F 1 9 ? 45.747 21.117 66.591 1.00 24.95 366 VAL F O 1
ATOM 3755 N N . GLU F 1 10 ? 47.561 22.412 66.396 1.00 27.83 367 GLU F N 1
ATOM 3756 C CA . GLU F 1 10 ? 46.976 23.589 66.950 1.00 33.44 367 GLU F CA 1
ATOM 3757 C C . GLU F 1 10 ? 47.031 24.657 65.863 1.00 27.23 367 GLU F C 1
ATOM 3758 O O . GLU F 1 10 ? 48.113 25.104 65.507 1.00 30.55 367 GLU F O 1
ATOM 3764 N N . LEU F 1 11 ? 45.871 25.064 65.350 1.00 29.34 368 LEU F N 1
ATOM 3765 C CA . LEU F 1 11 ? 45.774 26.112 64.332 1.00 33.21 368 LEU F CA 1
ATOM 3766 C C . LEU F 1 11 ? 45.319 27.421 64.966 1.00 33.26 368 LEU F C 1
ATOM 3767 O O . LEU F 1 11 ? 44.249 27.496 65.556 1.00 34.82 368 LEU F O 1
ATOM 3772 N N . VAL F 1 12 ? 46.142 28.445 64.830 1.00 36.84 369 VAL F N 1
ATOM 3773 C CA . VAL F 1 12 ? 45.827 29.757 65.340 1.00 45.18 369 VAL F CA 1
ATOM 3774 C C . VAL F 1 12 ? 44.943 30.443 64.300 1.00 44.72 369 VAL F C 1
ATOM 3775 O O . VAL F 1 12 ? 45.251 30.477 63.106 1.00 45.49 369 VAL F O 1
ATOM 3779 N N . ARG F 1 13 ? 43.797 30.906 64.766 1.00 43.72 370 ARG F N 1
ATOM 3780 C CA . ARG F 1 13 ? 42.822 31.583 63.955 1.00 53.44 370 ARG F CA 1
ATOM 3781 C C . ARG F 1 13 ? 42.853 33.060 64.410 1.00 61.33 370 ARG F C 1
ATOM 3782 O O . ARG F 1 13 ? 43.801 33.493 65.077 1.00 61.71 370 ARG F O 1
ATOM 3790 N N . LYS F 1 14 ? 41.845 33.830 64.014 1.00 67.92 371 LYS F N 1
ATOM 3791 C CA . LYS F 1 14 ? 41.550 35.143 64.600 1.00 69.60 371 LYS F CA 1
ATOM 3792 C C . LYS F 1 14 ? 40.043 35.315 64.425 1.00 68.45 371 LYS F C 1
ATOM 3793 O O . LYS F 1 14 ? 39.399 34.471 63.778 1.00 60.42 371 LYS F O 1
ATOM 3799 N N . ASP F 1 15 ? 39.470 36.374 64.992 1.00 68.15 372 ASP F N 1
ATOM 3800 C CA . ASP F 1 15 ? 38.028 36.591 64.867 1.00 70.75 372 ASP F CA 1
ATOM 3801 C C . ASP F 1 15 ? 37.612 36.622 63.385 1.00 67.65 372 ASP F C 1
ATOM 3802 O O . ASP F 1 15 ? 38.299 37.215 62.549 1.00 67.21 372 ASP F O 1
ATOM 3807 N N . GLY F 1 16 ? 36.528 35.911 63.065 1.00 66.94 373 GLY F N 1
ATOM 3808 C CA . GLY F 1 16 ? 35.965 35.859 61.701 1.00 62.97 373 GLY F CA 1
ATOM 3809 C C . GLY F 1 16 ? 36.832 35.268 60.589 1.00 61.03 373 GLY F C 1
ATOM 3810 O O . GLY F 1 16 ? 36.483 35.365 59.410 1.00 60.99 373 GLY F O 1
ATOM 3811 N N . GLN F 1 17 ? 37.946 34.642 60.957 1.00 57.20 374 GLN F N 1
ATOM 3812 C CA . GLN F 1 17 ? 38.914 34.110 59.996 1.00 50.72 374 GLN F CA 1
ATOM 3813 C C . GLN F 1 17 ? 38.735 32.601 59.970 1.00 43.10 374 GLN F C 1
ATOM 3814 O O . GLN F 1 17 ? 38.482 31.990 61.000 1.00 46.21 374 GLN F O 1
ATOM 3820 N N . SER F 1 18 ? 38.837 31.998 58.795 1.00 38.56 375 SER F N 1
ATOM 3821 C CA . SER F 1 18 ? 38.663 30.554 58.680 1.00 35.69 375 SER F CA 1
ATOM 3822 C C . SER F 1 18 ? 40.019 29.844 58.753 1.00 33.00 375 SER F C 1
ATOM 3823 O O . SER F 1 18 ? 41.073 30.476 58.775 1.00 31.41 375 SER F O 1
ATOM 3826 N N . LEU F 1 19 ? 39.976 28.525 58.855 1.00 23.94 376 LEU F N 1
ATOM 3827 C CA . LEU F 1 19 ? 41.176 27.727 58.982 1.00 20.79 376 LEU F CA 1
ATOM 3828 C C . LEU F 1 19 ? 41.849 27.484 57.622 1.00 17.71 376 LEU F C 1
ATOM 3829 O O . LEU F 1 19 ? 43.064 27.282 57.542 1.00 21.20 376 LEU F O 1
ATOM 3834 N N . GLY F 1 20 ? 41.047 27.522 56.571 1.00 18.60 377 GLY F N 1
ATOM 3835 C CA . GLY F 1 20 ? 41.498 27.237 55.194 1.00 20.10 377 GLY F CA 1
ATOM 3836 C C . GLY F 1 20 ? 41.490 25.796 54.762 1.00 17.63 377 GLY F C 1
ATOM 3837 O O . GLY F 1 20 ? 42.286 25.400 53.914 1.00 20.68 377 GLY F O 1
ATOM 3838 N N . ILE F 1 21 ? 40.635 24.981 55.397 1.00 18.84 378 ILE F N 1
ATOM 3839 C CA . ILE F 1 21 ? 40.478 23.571 55.054 1.00 18.21 378 ILE F CA 1
ATOM 3840 C C . ILE F 1 21 ? 39.093 23.314 54.431 1.00 21.57 378 ILE F C 1
ATOM 3841 O O . ILE F 1 21 ? 38.076 23.723 54.985 1.00 22.30 378 ILE F O 1
ATOM 3846 N N . ARG F 1 22 ? 39.059 22.638 53.290 1.00 20.51 379 ARG F N 1
ATOM 3847 C CA . ARG F 1 22 ? 37.805 22.061 52.789 1.00 20.80 379 ARG F CA 1
ATOM 3848 C C . ARG F 1 22 ? 37.736 20.634 53.300 1.00 16.47 379 ARG F C 1
ATOM 3849 O O . ARG F 1 22 ? 38.673 19.856 53.100 1.00 19.64 379 ARG F O 1
ATOM 3857 N N . ILE F 1 23 ? 36.640 20.323 53.984 1.00 18.89 380 ILE F N 1
ATOM 3858 C CA . ILE F 1 23 ? 36.424 18.987 54.511 1.00 18.48 380 ILE F CA 1
ATOM 3859 C C . ILE F 1 23 ? 35.264 18.322 53.784 1.00 15.45 380 ILE F C 1
ATOM 3860 O O . ILE F 1 23 ? 34.352 18.978 53.353 1.00 18.25 380 ILE F O 1
ATOM 3865 N N . VAL F 1 24 ? 35.343 17.010 53.657 1.00 21.86 381 VAL F N 1
ATOM 3866 C CA . VAL F 1 24 ? 34.296 16.197 53.057 1.00 22.52 381 VAL F CA 1
ATOM 3867 C C . VAL F 1 24 ? 33.857 15.153 54.089 1.00 21.56 381 VAL F C 1
ATOM 3868 O O . VAL F 1 24 ? 34.696 14.569 54.788 1.00 20.40 381 VAL F O 1
ATOM 3872 N N . GLY F 1 25 ? 32.540 14.978 54.198 1.00 20.56 382 GLY F N 1
ATOM 3873 C CA . GLY F 1 25 ? 31.941 13.991 55.092 1.00 21.15 382 GLY F CA 1
ATOM 3874 C C . GLY F 1 25 ? 31.232 12.886 54.357 1.00 22.06 382 GLY F C 1
ATOM 3875 O O . GLY F 1 25 ? 30.308 13.144 53.553 1.00 25.02 382 GLY F O 1
ATOM 3876 N N . TYR F 1 26 ? 31.660 11.645 54.638 1.00 23.22 383 TYR F N 1
ATOM 3877 C CA . TYR F 1 26 ? 31.044 10.450 54.065 1.00 28.86 383 TYR F CA 1
ATOM 3878 C C . TYR F 1 26 ? 30.315 9.631 55.123 1.00 32.42 383 TYR F C 1
ATOM 3879 O O . TYR F 1 26 ? 30.875 9.314 56.183 1.00 27.85 383 TYR F O 1
ATOM 3888 N N . VAL F 1 27 ? 29.055 9.306 54.829 1.00 41.63 384 VAL F N 1
ATOM 3889 C CA . VAL F 1 27 ? 28.210 8.569 55.767 1.00 48.46 384 VAL F CA 1
ATOM 3890 C C . VAL F 1 27 ? 28.479 7.063 55.720 1.00 50.99 384 VAL F C 1
ATOM 3891 O O . VAL F 1 27 ? 28.131 6.336 56.666 1.00 51.29 384 VAL F O 1
ATOM 3895 N N . GLY F 1 28 ? 29.117 6.589 54.649 1.00 53.33 385 GLY F N 1
ATOM 3896 C CA . GLY F 1 28 ? 29.426 5.161 54.543 1.00 62.06 385 GLY F CA 1
ATOM 3897 C C . GLY F 1 28 ? 30.481 4.769 53.525 1.00 66.63 385 GLY F C 1
ATOM 3898 O O . GLY F 1 28 ? 30.826 5.552 52.639 1.00 70.99 385 GLY F O 1
ATOM 3899 N N . THR F 1 29 ? 30.957 3.532 53.669 1.00 69.09 386 THR F N 1
ATOM 3900 C CA . THR F 1 29 ? 31.981 2.900 52.821 1.00 69.30 386 THR F CA 1
ATOM 3901 C C . THR F 1 29 ? 31.822 3.081 51.305 1.00 70.15 386 THR F C 1
ATOM 3902 O O . THR F 1 29 ? 30.703 3.012 50.779 1.00 69.45 386 THR F O 1
ATOM 3906 N N . SER F 1 30 ? 32.954 3.282 50.618 1.00 69.58 387 SER F N 1
ATOM 3907 C CA . SER F 1 30 ? 33.053 3.095 49.155 1.00 70.09 387 SER F CA 1
ATOM 3908 C C . SER F 1 30 ? 32.370 1.794 48.729 1.00 73.16 387 SER F C 1
ATOM 3909 O O . SER F 1 30 ? 32.659 0.724 49.276 1.00 73.16 387 SER F O 1
ATOM 3912 N N . ALA F 1 35 ? 35.316 3.810 53.285 1.00 43.12 392 ALA F N 1
ATOM 3913 C CA . ALA F 1 35 ? 35.372 4.078 54.750 1.00 46.18 392 ALA F CA 1
ATOM 3914 C C . ALA F 1 35 ? 34.655 5.376 55.110 1.00 43.57 392 ALA F C 1
ATOM 3915 O O . ALA F 1 35 ? 34.885 6.394 54.478 1.00 43.53 392 ALA F O 1
ATOM 3917 N N . SER F 1 36 ? 33.793 5.352 56.128 1.00 41.55 393 SER F N 1
ATOM 3918 C CA . SER F 1 36 ? 33.081 6.571 56.551 1.00 39.83 393 SER F CA 1
ATOM 3919 C C . SER F 1 36 ? 34.003 7.539 57.310 1.00 34.40 393 SER F C 1
ATOM 3920 O O . SER F 1 36 ? 35.108 7.174 57.717 1.00 40.15 393 SER F O 1
ATOM 3923 N N . GLY F 1 37 ? 33.560 8.778 57.492 1.00 27.06 394 GLY F N 1
ATOM 3924 C CA . GLY F 1 37 ? 34.335 9.763 58.224 1.00 28.34 394 GLY F CA 1
ATOM 3925 C C . GLY F 1 37 ? 34.439 11.120 57.556 1.00 24.06 394 GLY F C 1
ATOM 3926 O O . GLY F 1 37 ? 33.900 11.320 56.452 1.00 22.78 394 GLY F O 1
ATOM 3927 N N . ILE F 1 38 ? 35.191 12.013 58.223 1.00 23.98 395 ILE F N 1
ATOM 3928 C CA . ILE F 1 38 ? 35.406 13.408 57.822 1.00 22.91 395 ILE F CA 1
ATOM 3929 C C . ILE F 1 38 ? 36.880 13.580 57.449 1.00 24.40 395 ILE F C 1
ATOM 3930 O O . ILE F 1 38 ? 37.779 13.219 58.219 1.00 22.31 395 ILE F O 1
ATOM 3935 N N . TYR F 1 39 ? 37.122 14.062 56.225 1.00 25.05 396 TYR F N 1
ATOM 3936 C CA . TYR F 1 39 ? 38.441 14.036 55.616 1.00 23.63 396 TYR F CA 1
ATOM 3937 C C . TYR F 1 39 ? 38.772 15.396 55.084 1.00 22.58 396 TYR F C 1
ATOM 3938 O O . TYR F 1 39 ? 37.880 16.173 54.729 1.00 20.93 396 TYR F O 1
ATOM 3947 N N . VAL F 1 40 ? 40.073 15.685 55.060 1.00 19.12 397 VAL F N 1
ATOM 3948 C CA . VAL F 1 40 ? 40.592 16.847 54.364 1.00 20.46 397 VAL F CA 1
ATOM 3949 C C . VAL F 1 40 ? 40.554 16.642 52.857 1.00 21.20 397 VAL F C 1
ATOM 3950 O O . VAL F 1 40 ? 41.249 15.776 52.291 1.00 23.92 397 VAL F O 1
ATOM 3954 N N . LYS F 1 41 ? 39.734 17.472 52.218 1.00 21.97 398 LYS F N 1
ATOM 3955 C CA . LYS F 1 41 ? 39.562 17.427 50.780 1.00 25.16 398 LYS F CA 1
ATOM 3956 C C . LYS F 1 41 ? 40.666 18.265 50.122 1.00 21.04 398 LYS F C 1
ATOM 3957 O O . LYS F 1 41 ? 41.291 17.835 49.151 1.00 21.41 398 LYS F O 1
ATOM 3963 N N . SER F 1 42 ? 40.887 19.467 50.656 1.00 21.04 399 SER F N 1
ATOM 3964 C CA . SER F 1 42 ? 41.852 20.410 50.105 1.00 21.68 399 SER F CA 1
ATOM 3965 C C . SER F 1 42 ? 42.244 21.445 51.149 1.00 22.81 399 SER F C 1
ATOM 3966 O O . SER F 1 42 ? 41.556 21.609 52.190 1.00 23.16 399 SER F O 1
ATOM 3969 N N . ILE F 1 43 ? 43.334 22.150 50.853 1.00 22.31 400 ILE F N 1
ATOM 3970 C CA . ILE F 1 43 ? 43.873 23.202 51.730 1.00 20.40 400 ILE F CA 1
ATOM 3971 C C . ILE F 1 43 ? 44.022 24.487 50.916 1.00 23.42 400 ILE F C 1
ATOM 3972 O O . ILE F 1 43 ? 44.642 24.474 49.848 1.00 23.54 400 ILE F O 1
ATOM 3977 N N . ILE F 1 44 ? 43.480 25.599 51.418 1.00 21.81 401 ILE F N 1
ATOM 3978 C CA . ILE F 1 44 ? 43.605 26.892 50.740 1.00 21.59 401 ILE F CA 1
ATOM 3979 C C . ILE F 1 44 ? 45.068 27.338 50.870 1.00 21.38 401 ILE F C 1
ATOM 3980 O O . ILE F 1 44 ? 45.601 27.397 51.989 1.00 21.90 401 ILE F O 1
ATOM 3985 N N . PRO F 1 45 ? 45.740 27.587 49.733 1.00 24.00 402 PRO F N 1
ATOM 3986 C CA . PRO F 1 45 ? 47.095 28.140 49.860 1.00 25.77 402 PRO F CA 1
ATOM 3987 C C . PRO F 1 45 ? 47.102 29.516 50.523 1.00 24.28 402 PRO F C 1
ATOM 3988 O O . PRO F 1 45 ? 46.249 30.368 50.233 1.00 23.62 402 PRO F O 1
ATOM 3992 N N . GLY F 1 46 ? 48.043 29.708 51.431 1.00 24.53 403 GLY F N 1
ATOM 3993 C CA . GLY F 1 46 ? 48.158 30.947 52.200 1.00 26.65 403 GLY F CA 1
ATOM 3994 C C . GLY F 1 46 ? 47.352 30.947 53.483 1.00 23.21 403 GLY F C 1
ATOM 3995 O O . GLY F 1 46 ? 47.473 31.865 54.276 1.00 22.71 403 GLY F O 1
ATOM 3996 N N . SER F 1 47 ? 46.519 29.933 53.692 1.00 22.29 404 SER F N 1
ATOM 3997 C CA . SER F 1 47 ? 45.698 29.833 54.909 1.00 21.37 404 SER F CA 1
ATOM 3998 C C . SER F 1 47 ? 46.471 29.441 56.180 1.00 22.90 404 SER F C 1
ATOM 3999 O O . SER F 1 47 ? 47.638 29.087 56.106 1.00 24.93 404 SER F O 1
ATOM 4002 N N . ALA F 1 48 ? 45.801 29.484 57.341 1.00 25.75 405 ALA F N 1
ATOM 4003 C CA . ALA F 1 48 ? 46.390 29.021 58.610 1.00 25.96 405 ALA F CA 1
ATOM 4004 C C . ALA F 1 48 ? 46.816 27.565 58.478 1.00 25.31 405 ALA F C 1
ATOM 4005 O O . ALA F 1 48 ? 47.932 27.163 58.869 1.00 25.12 405 ALA F O 1
ATOM 4007 N N . ALA F 1 49 ? 45.936 26.768 57.881 1.00 23.62 406 ALA F N 1
ATOM 4008 C CA . ALA F 1 49 ? 46.217 25.368 57.701 1.00 20.95 406 ALA F CA 1
ATOM 4009 C C . ALA F 1 49 ? 47.436 25.149 56.801 1.00 20.56 406 ALA F C 1
ATOM 4010 O O . ALA F 1 49 ? 48.189 24.206 56.979 1.00 24.55 406 ALA F O 1
ATOM 4012 N N . TYR F 1 50 ? 47.624 26.020 55.815 1.00 26.71 407 TYR F N 1
ATOM 4013 C CA . TYR F 1 50 ? 48.722 25.870 54.889 1.00 25.63 407 TYR F CA 1
ATOM 4014 C C . TYR F 1 50 ? 50.038 26.214 55.609 1.00 27.73 407 TYR F C 1
ATOM 4015 O O . TYR F 1 50 ? 51.001 25.450 55.583 1.00 27.74 407 TYR F O 1
ATOM 4024 N N . HIS F 1 51 ? 50.042 27.339 56.294 1.00 30.36 408 HIS F N 1
ATOM 4025 C CA . HIS F 1 51 ? 51.232 27.822 56.973 1.00 35.50 408 HIS F CA 1
ATOM 4026 C C . HIS F 1 51 ? 51.619 26.951 58.177 1.00 39.00 408 HIS F C 1
ATOM 4027 O O . HIS F 1 51 ? 52.788 26.891 58.555 1.00 34.03 408 HIS F O 1
ATOM 4034 N N . ASN F 1 52 ? 50.648 26.276 58.778 1.00 37.47 409 ASN F N 1
ATOM 4035 C CA . ASN F 1 52 ? 50.952 25.282 59.805 1.00 35.00 409 ASN F CA 1
ATOM 4036 C C . ASN F 1 52 ? 51.782 24.116 59.252 1.00 33.16 409 ASN F C 1
ATOM 4037 O O . ASN F 1 52 ? 52.688 23.631 59.924 1.00 36.75 409 ASN F O 1
ATOM 4042 N N . GLY F 1 53 ? 51.462 23.663 58.040 1.00 32.68 410 GLY F N 1
ATOM 4043 C CA . GLY F 1 53 ? 52.321 22.769 57.287 1.00 34.99 410 GLY F CA 1
ATOM 4044 C C . GLY F 1 53 ? 52.174 21.282 57.558 1.00 37.25 410 GLY F C 1
ATOM 4045 O O . GLY F 1 53 ? 52.627 20.452 56.770 1.00 38.81 410 GLY F O 1
ATOM 4046 N N . HIS F 1 54 ? 51.542 20.947 58.673 1.00 38.61 411 HIS F N 1
ATOM 4047 C CA . HIS F 1 54 ? 51.383 19.567 59.083 1.00 40.75 411 HIS F CA 1
ATOM 4048 C C . HIS F 1 54 ? 50.215 18.838 58.408 1.00 40.39 411 HIS F C 1
ATOM 4049 O O . HIS F 1 54 ? 50.351 17.659 58.081 1.00 35.09 411 HIS F O 1
ATOM 4056 N N . ILE F 1 55 ? 49.098 19.541 58.174 1.00 33.43 412 ILE F N 1
ATOM 4057 C CA . ILE F 1 55 ? 47.884 18.949 57.585 1.00 28.45 412 ILE F CA 1
ATOM 4058 C C . ILE F 1 55 ? 48.046 18.569 56.080 1.00 33.12 412 ILE F C 1
ATOM 4059 O O . ILE F 1 55 ? 48.532 19.377 55.275 1.00 32.99 412 ILE F O 1
ATOM 4064 N N . GLN F 1 56 ? 47.630 17.343 55.729 1.00 25.24 413 GLN F N 1
ATOM 4065 C CA . GLN F 1 56 ? 47.621 16.845 54.348 1.00 28.77 413 GLN F CA 1
ATOM 4066 C C . GLN F 1 56 ? 46.242 16.404 53.876 1.00 29.02 413 GLN F C 1
ATOM 4067 O O . GLN F 1 56 ? 45.371 16.048 54.673 1.00 26.46 413 GLN F O 1
ATOM 4073 N N . VAL F 1 57 ? 46.036 16.494 52.556 1.00 29.47 414 VAL F N 1
ATOM 4074 C CA . VAL F 1 57 ? 44.883 15.916 51.907 1.00 24.10 414 VAL F CA 1
ATOM 4075 C C . VAL F 1 57 ? 44.658 14.449 52.258 1.00 29.33 414 VAL F C 1
ATOM 4076 O O . VAL F 1 57 ? 45.578 13.629 52.237 1.00 30.68 414 VAL F O 1
ATOM 4080 N N . ASN F 1 58 ? 43.400 14.163 52.597 1.00 23.71 415 ASN F N 1
ATOM 4081 C CA . ASN F 1 58 ? 42.876 12.858 52.939 1.00 23.11 415 ASN F CA 1
ATOM 4082 C C . ASN F 1 58 ? 43.240 12.455 54.369 1.00 21.47 415 ASN F C 1
ATOM 4083 O O . ASN F 1 58 ? 43.006 11.326 54.776 1.00 24.87 415 ASN F O 1
ATOM 4088 N N . ASP F 1 59 ? 43.821 13.370 55.139 1.00 24.14 416 ASP F N 1
ATOM 4089 C CA . ASP F 1 59 ? 43.864 13.182 56.610 1.00 25.53 416 ASP F CA 1
ATOM 4090 C C . ASP F 1 59 ? 42.436 13.113 57.104 1.00 21.95 416 ASP F C 1
ATOM 4091 O O . ASP F 1 59 ? 41.566 13.835 56.617 1.00 22.74 416 ASP F O 1
ATOM 4096 N N . LYS F 1 60 ? 42.210 12.226 58.068 1.00 21.10 417 LYS F N 1
ATOM 4097 C CA . LYS F 1 60 ? 40.917 12.041 58.666 1.00 24.28 417 LYS F CA 1
ATOM 4098 C C . LYS F 1 60 ? 40.878 12.833 59.991 1.00 24.82 417 LYS F C 1
ATOM 4099 O O . LYS F 1 60 ? 41.702 12.646 60.894 1.00 21.81 417 LYS F O 1
ATOM 4105 N N . ILE F 1 61 ? 39.891 13.704 60.101 1.00 20.52 418 ILE F N 1
ATOM 4106 C CA . ILE F 1 61 ? 39.671 14.465 61.310 1.00 18.48 418 ILE F CA 1
ATOM 4107 C C . ILE F 1 61 ? 38.769 13.657 62.241 1.00 16.24 418 ILE F C 1
ATOM 4108 O O . ILE F 1 61 ? 37.596 13.376 61.924 1.00 22.08 418 ILE F O 1
ATOM 4113 N N . VAL F 1 62 ? 39.320 13.334 63.422 1.00 21.10 419 VAL F N 1
ATOM 4114 C CA . VAL F 1 62 ? 38.614 12.520 64.415 1.00 22.57 419 VAL F CA 1
ATOM 4115 C C . VAL F 1 62 ? 38.240 13.248 65.695 1.00 23.79 419 VAL F C 1
ATOM 4116 O O . VAL F 1 62 ? 37.409 12.752 66.443 1.00 23.67 419 VAL F O 1
ATOM 4120 N N . ALA F 1 63 ? 38.870 14.394 65.969 1.00 22.75 420 ALA F N 1
ATOM 4121 C CA . ALA F 1 63 ? 38.487 15.213 67.085 1.00 24.73 420 ALA F CA 1
ATOM 4122 C C . ALA F 1 63 ? 38.783 16.671 66.831 1.00 13.53 420 ALA F C 1
ATOM 4123 O O . ALA F 1 63 ? 39.741 17.031 66.145 1.00 24.45 420 ALA F O 1
ATOM 4125 N N . VAL F 1 64 ? 37.883 17.508 67.308 1.00 25.79 421 VAL F N 1
ATOM 4126 C CA . VAL F 1 64 ? 38.042 18.948 67.211 1.00 28.08 421 VAL F CA 1
ATOM 4127 C C . VAL F 1 64 ? 37.853 19.480 68.632 1.00 28.05 421 VAL F C 1
ATOM 4128 O O . VAL F 1 64 ? 36.832 19.204 69.288 1.00 26.90 421 VAL F O 1
ATOM 4132 N N . ASP F 1 65 ? 38.863 20.181 69.126 1.00 29.31 422 ASP F N 1
ATOM 4133 C CA . ASP F 1 65 ? 38.828 20.773 70.471 1.00 38.94 422 ASP F CA 1
ATOM 4134 C C . ASP F 1 65 ? 38.386 19.808 71.556 1.00 39.73 422 ASP F C 1
ATOM 4135 O O . ASP F 1 65 ? 37.481 20.099 72.349 1.00 43.49 422 ASP F O 1
ATOM 4140 N N . GLY F 1 66 ? 39.027 18.646 71.573 1.00 39.89 423 GLY F N 1
ATOM 4141 C CA . GLY F 1 66 ? 38.688 17.584 72.508 1.00 45.49 423 GLY F CA 1
ATOM 4142 C C . GLY F 1 66 ? 37.278 17.027 72.403 1.00 45.45 423 GLY F C 1
ATOM 4143 O O . GLY F 1 66 ? 36.783 16.460 73.367 1.00 52.11 423 GLY F O 1
ATOM 4144 N N . VAL F 1 67 ? 36.626 17.198 71.251 1.00 40.93 424 VAL F N 1
ATOM 4145 C CA . VAL F 1 67 ? 35.352 16.532 70.969 1.00 38.55 424 VAL F CA 1
ATOM 4146 C C . VAL F 1 67 ? 35.545 15.455 69.891 1.00 35.01 424 VAL F C 1
ATOM 4147 O O . VAL F 1 67 ? 36.016 15.738 68.808 1.00 30.28 424 VAL F O 1
ATOM 4151 N N . ASN F 1 68 ? 35.159 14.224 70.201 1.00 34.25 425 ASN F N 1
ATOM 4152 C CA . ASN F 1 68 ? 35.118 13.144 69.219 1.00 35.85 425 ASN F CA 1
ATOM 4153 C C . ASN F 1 68 ? 34.035 13.437 68.196 1.00 32.01 425 ASN F C 1
ATOM 4154 O O . ASN F 1 68 ? 32.853 13.453 68.541 1.00 31.53 425 ASN F O 1
ATOM 4159 N N . ILE F 1 69 ? 34.440 13.701 66.949 1.00 31.18 426 ILE F N 1
ATOM 4160 C CA . ILE F 1 69 ? 33.496 14.053 65.883 1.00 29.94 426 ILE F CA 1
ATOM 4161 C C . ILE F 1 69 ? 33.204 12.879 64.965 1.00 33.30 426 ILE F C 1
ATOM 4162 O O . ILE F 1 69 ? 32.519 13.025 63.934 1.00 26.13 426 ILE F O 1
ATOM 4167 N N . GLN F 1 70 ? 33.744 11.714 65.317 1.00 35.49 427 GLN F N 1
ATOM 4168 C CA . GLN F 1 70 ? 33.529 10.523 64.510 1.00 38.47 427 GLN F CA 1
ATOM 4169 C C . GLN F 1 70 ? 32.032 10.240 64.484 1.00 36.40 427 GLN F C 1
ATOM 4170 O O . GLN F 1 70 ? 31.367 10.187 65.522 1.00 34.66 427 GLN F O 1
ATOM 4176 N N . GLY F 1 71 ? 31.499 10.139 63.270 1.00 37.38 428 GLY F N 1
ATOM 4177 C CA . GLY F 1 71 ? 30.073 9.977 63.048 1.00 38.15 428 GLY F CA 1
ATOM 4178 C C . GLY F 1 71 ? 29.267 11.255 62.959 1.00 39.35 428 GLY F C 1
ATOM 4179 O O . GLY F 1 71 ? 28.047 11.191 62.760 1.00 36.26 428 GLY F O 1
ATOM 4180 N N . PHE F 1 72 ? 29.907 12.424 63.091 1.00 36.15 429 PHE F N 1
ATOM 4181 C CA . PHE F 1 72 ? 29.136 13.676 63.197 1.00 36.50 429 PHE F CA 1
ATOM 4182 C C . PHE F 1 72 ? 28.523 14.051 61.856 1.00 40.06 429 PHE F C 1
ATOM 4183 O O . PHE F 1 72 ? 29.133 13.895 60.789 1.00 36.75 429 PHE F O 1
ATOM 4191 N N . ALA F 1 73 ? 27.306 14.566 61.935 1.00 41.00 430 ALA F N 1
ATOM 4192 C CA . ALA F 1 73 ? 26.620 15.104 60.791 1.00 43.26 430 ALA F CA 1
ATOM 4193 C C . ALA F 1 73 ? 27.199 16.473 60.491 1.00 39.81 430 ALA F C 1
ATOM 4194 O O . ALA F 1 73 ? 27.836 17.085 61.335 1.00 36.54 430 ALA F O 1
ATOM 4196 N N . ASN F 1 74 ? 26.966 16.931 59.273 1.00 40.21 431 ASN F N 1
ATOM 4197 C CA . ASN F 1 74 ? 27.394 18.245 58.788 1.00 38.86 431 ASN F CA 1
ATOM 4198 C C . ASN F 1 74 ? 27.148 19.390 59.800 1.00 37.54 431 ASN F C 1
ATOM 4199 O O . ASN F 1 74 ? 28.053 20.174 60.127 1.00 34.19 431 ASN F O 1
ATOM 4204 N N . HIS F 1 75 ? 25.912 19.474 60.282 1.00 34.93 432 HIS F N 1
ATOM 4205 C CA . HIS F 1 75 ? 25.510 20.512 61.249 1.00 37.76 432 HIS F CA 1
ATOM 4206 C C . HIS F 1 75 ? 26.239 20.409 62.599 1.00 34.07 432 HIS F C 1
ATOM 4207 O O . HIS F 1 75 ? 26.551 21.443 63.230 1.00 33.32 432 HIS F O 1
ATOM 4214 N N . ASP F 1 76 ? 26.555 19.173 63.006 1.00 35.60 433 ASP F N 1
ATOM 4215 C CA . ASP F 1 76 ? 27.315 18.914 64.228 1.00 33.20 433 ASP F CA 1
ATOM 4216 C C . ASP F 1 76 ? 28.739 19.450 64.177 1.00 30.89 433 ASP F C 1
ATOM 4217 O O . ASP F 1 76 ? 29.233 19.986 65.161 1.00 29.00 433 ASP F O 1
ATOM 4222 N N . VAL F 1 77 ? 29.393 19.346 63.019 1.00 32.13 434 VAL F N 1
ATOM 4223 C CA . VAL F 1 77 ? 30.726 19.877 62.845 1.00 26.64 434 VAL F CA 1
ATOM 4224 C C . VAL F 1 77 ? 30.767 21.419 62.917 1.00 26.35 434 VAL F C 1
ATOM 4225 O O . VAL F 1 77 ? 31.657 22.015 63.552 1.00 27.27 434 VAL F O 1
ATOM 4229 N N . VAL F 1 78 ? 29.820 22.046 62.222 1.00 28.35 435 VAL F N 1
ATOM 4230 C CA . VAL F 1 78 ? 29.595 23.483 62.288 1.00 29.99 435 VAL F CA 1
ATOM 4231 C C . VAL F 1 78 ? 29.498 23.960 63.750 1.00 29.84 435 VAL F C 1
ATOM 4232 O O . VAL F 1 78 ? 30.167 24.913 64.177 1.00 29.30 435 VAL F O 1
ATOM 4236 N N . GLU F 1 79 ? 28.654 23.296 64.515 1.00 27.94 436 GLU F N 1
ATOM 4237 C CA . GLU F 1 79 ? 28.513 23.626 65.953 1.00 33.04 436 GLU F CA 1
ATOM 4238 C C . GLU F 1 79 ? 29.836 23.604 66.737 1.00 35.35 436 GLU F C 1
ATOM 4239 O O . GLU F 1 79 ? 30.141 24.563 67.438 1.00 36.17 436 GLU F O 1
ATOM 4245 N N . VAL F 1 80 ? 30.629 22.531 66.607 1.00 31.58 437 VAL F N 1
ATOM 4246 C CA . VAL F 1 80 ? 31.906 22.455 67.316 1.00 34.08 437 VAL F CA 1
ATOM 4247 C C . VAL F 1 80 ? 32.914 23.522 66.879 1.00 32.59 437 VAL F C 1
ATOM 4248 O O . VAL F 1 80 ? 33.580 24.123 67.729 1.00 34.20 437 VAL F O 1
ATOM 4252 N N . LEU F 1 81 ? 32.994 23.804 65.573 1.00 32.53 438 LEU F N 1
ATOM 4253 C CA . LEU F 1 81 ? 33.885 24.852 65.090 1.00 33.30 438 LEU F CA 1
ATOM 4254 C C . LEU F 1 81 ? 33.477 26.256 65.559 1.00 36.73 438 LEU F C 1
ATOM 4255 O O . LEU F 1 81 ? 34.329 27.040 66.004 1.00 44.60 438 LEU F O 1
ATOM 4260 N N . ARG F 1 82 ? 32.186 26.549 65.452 1.00 34.32 439 ARG F N 1
ATOM 4261 C CA . ARG F 1 82 ? 31.544 27.756 66.028 1.00 41.17 439 ARG F CA 1
ATOM 4262 C C . ARG F 1 82 ? 31.969 28.045 67.474 1.00 43.99 439 ARG F C 1
ATOM 4263 O O . ARG F 1 82 ? 32.253 29.186 67.864 1.00 47.51 439 ARG F O 1
ATOM 4271 N N . ASN F 1 83 ? 32.010 26.984 68.264 1.00 40.61 440 ASN F N 1
ATOM 4272 C CA . ASN F 1 83 ? 32.384 27.062 69.657 1.00 40.35 440 ASN F CA 1
ATOM 4273 C C . ASN F 1 83 ? 33.884 27.146 70.002 1.00 41.21 440 ASN F C 1
ATOM 4274 O O . ASN F 1 83 ? 34.229 27.396 71.150 1.00 45.61 440 ASN F O 1
ATOM 4279 N N . ALA F 1 84 ? 34.765 26.929 69.033 1.00 43.97 441 ALA F N 1
ATOM 4280 C CA . ALA F 1 84 ? 36.211 26.960 69.290 1.00 42.20 441 ALA F CA 1
ATOM 4281 C C . ALA F 1 84 ? 36.706 28.380 69.548 1.00 42.69 441 ALA F C 1
ATOM 4282 O O . ALA F 1 84 ? 36.158 29.345 69.004 1.00 51.85 441 ALA F O 1
ATOM 4284 N N . GLY F 1 85 ? 37.741 28.501 70.378 1.00 43.09 442 GLY F N 1
ATOM 4285 C CA . GLY F 1 85 ? 38.470 29.753 70.544 1.00 44.29 442 GLY F CA 1
ATOM 4286 C C . GLY F 1 85 ? 39.399 30.052 69.369 1.00 43.33 442 GLY F C 1
ATOM 4287 O O . GLY F 1 85 ? 39.314 29.428 68.323 1.00 40.81 442 GLY F O 1
ATOM 4288 N N . GLN F 1 86 ? 40.307 31.003 69.565 1.00 48.21 443 GLN F N 1
ATOM 4289 C CA . GLN F 1 86 ? 41.281 31.398 68.537 1.00 44.38 443 GLN F CA 1
ATOM 4290 C C . GLN F 1 86 ? 42.284 30.297 68.185 1.00 47.63 443 GLN F C 1
ATOM 4291 O O . GLN F 1 86 ? 42.845 30.304 67.085 1.00 46.14 443 GLN F O 1
ATOM 4297 N N . VAL F 1 87 ? 42.537 29.390 69.138 1.00 43.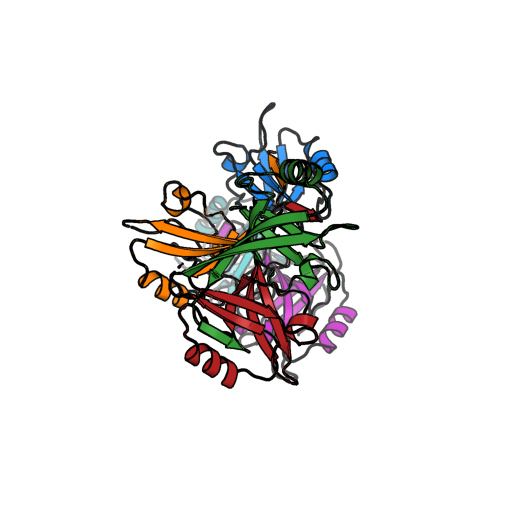41 444 VAL F N 1
ATOM 4298 C CA . VAL F 1 87 ? 43.351 28.212 68.913 1.00 37.65 444 VAL F CA 1
ATOM 4299 C C . VAL F 1 87 ? 42.420 27.005 68.745 1.00 34.75 444 VAL F C 1
ATOM 4300 O O . VAL F 1 87 ? 41.715 26.606 69.670 1.00 31.82 444 VAL F O 1
ATOM 4304 N N . VAL F 1 88 ? 42.403 26.460 67.536 1.00 27.17 445 VAL F N 1
ATOM 4305 C CA . VAL F 1 88 ? 41.623 25.256 67.213 1.00 28.66 445 VAL F CA 1
ATOM 4306 C C . VAL F 1 88 ? 42.526 24.037 67.244 1.00 30.85 445 VAL F C 1
ATOM 4307 O O . VAL F 1 88 ? 43.509 23.962 66.509 1.00 31.12 445 VAL F O 1
ATOM 4311 N N . HIS F 1 89 ? 42.190 23.102 68.131 1.00 25.88 446 HIS F N 1
ATOM 4312 C CA . HIS F 1 89 ? 42.893 21.856 68.271 1.00 29.73 446 HIS F CA 1
ATOM 4313 C C . HIS F 1 89 ? 42.219 20.813 67.400 1.00 29.75 446 HIS F C 1
ATOM 4314 O O . HIS F 1 89 ? 41.015 20.615 67.486 1.00 29.41 446 HIS F O 1
ATOM 4321 N N . LEU F 1 90 ? 43.006 20.149 66.565 1.00 25.40 447 LEU F N 1
ATOM 4322 C CA . LEU F 1 90 ? 42.508 19.044 65.743 1.00 23.98 447 LEU F CA 1
ATOM 4323 C C . LEU F 1 90 ? 43.358 17.807 66.000 1.00 23.53 447 LEU F C 1
ATOM 4324 O O . LEU F 1 90 ? 44.574 17.909 66.162 1.00 26.68 447 LEU F O 1
ATOM 4329 N N . THR F 1 91 ? 42.706 16.651 66.047 1.00 20.34 448 THR F N 1
ATOM 4330 C CA . THR F 1 91 ? 43.387 15.356 65.945 1.00 22.84 448 THR F CA 1
ATOM 4331 C C . THR F 1 91 ? 43.070 14.765 64.570 1.00 19.82 448 THR F C 1
ATOM 4332 O O . THR F 1 91 ? 41.910 14.688 64.151 1.00 19.29 448 THR F O 1
ATOM 4336 N N . LEU F 1 92 ? 44.131 14.367 63.877 1.00 19.82 449 LEU F N 1
ATOM 4337 C CA . LEU F 1 92 ? 44.005 13.782 62.555 1.00 21.00 449 LEU F CA 1
ATOM 4338 C C . LEU F 1 92 ? 44.724 12.459 62.454 1.00 22.39 449 LEU F C 1
ATOM 4339 O O . LEU F 1 92 ? 45.657 12.160 63.218 1.00 22.25 449 LEU F O 1
ATOM 4344 N N . VAL F 1 93 ? 44.254 11.672 61.501 1.00 17.41 450 VAL F N 1
ATOM 4345 C CA . VAL F 1 93 ? 44.755 10.342 61.254 1.00 22.92 450 VAL F CA 1
ATOM 4346 C C . VAL F 1 93 ? 45.104 10.256 59.783 1.00 21.03 450 VAL F C 1
ATOM 4347 O O . VAL F 1 93 ? 44.311 10.643 58.909 1.00 21.03 450 VAL F O 1
ATOM 4351 N N . ARG F 1 94 ? 46.307 9.756 59.535 1.00 23.46 451 ARG F N 1
ATOM 4352 C CA . ARG F 1 94 ? 46.957 9.756 58.253 1.00 27.74 451 ARG F CA 1
ATOM 4353 C C . ARG F 1 94 ? 47.514 8.366 57.974 1.00 28.53 451 ARG F C 1
ATOM 4354 O O . ARG F 1 94 ? 48.134 7.751 58.845 1.00 22.76 451 ARG F O 1
ATOM 4362 N N . ARG F 1 95 ? 47.282 7.876 56.754 1.00 32.24 452 ARG F N 1
ATOM 4363 C CA . ARG F 1 95 ? 47.907 6.643 56.270 1.00 36.61 452 ARG F CA 1
ATOM 4364 C C . ARG F 1 95 ? 49.378 6.954 55.982 1.00 33.31 452 ARG F C 1
ATOM 4365 O O . ARG F 1 95 ? 49.723 7.966 55.351 1.00 30.46 452 ARG F O 1
ATOM 4373 N N . GLY F 1 96 ? 50.250 6.108 56.490 1.00 35.24 453 GLY F N 1
ATOM 4374 C CA . GLY F 1 96 ? 51.675 6.309 56.322 1.00 38.61 453 GLY F CA 1
ATOM 4375 C C . GLY F 1 96 ? 52.288 5.040 55.803 1.00 35.19 453 GLY F C 1
ATOM 4376 O O . GLY F 1 96 ? 51.576 4.084 55.526 1.00 36.23 453 GLY F O 1
ATOM 4377 N N . GLY F 1 97 ? 53.609 5.042 55.672 1.00 40.78 454 GLY F N 1
ATOM 4378 C CA . GLY F 1 97 ? 54.345 3.936 55.070 1.00 41.98 454 GLY F CA 1
ATOM 4379 C C . GLY F 1 97 ? 54.168 3.944 53.552 1.00 44.68 454 GLY F C 1
ATOM 4380 O O . GLY F 1 97 ? 53.903 4.988 52.941 1.00 48.76 454 GLY F O 1
ATOM 4381 N N . GLY F 1 98 ? 54.288 2.778 52.941 1.00 39.11 455 GLY F N 1
ATOM 4382 C CA . GLY F 1 98 ? 54.046 2.658 51.494 1.00 32.75 455 GLY F CA 1
ATOM 4383 C C . GLY F 1 98 ? 55.298 3.057 50.739 1.00 36.85 455 GLY F C 1
ATOM 4384 O O . GLY F 1 98 ? 56.215 3.648 51.303 1.00 42.53 455 GLY F O 1
ATOM 4385 N N . TRP F 1 99 ? 55.364 2.702 49.469 1.00 31.34 456 TRP F N 1
ATOM 4386 C CA . TRP F 1 99 ? 56.469 3.147 48.634 1.00 32.62 456 TRP F CA 1
ATOM 4387 C C . TRP F 1 99 ? 56.068 4.428 47.925 1.00 28.94 456 TRP F C 1
ATOM 4388 O O . TRP F 1 99 ? 54.901 4.721 47.806 1.00 27.56 456 TRP F O 1
ATOM 4399 N N . PHE F 1 100 ? 57.049 5.221 47.511 1.00 32.87 457 PHE F N 1
ATOM 4400 C CA A PHE F 1 100 ? 56.741 6.416 46.756 0.50 29.64 457 PHE F CA 1
ATOM 4401 C CA B PHE F 1 100 ? 56.824 6.490 46.827 0.50 31.75 457 PHE F CA 1
ATOM 4402 C C . PHE F 1 100 ? 57.640 6.492 45.545 1.00 33.01 457 PHE F C 1
ATOM 4403 O O . PHE F 1 100 ? 58.726 5.911 45.529 1.00 32.48 457 PHE F O 1
ATOM 4418 N N . LEU F 1 101 ? 57.140 7.196 44.521 1.00 29.93 458 LEU F N 1
ATOM 4419 C CA . LEU F 1 101 ? 57.808 7.413 43.232 1.00 29.07 458 LEU F CA 1
ATOM 4420 C C . LEU F 1 101 ? 57.490 8.842 42.790 1.00 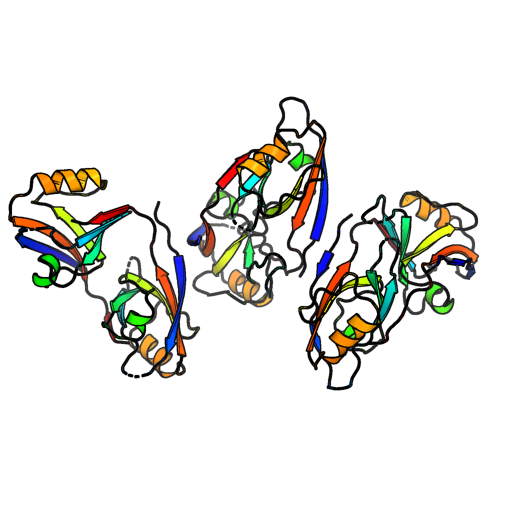30.23 458 LEU F C 1
ATOM 4421 O O . LEU F 1 101 ? 56.332 9.274 42.816 1.00 27.05 458 LEU F O 1
ATOM 4426 N N . ASP F 1 102 ? 58.501 9.597 42.404 1.00 28.72 459 ASP F N 1
ATOM 4427 C CA . ASP F 1 102 ? 58.254 10.866 41.723 1.00 30.95 459 ASP F CA 1
ATOM 4428 C C . ASP F 1 102 ? 58.280 10.644 40.227 1.00 32.76 459 ASP F C 1
ATOM 4429 O O . ASP F 1 102 ? 59.276 10.152 39.692 1.00 29.25 459 ASP F O 1
ATOM 4434 N N . ILE F 1 103 ? 57.162 10.942 39.569 1.00 29.07 460 ILE F N 1
ATOM 4435 C CA . ILE F 1 103 ? 57.018 10.703 38.113 1.00 26.81 460 ILE F CA 1
ATOM 4436 C C . ILE F 1 103 ? 56.719 12.010 37.356 1.00 29.14 460 ILE F C 1
ATOM 4437 O O . ILE F 1 103 ? 56.825 12.065 36.138 1.00 24.24 460 ILE F O 1
#

InterPro domains:
  IPR001478 PDZ domain [PF00595] (135-217)
  IPR001478 PDZ domain [PF00595] (254-324)
  IPR001478 PDZ domain [PF00595] (368-449)
  IPR001478 PDZ domain [PF00595] (570-627)
  IPR001478 PDZ domain [PF00595] (691-768)
  IPR001478 PDZ domain [PF00595] (1071-1153)
  IPR001478 PDZ domain [PF00595] (1241-1317)
  IPR001478 PDZ domain [PF00595] (1439-1516)
  IPR001478 PDZ domain [PF00595] (1535-1611)
  IPR001478 PDZ domain [PF00595] (1677-1758)
  IPR001478 PDZ domain [PS50106] (134-221)
  IPR001478 PDZ domain [PS50106] (248-328)
  IPR001478 PDZ domain [PS50106] (365-453)
  IPR001478 PDZ domain [PS50106] (553-639)
  IPR001478 PDZ domain [PS50106] (686-758)
  IPR001478 PDZ domain [PS50106] (1068-1160)
  IPR001478 PDZ domain [PS50106] (1239-1322)
  IPR001478 PDZ domain [PS50106] (1437-1520)
  IPR001478 PDZ domain [PS50106] (1533-1615)
  IPR001478 PDZ domain [PS50106] (1676-1762)

CATH classification: 2.30.42.10

Organism: Homo sapiens (NCBI:txid9606)